Protein AF-A0A844FM01-F1 (afdb_monomer_lite)

pLDDT: mean 77.2, std 14.36, range [28.11, 96.06]

Radius of gyration: 33.09 Å; chains: 1; bounding box: 80×51×93 Å

Foldseek 3Di:
DDPCVLPDAFDPVLLVQLLQLLLQLLLLVLCCQFVVVVPPDPLSNVLSVLSNLLSLLLRLLLCQLSLLVCVVVVHDPVVVLVVSLVSSLVSSVNSNVVSVVVNCVPPVDPRSVVCSVVSSVVSNVSNVVSSVQQPHDDNPCSPPCPSVVSSVVVLVVSLVVLLLLLLVLPVLLVVLLVLLVLLLVQLVLCPLQQQKWFFADPVPQPDPVCLVLVLVLLVVLLVVLWKWAFEFVCLVPVQDPVLQQPFPTEIETAPSLCVSQVHDPVQKDFDDLVNGDPNVSVSLLVPQLLFWPNSGSADPQWTWMWGCAWGFGQYLQRGTDTGGIYTYGYGHRSSNTGDSNRHVVSCRNSSSIITRHNVVSVVSCVVSVVCVVQDDDDGSTDSSSVVSNVSSVSSNVSSVVSVSSSVSSVSSNVSSLLSVLLVVCVVCVVVLVVCVVVPHDLCVSQVQLQPVLPVLLVVLVVQLVVLVVVDDDDPVSSVSSSVSSSSNCVSVSSNSSSVSNVVSSCVVVVNPD

Secondary structure (DSSP, 8-state):
--THHHH--S-HHHHHHHHHHHHHHHHHHHHHHTTTTT-S--HHHHHHHHHHHHHHHHHHHHHHHHHHHHHHTT--HHHHHHHHHHHHHHHHHHHHHHHHHHHHHHH--STTGGGHHHHHHHHHHHHHHHHHHS-PPPTT-SSS-HHHHHHHHHHHHHHHHHHHHHHHHHHHHHHHHHHHHHHHHHHHHGGG-TT-EEE---S----GGGHHHHHHHHHHHHHTT-EEEEEESTTTTT--TTTTTT-S-EEEE-HHHHHHTT--GGGEEE--TTTS-HHHHHHHHHHHHHHBTT--SS-TTEEEEEESS-EEEE-TTS-EEEESSPEEEEES-HHHHB-IIIIIHHHHHHTSEEES-HHHHHHHHHHTTGGGTT-SSS-SEEEHHHHHHHHHHHHHHHHHHHHHHHHHHHHHHHHHHHHHHHHHHHHTHHHHHHHHHTT--HHHHS--TTHHHHHHHHHHHHHHHHHHHT-SS-HHHHHHHHHHHHHHHHHHHHHHHHHHHHHHHHHHTT---

Organism: NCBI:txid420645

Structure (mmCIF, N/CA/C/O backbone):
data_AF-A0A844FM01-F1
#
_entry.id   AF-A0A844FM01-F1
#
loop_
_atom_site.group_PDB
_atom_site.id
_atom_site.type_symbol
_atom_site.label_atom_id
_atom_site.label_alt_id
_atom_site.label_comp_id
_atom_site.label_asym_id
_atom_site.label_entity_id
_atom_site.label_seq_id
_atom_site.pdbx_PDB_ins_code
_atom_site.Cartn_x
_atom_site.Cartn_y
_atom_site.Cartn_z
_atom_site.occupancy
_atom_site.B_iso_or_equiv
_atom_site.auth_seq_id
_atom_site.auth_comp_id
_atom_site.auth_asym_id
_atom_site.auth_atom_id
_atom_site.pdbx_PDB_model_num
ATOM 1 N N . MET A 1 1 ? 25.056 12.579 -49.644 1.00 38.94 1 MET A N 1
ATOM 2 C CA . MET A 1 1 ? 25.383 12.003 -48.317 1.00 38.94 1 MET A CA 1
ATOM 3 C C . MET A 1 1 ? 26.569 12.807 -47.786 1.00 38.94 1 MET A C 1
ATOM 5 O O . MET A 1 1 ? 27.583 12.821 -48.469 1.00 38.94 1 MET A O 1
ATOM 9 N N . ARG A 1 2 ? 26.428 13.609 -46.717 1.00 28.11 2 ARG A N 1
ATOM 10 C CA . ARG A 1 2 ? 27.496 14.544 -46.297 1.00 28.11 2 ARG A CA 1
ATOM 11 C C . ARG A 1 2 ? 28.610 13.778 -45.570 1.00 28.11 2 ARG A C 1
ATOM 13 O O . ARG A 1 2 ? 28.330 13.019 -44.650 1.00 28.11 2 ARG A O 1
ATOM 20 N N . TYR A 1 3 ? 29.860 14.017 -45.967 1.00 29.20 3 TYR A N 1
ATOM 21 C CA . TYR A 1 3 ? 31.090 13.431 -45.402 1.00 29.20 3 TYR A CA 1
ATOM 22 C C . TYR A 1 3 ? 31.208 13.565 -43.865 1.00 29.20 3 TYR A C 1
ATOM 24 O O . TYR A 1 3 ? 31.862 12.747 -43.222 1.00 29.20 3 TYR A O 1
ATOM 32 N N . ALA A 1 4 ? 30.510 14.532 -43.256 1.00 30.56 4 ALA A N 1
ATOM 33 C CA . ALA A 1 4 ? 30.438 14.721 -41.805 1.00 30.56 4 ALA A CA 1
ATOM 34 C C . ALA A 1 4 ? 29.697 13.591 -41.054 1.00 30.56 4 ALA A C 1
ATOM 36 O O . ALA A 1 4 ? 30.026 13.318 -39.902 1.00 30.56 4 ALA A O 1
ATOM 37 N N . ASP A 1 5 ? 28.765 12.873 -41.693 1.00 38.25 5 ASP A N 1
ATOM 38 C CA . ASP A 1 5 ? 28.028 11.764 -41.057 1.00 38.25 5 ASP A CA 1
ATOM 39 C C . ASP A 1 5 ? 28.855 10.466 -40.969 1.00 38.25 5 ASP A C 1
ATOM 41 O O . ASP A 1 5 ? 28.539 9.568 -40.187 1.00 38.25 5 ASP A O 1
ATOM 45 N N . LEU A 1 6 ? 29.938 10.360 -41.748 1.00 35.84 6 LEU A N 1
ATOM 46 C CA . LEU A 1 6 ? 30.883 9.238 -41.682 1.00 35.84 6 LEU A CA 1
ATOM 47 C C . LEU A 1 6 ? 31.861 9.375 -40.502 1.00 35.84 6 LEU A C 1
ATOM 49 O O . LEU A 1 6 ? 32.294 8.361 -39.952 1.00 35.84 6 LEU A O 1
ATOM 53 N N . PHE A 1 7 ? 32.141 10.606 -40.054 1.00 36.06 7 PHE A N 1
ATOM 54 C CA . PHE A 1 7 ? 33.127 10.888 -39.004 1.00 36.06 7 PHE A CA 1
ATOM 55 C C . PHE A 1 7 ? 32.543 11.499 -37.709 1.00 36.06 7 PHE A C 1
ATOM 57 O O . PHE A 1 7 ? 33.112 11.281 -36.643 1.00 36.06 7 PHE A O 1
ATOM 64 N N . GLY A 1 8 ? 31.351 12.105 -37.710 1.00 39.62 8 GLY A N 1
ATOM 65 C CA . GLY A 1 8 ? 30.710 12.699 -36.519 1.00 39.62 8 GLY A CA 1
ATOM 66 C C . GLY A 1 8 ? 30.061 11.690 -35.551 1.00 39.62 8 GLY A C 1
ATOM 67 O O . GLY A 1 8 ? 29.550 10.660 -35.985 1.00 39.62 8 GLY A O 1
ATOM 68 N N . GLY A 1 9 ? 30.149 11.950 -34.236 1.00 54.56 9 GLY A N 1
ATOM 69 C CA . GLY A 1 9 ? 29.812 11.064 -33.096 1.00 54.56 9 GLY A CA 1
ATOM 70 C C . GLY A 1 9 ? 28.351 10.583 -32.945 1.00 54.56 9 GLY A C 1
ATOM 71 O O . GLY A 1 9 ? 27.619 10.474 -33.921 1.00 54.56 9 GLY A O 1
ATOM 72 N N . MET A 1 10 ? 27.933 10.237 -31.711 1.00 62.53 10 MET A N 1
ATOM 73 C CA . MET A 1 10 ? 26.579 9.728 -31.388 1.00 62.53 10 MET A CA 1
ATOM 74 C C . MET A 1 10 ? 25.466 10.481 -32.131 1.00 62.53 10 MET A C 1
ATOM 76 O O . MET A 1 10 ? 25.486 11.713 -32.207 1.00 62.53 10 MET A O 1
ATOM 80 N N . THR A 1 11 ? 24.453 9.745 -32.607 1.00 69.44 11 THR A N 1
ATOM 81 C CA . THR A 1 11 ? 23.268 10.365 -33.217 1.00 69.44 11 THR A CA 1
ATOM 82 C C . THR A 1 11 ? 22.607 11.332 -32.234 1.00 69.44 11 THR A C 1
ATOM 84 O O . THR A 1 11 ? 22.575 11.084 -31.027 1.00 69.44 11 THR A O 1
ATOM 87 N N . MET A 1 12 ? 22.050 12.429 -32.752 1.00 73.25 12 MET A N 1
ATOM 88 C CA . MET A 1 12 ? 21.420 13.481 -31.943 1.00 73.25 12 MET A CA 1
ATOM 89 C C . MET A 1 12 ? 20.306 12.921 -31.033 1.00 73.25 12 MET A C 1
ATOM 91 O O . MET A 1 12 ? 20.201 13.281 -29.867 1.00 73.25 12 MET A O 1
ATOM 95 N N . ARG A 1 13 ? 19.572 11.907 -31.508 1.00 70.69 13 ARG A N 1
ATOM 96 C CA . ARG A 1 13 ? 18.577 11.164 -30.720 1.00 70.69 13 ARG A CA 1
ATOM 97 C C . ARG A 1 13 ? 19.175 10.430 -29.517 1.00 70.69 13 ARG A C 1
ATOM 99 O O . ARG A 1 13 ? 18.587 10.464 -28.442 1.00 70.69 13 ARG A O 1
ATOM 106 N N . ASN A 1 14 ? 20.317 9.762 -29.682 1.00 76.81 14 ASN A N 1
ATOM 107 C CA . ASN A 1 14 ? 20.946 9.035 -28.577 1.00 76.81 14 ASN A CA 1
ATOM 108 C C . ASN A 1 14 ? 21.542 10.004 -27.547 1.00 76.81 14 ASN A C 1
ATOM 110 O O . ASN A 1 14 ? 21.520 9.705 -26.360 1.00 76.81 14 ASN A O 1
ATOM 114 N N . LYS A 1 15 ? 22.025 11.169 -27.997 1.00 82.69 15 LYS A N 1
ATOM 115 C CA . LYS A 1 15 ? 22.496 12.257 -27.127 1.00 82.69 15 LYS A CA 1
ATOM 116 C C . LYS A 1 15 ? 21.367 12.801 -26.248 1.00 82.69 15 LYS A C 1
ATOM 118 O O . LYS A 1 15 ? 21.516 12.837 -25.033 1.00 82.69 15 LYS A O 1
ATOM 123 N N . ILE A 1 16 ? 20.215 13.114 -26.851 1.00 82.62 16 ILE A N 1
ATOM 124 C CA . ILE A 1 16 ? 19.014 13.544 -26.116 1.00 82.62 16 ILE A CA 1
ATOM 125 C C . ILE A 1 16 ? 18.549 12.457 -25.140 1.00 82.62 16 ILE A C 1
ATOM 127 O O . ILE A 1 16 ? 18.261 12.758 -23.990 1.00 82.62 16 ILE A O 1
ATOM 131 N N . SER A 1 17 ? 18.495 11.194 -25.577 1.00 83.06 17 SER A N 1
ATOM 132 C CA . SER A 1 17 ? 18.075 10.077 -24.718 1.00 83.06 17 SER A CA 1
ATOM 133 C C . SER A 1 17 ? 18.981 9.913 -23.497 1.00 83.06 17 SER A C 1
ATOM 135 O O . SER A 1 17 ? 18.481 9.672 -22.402 1.00 83.06 17 SER A O 1
ATOM 137 N N . LEU A 1 18 ? 20.297 10.054 -23.682 1.00 86.44 18 LEU A N 1
ATOM 138 C CA . LEU A 1 18 ? 21.272 9.963 -22.601 1.00 86.44 18 LEU A CA 1
ATOM 139 C C . LEU A 1 18 ? 21.099 11.109 -21.600 1.00 86.44 18 LEU A C 1
ATOM 141 O O . LEU A 1 18 ? 20.932 10.844 -20.410 1.00 86.44 18 LEU A O 1
ATOM 145 N N . ALA A 1 19 ? 21.038 12.350 -22.091 1.00 88.19 19 ALA A N 1
ATOM 146 C CA . ALA A 1 19 ? 20.820 13.531 -21.259 1.00 88.19 19 ALA A CA 1
ATOM 147 C C . ALA A 1 19 ? 19.490 13.461 -20.492 1.00 88.19 19 ALA A C 1
ATOM 149 O O . ALA A 1 19 ? 19.453 13.739 -19.300 1.00 88.19 19 ALA A O 1
ATOM 150 N N . ALA A 1 20 ? 18.408 13.012 -21.136 1.00 86.94 20 ALA A N 1
ATOM 151 C CA . ALA A 1 20 ? 17.111 12.842 -20.484 1.00 86.94 20 ALA A CA 1
ATOM 152 C C . ALA A 1 20 ? 17.143 11.763 -19.387 1.00 86.94 20 ALA A C 1
ATOM 154 O O . ALA A 1 20 ? 16.573 11.955 -18.313 1.00 86.94 20 ALA A O 1
ATOM 155 N N . SER A 1 21 ? 17.827 10.637 -19.622 1.00 88.88 21 SER A N 1
ATOM 156 C CA . SER A 1 21 ? 17.960 9.589 -18.602 1.00 88.88 21 SER A CA 1
ATOM 157 C C . SER A 1 21 ? 18.846 10.000 -17.424 1.00 88.88 21 SER A C 1
ATOM 159 O O . SER A 1 21 ? 18.512 9.666 -16.293 1.00 88.88 21 SER A O 1
ATOM 161 N N . SER A 1 22 ? 19.915 10.764 -17.672 1.00 90.81 22 SER A N 1
ATOM 162 C CA . SER A 1 22 ? 20.769 11.328 -16.618 1.00 90.81 22 SER A CA 1
ATOM 163 C C . SER A 1 22 ? 20.023 12.392 -15.803 1.00 90.81 22 SER A C 1
ATOM 165 O O . SER A 1 22 ? 20.011 12.329 -14.580 1.00 90.81 22 SER A O 1
ATOM 167 N N . LEU A 1 23 ? 19.260 13.278 -16.455 1.00 91.38 23 LEU A N 1
ATOM 168 C CA . LEU A 1 23 ? 18.361 14.218 -15.774 1.00 91.38 23 LEU A CA 1
ATOM 169 C C . LEU A 1 23 ? 17.369 13.499 -14.852 1.00 91.38 23 LEU A C 1
ATOM 171 O O . LEU A 1 23 ? 17.151 13.910 -13.714 1.00 91.38 23 LEU A O 1
ATOM 175 N N . THR A 1 24 ? 16.774 12.411 -15.345 1.00 88.25 24 THR A N 1
ATOM 176 C CA . THR A 1 24 ? 15.811 11.602 -14.585 1.00 88.25 24 THR A CA 1
ATOM 177 C C . THR A 1 24 ? 16.482 10.917 -13.392 1.00 88.25 24 THR A C 1
ATOM 179 O O . THR A 1 24 ? 15.915 10.888 -12.300 1.00 88.25 24 THR A O 1
ATOM 182 N N . LEU A 1 25 ? 17.700 10.397 -13.582 1.00 91.12 25 LEU A N 1
ATOM 183 C CA . LEU A 1 25 ? 18.515 9.826 -12.512 1.00 91.12 25 LEU A CA 1
ATOM 184 C C . LEU A 1 25 ? 18.838 10.877 -11.444 1.00 91.12 25 LEU A C 1
ATOM 186 O O . LEU A 1 25 ? 18.596 10.614 -10.271 1.00 91.12 25 LEU A O 1
ATOM 190 N N . ALA A 1 26 ? 19.300 12.063 -11.842 1.00 88.12 26 ALA A N 1
ATOM 191 C CA . ALA A 1 26 ? 19.636 13.159 -10.938 1.00 88.12 26 ALA A CA 1
ATOM 192 C C . ALA A 1 26 ? 18.442 13.574 -10.064 1.00 88.12 26 ALA A C 1
ATOM 194 O O . ALA A 1 26 ? 18.561 13.613 -8.842 1.00 88.12 26 ALA A O 1
ATOM 195 N N . LEU A 1 27 ? 17.266 13.795 -10.665 1.00 86.19 27 LEU A N 1
ATOM 196 C CA . LEU A 1 27 ? 16.047 14.158 -9.929 1.00 86.19 27 LEU A CA 1
ATOM 197 C C . LEU A 1 27 ? 15.665 13.110 -8.873 1.00 86.19 27 LEU A C 1
ATOM 199 O O . LEU A 1 27 ? 15.368 13.455 -7.730 1.00 86.19 27 LEU A O 1
ATOM 203 N N . ILE A 1 28 ? 15.677 11.828 -9.246 1.00 86.94 28 ILE A N 1
ATOM 204 C CA . ILE A 1 28 ? 15.251 10.736 -8.360 1.00 86.94 28 ILE A CA 1
ATOM 205 C C . ILE A 1 28 ? 16.304 10.453 -7.285 1.00 86.94 28 ILE A C 1
ATOM 207 O O . ILE A 1 28 ? 15.943 10.180 -6.141 1.00 86.94 28 ILE A O 1
ATOM 211 N N . PHE A 1 29 ? 17.591 10.538 -7.624 1.00 87.31 29 PHE A N 1
ATOM 212 C CA . PHE A 1 29 ? 18.702 10.335 -6.695 1.00 87.31 29 PHE A CA 1
ATOM 213 C C . PHE A 1 29 ? 18.713 11.407 -5.601 1.00 87.31 29 PHE A C 1
ATOM 215 O O . PHE A 1 29 ? 18.718 11.072 -4.417 1.00 87.31 29 PHE A O 1
ATOM 222 N N . LEU A 1 30 ? 18.622 12.683 -5.990 1.00 84.12 30 LEU A N 1
ATOM 223 C CA . LEU A 1 30 ? 18.586 13.807 -5.051 1.00 84.12 30 LEU A CA 1
ATOM 224 C C . LEU A 1 30 ? 17.326 13.773 -4.177 1.00 84.12 30 LEU A C 1
ATOM 226 O O . LEU A 1 30 ? 17.413 13.991 -2.971 1.00 84.12 30 LEU A O 1
ATOM 230 N N . TYR A 1 31 ? 16.169 13.410 -4.745 1.00 81.06 31 TYR A N 1
ATOM 231 C CA . TYR A 1 31 ? 14.954 13.228 -3.949 1.00 81.06 31 TYR A CA 1
ATOM 232 C C . TYR A 1 31 ? 15.101 12.096 -2.929 1.00 81.06 31 TYR A C 1
ATOM 234 O O . TYR A 1 31 ? 14.752 12.274 -1.765 1.00 81.06 31 TYR A O 1
ATOM 242 N N . SER A 1 32 ? 15.630 10.943 -3.349 1.00 80.56 32 SER A N 1
ATOM 243 C CA . SER A 1 32 ? 15.758 9.752 -2.497 1.00 80.56 32 SER A CA 1
ATOM 244 C C . SER A 1 32 ? 16.718 9.959 -1.325 1.00 80.56 32 SER A C 1
ATOM 246 O O . SER A 1 32 ? 16.559 9.316 -0.294 1.00 80.56 32 SER A O 1
ATOM 248 N N . LEU A 1 33 ? 17.719 10.833 -1.475 1.00 76.94 33 LEU A N 1
ATOM 249 C CA . LEU A 1 33 ? 18.694 11.130 -0.423 1.00 76.94 33 LEU A CA 1
ATOM 250 C C . LEU A 1 33 ? 18.344 12.360 0.424 1.00 76.94 33 LEU A C 1
ATOM 252 O O . LEU A 1 33 ? 18.840 12.451 1.541 1.00 76.94 33 LEU A O 1
ATOM 256 N N . GLY A 1 34 ? 17.498 13.268 -0.073 1.00 74.00 34 GLY A N 1
ATOM 257 C CA . GLY A 1 34 ? 17.012 14.437 0.668 1.00 74.00 34 GLY A CA 1
ATOM 258 C C . GLY A 1 34 ? 15.586 14.243 1.213 1.00 74.00 34 GLY A C 1
ATOM 259 O O . GLY A 1 34 ? 15.380 13.432 2.117 1.00 74.00 34 GLY A O 1
ATOM 260 N N . PRO A 1 35 ? 14.568 14.939 0.668 1.00 67.00 35 PRO A N 1
ATOM 261 C CA . PRO A 1 35 ? 13.199 14.972 1.214 1.00 67.00 35 PRO A CA 1
ATOM 262 C C . PRO A 1 35 ? 12.470 13.616 1.186 1.00 67.00 35 PRO A C 1
ATOM 264 O O . PRO A 1 35 ? 11.447 13.417 1.847 1.00 67.00 35 PRO A O 1
ATOM 267 N N . GLY A 1 36 ? 12.971 12.671 0.393 1.00 63.38 36 GLY A N 1
ATOM 268 C CA . GLY A 1 36 ? 12.496 11.299 0.293 1.00 63.38 36 GLY A CA 1
ATOM 269 C C . GLY A 1 36 ? 13.299 10.288 1.106 1.00 63.38 36 GLY A C 1
ATOM 270 O O . GLY A 1 36 ? 13.066 9.103 0.911 1.00 63.38 36 GLY A O 1
ATOM 271 N N . HIS A 1 37 ? 14.213 10.696 1.994 1.00 63.16 37 HIS A N 1
ATOM 272 C CA . HIS A 1 37 ? 15.076 9.758 2.731 1.00 63.16 37 HIS A CA 1
ATOM 273 C C . HIS A 1 37 ? 14.292 8.687 3.507 1.00 63.16 37 HIS A C 1
ATOM 275 O O . HIS A 1 37 ? 14.667 7.515 3.524 1.00 63.16 37 HIS A O 1
ATOM 281 N N . ASN A 1 38 ? 13.155 9.086 4.083 1.00 55.50 38 ASN A N 1
ATOM 282 C CA . ASN A 1 38 ? 12.247 8.207 4.823 1.00 55.50 38 ASN A CA 1
ATOM 283 C C . ASN A 1 38 ? 11.211 7.515 3.920 1.00 55.50 38 ASN A C 1
ATOM 285 O O . ASN A 1 38 ? 10.268 6.901 4.420 1.00 55.50 38 ASN A O 1
ATOM 289 N N . ALA A 1 39 ? 11.312 7.658 2.595 1.00 58.53 39 ALA A N 1
ATOM 290 C CA . ALA A 1 39 ? 10.436 6.942 1.684 1.00 58.53 39 ALA A CA 1
ATOM 291 C C . ALA A 1 39 ? 10.725 5.441 1.791 1.00 58.53 39 ALA A C 1
ATOM 293 O O . ALA A 1 39 ? 11.866 4.994 1.676 1.00 58.53 39 ALA A O 1
ATOM 294 N N . VAL A 1 40 ? 9.658 4.674 1.999 1.00 52.97 40 VAL A N 1
ATOM 295 C CA . VAL A 1 40 ? 9.707 3.222 2.203 1.00 52.97 40 VAL A CA 1
ATOM 296 C C . VAL A 1 40 ? 10.214 2.488 0.949 1.00 52.97 40 VAL A C 1
ATOM 298 O O . VAL A 1 40 ? 10.763 1.397 1.063 1.00 52.97 40 VAL A O 1
ATOM 301 N N . ASP A 1 41 ? 10.117 3.105 -0.238 1.00 66.44 41 ASP A N 1
ATOM 302 C CA . ASP A 1 41 ? 10.427 2.467 -1.520 1.00 66.44 41 ASP A CA 1
ATOM 303 C C . ASP A 1 41 ? 11.574 3.147 -2.289 1.00 66.44 41 ASP A C 1
ATOM 305 O O . ASP A 1 41 ? 11.446 4.257 -2.806 1.00 66.44 41 ASP A O 1
ATOM 309 N N . ARG A 1 42 ? 12.701 2.433 -2.435 1.00 76.19 42 ARG A N 1
ATOM 310 C CA . ARG A 1 42 ? 13.862 2.840 -3.262 1.00 76.19 42 ARG A CA 1
ATOM 311 C C . ARG A 1 42 ? 13.804 2.301 -4.697 1.00 76.19 42 ARG A C 1
ATOM 313 O O . ARG A 1 42 ? 14.719 2.518 -5.492 1.00 76.19 42 ARG A O 1
ATOM 320 N N . LEU A 1 43 ? 12.726 1.607 -5.053 1.00 80.38 43 LEU A N 1
ATOM 321 C CA . LEU A 1 43 ? 12.509 1.017 -6.376 1.00 80.38 43 LEU A CA 1
ATOM 322 C C . LEU A 1 43 ? 12.614 2.007 -7.563 1.00 80.38 43 LEU A C 1
ATOM 324 O O . LEU A 1 43 ? 13.217 1.646 -8.581 1.00 80.38 43 LEU A O 1
ATOM 328 N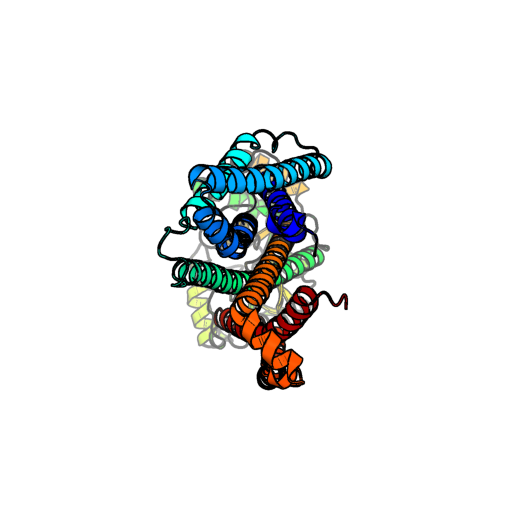 N . PRO A 1 44 ? 12.121 3.258 -7.459 1.00 82.88 44 PRO A N 1
ATOM 329 C CA . PRO A 1 44 ? 12.253 4.257 -8.522 1.00 82.88 44 PRO A CA 1
ATOM 330 C C . PRO A 1 44 ? 13.713 4.591 -8.850 1.00 82.88 44 PRO A C 1
ATOM 332 O O . PRO A 1 44 ? 14.054 4.786 -10.017 1.00 82.88 44 PRO A O 1
ATOM 335 N N . LEU A 1 45 ? 14.584 4.611 -7.834 1.00 85.38 45 LEU A N 1
ATOM 336 C CA . LEU A 1 45 ? 16.018 4.858 -7.991 1.00 85.38 45 LEU A CA 1
ATOM 337 C C . LEU A 1 45 ? 16.697 3.726 -8.767 1.00 85.38 45 LEU A C 1
ATOM 339 O O . LEU A 1 45 ? 17.490 3.964 -9.674 1.00 85.38 45 LEU A O 1
ATOM 343 N N . ILE A 1 46 ? 16.347 2.479 -8.452 1.00 84.81 46 ILE A N 1
ATOM 344 C CA . ILE A 1 46 ? 16.843 1.314 -9.191 1.00 84.81 46 ILE A CA 1
ATOM 345 C C . ILE A 1 46 ? 16.394 1.400 -10.657 1.00 84.81 46 ILE A C 1
ATOM 347 O O . ILE A 1 46 ? 17.188 1.176 -11.569 1.00 84.81 46 ILE A O 1
ATOM 351 N N . CYS A 1 47 ? 15.141 1.784 -10.907 1.00 84.81 47 CYS A N 1
ATOM 352 C CA . CYS A 1 47 ? 14.611 1.900 -12.265 1.00 84.81 47 CYS A CA 1
ATOM 353 C C . CYS A 1 47 ? 15.258 3.038 -13.067 1.00 84.81 47 CYS A C 1
ATOM 355 O O . CYS A 1 47 ? 15.524 2.861 -14.258 1.00 84.81 47 CYS A O 1
ATOM 357 N N . SER A 1 48 ? 15.562 4.178 -12.440 1.00 87.69 48 SER A N 1
ATOM 358 C CA . SER A 1 48 ? 16.270 5.279 -13.103 1.00 87.69 48 SER A CA 1
ATOM 359 C C . SER A 1 48 ? 17.724 4.917 -13.425 1.00 87.69 48 SER A C 1
ATOM 361 O O . SER A 1 48 ? 18.190 5.212 -14.527 1.00 87.69 48 SER A O 1
ATOM 363 N N . LEU A 1 49 ? 18.405 4.171 -12.547 1.00 88.81 49 LEU A N 1
ATOM 364 C CA . LEU A 1 49 ? 19.728 3.593 -12.814 1.00 88.81 49 LEU A CA 1
ATOM 365 C C . LEU A 1 49 ? 19.694 2.605 -13.992 1.00 88.81 49 LEU A C 1
ATOM 367 O O . LEU A 1 49 ? 20.546 2.661 -14.882 1.00 88.81 49 LEU A O 1
ATOM 371 N N . LEU A 1 50 ? 18.693 1.720 -14.054 1.00 85.56 50 LEU A N 1
ATOM 372 C CA . LEU A 1 50 ? 18.513 0.786 -15.175 1.00 85.56 50 LEU A CA 1
ATOM 373 C C . LEU A 1 50 ? 18.220 1.514 -16.499 1.00 85.56 50 LEU A C 1
ATOM 375 O O . LEU A 1 50 ? 18.748 1.144 -17.552 1.00 85.56 50 LEU A O 1
ATOM 379 N N . LEU A 1 51 ? 17.413 2.576 -16.460 1.00 85.88 51 LEU A N 1
ATOM 380 C CA . LEU A 1 51 ? 17.145 3.422 -17.624 1.00 85.88 51 LEU A CA 1
ATOM 381 C C . LEU A 1 51 ? 18.423 4.114 -18.116 1.00 85.88 51 LEU A C 1
ATOM 383 O O . LEU A 1 51 ? 18.734 4.055 -19.307 1.00 85.88 51 LEU A O 1
ATOM 387 N N . TYR A 1 52 ? 19.189 4.714 -17.205 1.00 89.38 52 TYR A N 1
ATOM 388 C CA . TYR A 1 52 ? 20.436 5.405 -17.521 1.00 89.38 52 TYR A CA 1
ATOM 389 C C . TYR A 1 52 ? 21.509 4.456 -18.077 1.00 89.38 52 TYR A C 1
ATOM 391 O O . TYR A 1 52 ? 22.072 4.704 -19.144 1.00 89.38 52 TYR A O 1
ATOM 399 N N . THR A 1 53 ? 21.727 3.305 -17.436 1.00 85.56 53 THR A N 1
ATOM 400 C CA . THR A 1 53 ? 22.652 2.270 -17.940 1.00 85.56 53 THR A CA 1
ATOM 401 C C . THR A 1 53 ? 22.254 1.759 -19.324 1.00 85.56 53 THR A C 1
ATOM 403 O O . THR A 1 53 ? 23.111 1.573 -20.191 1.00 85.56 53 THR A O 1
ATOM 406 N N . THR A 1 54 ? 20.957 1.607 -19.594 1.00 82.31 54 THR A N 1
ATOM 407 C CA . THR A 1 54 ? 20.471 1.246 -20.932 1.00 82.31 54 THR A CA 1
ATOM 408 C C . THR A 1 54 ? 20.787 2.339 -21.955 1.00 82.31 54 THR A C 1
ATOM 410 O O . THR A 1 54 ? 21.271 2.027 -23.047 1.00 82.31 54 THR A O 1
ATOM 413 N N . SER A 1 55 ? 20.592 3.613 -21.603 1.00 85.31 55 SER A N 1
ATOM 414 C CA . SER A 1 55 ? 20.961 4.761 -22.443 1.00 85.31 55 SER A CA 1
ATOM 415 C C . SER A 1 55 ? 22.466 4.879 -22.703 1.00 85.31 55 SER A C 1
ATOM 417 O O . SER A 1 55 ? 22.840 5.385 -23.760 1.00 85.31 55 SER A O 1
ATOM 419 N N . LEU A 1 56 ? 23.326 4.398 -21.796 1.00 85.38 56 LEU A N 1
ATOM 420 C CA . LEU A 1 56 ? 24.782 4.328 -21.992 1.00 85.38 56 LEU A CA 1
ATOM 421 C C . LEU A 1 56 ? 25.186 3.190 -22.941 1.00 85.38 56 LEU A C 1
ATOM 423 O O . LEU A 1 56 ? 25.979 3.384 -23.866 1.00 85.38 56 LEU A O 1
ATOM 427 N N . LEU A 1 57 ? 24.624 1.994 -22.749 1.00 79.75 57 LEU A N 1
ATOM 428 C CA . LEU A 1 57 ? 24.969 0.808 -23.542 1.00 79.75 57 LEU A CA 1
ATOM 429 C C . LEU A 1 57 ? 24.487 0.909 -24.997 1.00 79.75 57 LEU A C 1
ATOM 431 O O . LEU A 1 57 ? 25.152 0.424 -25.917 1.00 79.75 57 LEU A O 1
ATOM 435 N N . LEU A 1 58 ? 23.340 1.550 -25.215 1.00 76.31 58 LEU A N 1
ATOM 436 C CA . LEU A 1 58 ? 22.690 1.698 -26.516 1.00 76.31 58 LEU A CA 1
ATOM 437 C C . LEU A 1 58 ? 23.592 2.329 -27.605 1.00 76.31 58 LEU A C 1
ATOM 439 O O . LEU A 1 58 ? 23.794 1.700 -28.653 1.00 76.31 58 LEU A O 1
ATOM 443 N N . PRO A 1 59 ? 24.154 3.539 -27.418 1.00 75.38 59 PRO A N 1
ATOM 444 C CA . PRO A 1 59 ? 25.045 4.162 -28.390 1.00 75.38 59 PRO A CA 1
ATOM 445 C C . PRO A 1 59 ? 26.358 3.404 -28.580 1.00 75.38 59 PRO A C 1
ATOM 447 O O . PRO A 1 59 ? 26.803 3.298 -29.721 1.00 75.38 59 PRO A O 1
ATOM 450 N N . LEU A 1 60 ? 26.938 2.826 -27.521 1.00 75.88 60 LEU A N 1
ATOM 451 C CA . LEU A 1 60 ? 28.164 2.022 -27.622 1.00 75.88 60 LEU A CA 1
ATOM 452 C C . LEU A 1 60 ? 27.956 0.793 -28.517 1.00 75.88 60 LEU A C 1
ATOM 454 O O . LEU A 1 60 ? 28.793 0.453 -29.352 1.00 75.88 60 LEU A O 1
ATOM 458 N N . GLN A 1 61 ? 26.799 0.140 -28.399 1.00 73.00 61 GLN A N 1
ATOM 459 C CA . GLN A 1 61 ? 26.467 -1.028 -29.211 1.00 73.00 61 GLN A CA 1
ATOM 460 C C . GLN A 1 61 ? 26.182 -0.680 -30.677 1.00 73.00 61 GLN A C 1
ATOM 462 O O . GLN A 1 61 ? 26.647 -1.386 -31.576 1.00 73.00 61 GLN A O 1
ATOM 467 N N . LEU A 1 62 ? 25.448 0.407 -30.937 1.00 69.19 62 LEU A N 1
ATOM 468 C CA . LEU A 1 62 ? 25.184 0.882 -32.301 1.00 69.19 62 LEU A CA 1
ATOM 469 C C . LEU A 1 62 ? 26.455 1.439 -32.972 1.00 69.19 62 LEU A C 1
ATOM 471 O O . LEU A 1 62 ? 26.624 1.304 -34.184 1.00 69.19 62 LEU A O 1
ATOM 475 N N . GLY A 1 63 ? 27.366 2.022 -32.186 1.00 70.25 63 GLY A N 1
ATOM 476 C CA . GLY A 1 63 ? 28.657 2.557 -32.624 1.00 70.25 63 GLY A CA 1
ATOM 477 C C . GLY A 1 63 ? 29.727 1.497 -32.896 1.00 70.25 63 GLY A C 1
ATOM 478 O O . GLY A 1 63 ? 30.666 1.767 -33.637 1.00 70.25 63 GLY A O 1
ATOM 479 N N . TYR A 1 64 ? 29.558 0.260 -32.415 1.00 72.31 64 TYR A N 1
ATOM 480 C CA . TYR A 1 64 ? 30.585 -0.789 -32.485 1.00 72.31 64 TYR A CA 1
ATOM 481 C C . TYR A 1 64 ? 31.152 -1.037 -33.893 1.00 72.31 64 TYR A C 1
ATOM 483 O O . TYR A 1 64 ? 32.352 -1.245 -34.068 1.00 72.31 64 TYR A O 1
ATOM 491 N N . ARG A 1 65 ? 30.301 -1.017 -34.933 1.00 70.06 65 ARG A N 1
ATOM 492 C CA . ARG A 1 65 ? 30.758 -1.188 -36.327 1.00 70.06 65 ARG A CA 1
ATOM 493 C C . ARG A 1 65 ? 31.556 0.023 -36.812 1.00 70.06 65 ARG A C 1
ATOM 495 O O . ARG A 1 65 ? 32.516 -0.163 -37.551 1.00 70.06 65 ARG A O 1
ATOM 502 N N . LYS A 1 66 ? 31.166 1.235 -36.407 1.00 73.56 66 LYS A N 1
ATOM 503 C CA . LYS A 1 66 ? 31.902 2.466 -36.719 1.00 73.56 66 LYS A CA 1
ATOM 504 C C . LYS A 1 66 ? 33.279 2.419 -36.063 1.00 73.56 66 LYS A C 1
ATOM 506 O O . LYS A 1 66 ? 34.272 2.620 -36.747 1.00 73.56 66 LYS A O 1
ATOM 511 N N . ASP A 1 67 ? 33.342 2.047 -34.791 1.00 76.06 67 ASP A N 1
ATOM 512 C CA . ASP A 1 67 ? 34.599 1.929 -34.049 1.00 76.06 67 ASP A CA 1
ATOM 513 C C . ASP A 1 67 ? 35.510 0.845 -34.635 1.00 76.06 67 ASP A C 1
ATOM 515 O O . ASP A 1 67 ? 36.718 1.035 -34.739 1.00 76.06 67 ASP A O 1
ATOM 519 N N . ALA A 1 68 ? 34.939 -0.260 -35.124 1.00 73.06 68 ALA A N 1
ATOM 520 C CA . ALA A 1 68 ? 35.692 -1.272 -35.861 1.00 73.06 68 ALA A CA 1
ATOM 521 C C . ALA A 1 68 ? 36.286 -0.729 -37.176 1.00 73.06 68 ALA A C 1
ATOM 523 O O . ALA A 1 68 ? 37.435 -1.027 -37.486 1.00 73.06 68 ALA A O 1
ATOM 524 N N . ILE A 1 69 ? 35.538 0.085 -37.930 1.00 74.25 69 ILE A N 1
ATOM 525 C CA . ILE A 1 69 ? 36.039 0.736 -39.154 1.00 74.25 69 ILE A CA 1
ATOM 526 C C . ILE A 1 69 ? 37.139 1.750 -38.812 1.00 74.25 69 ILE A C 1
ATOM 528 O O . ILE A 1 69 ? 38.169 1.765 -39.474 1.00 74.25 69 ILE A O 1
ATOM 532 N N . ARG A 1 70 ? 36.964 2.545 -37.748 1.00 77.62 70 ARG A N 1
ATOM 533 C CA . ARG A 1 70 ? 37.977 3.492 -37.249 1.00 77.62 70 ARG A CA 1
ATOM 534 C C . ARG A 1 70 ? 39.279 2.783 -36.866 1.00 77.62 70 ARG A C 1
ATOM 536 O O . ARG A 1 70 ? 40.350 3.240 -37.246 1.00 77.62 70 ARG A O 1
ATOM 543 N N . LEU A 1 71 ? 39.185 1.635 -36.188 1.00 79.12 71 LEU A N 1
ATOM 544 C CA . LEU A 1 71 ? 40.345 0.797 -35.860 1.00 79.12 71 LEU A CA 1
ATOM 545 C C . LEU A 1 71 ? 41.048 0.240 -37.103 1.00 79.12 71 LEU A C 1
ATOM 547 O O . LEU A 1 71 ? 42.274 0.145 -37.111 1.00 79.12 71 LEU A O 1
ATOM 551 N N . LEU A 1 72 ? 40.290 -0.156 -38.131 1.00 76.81 72 LEU A N 1
ATOM 552 C CA . LEU A 1 72 ? 40.852 -0.608 -39.409 1.00 76.81 72 LEU A CA 1
ATOM 553 C C . LEU A 1 72 ? 41.509 0.538 -40.186 1.00 76.81 72 LEU A C 1
ATOM 555 O O . LEU A 1 72 ? 42.508 0.314 -40.855 1.00 76.81 72 LEU A O 1
ATOM 559 N N . ALA A 1 73 ? 40.990 1.758 -40.046 1.00 80.69 73 ALA A N 1
ATOM 560 C CA . ALA A 1 73 ? 41.555 2.976 -40.622 1.00 80.69 73 ALA A CA 1
ATOM 561 C C . ALA A 1 73 ? 42.810 3.490 -39.881 1.00 80.69 73 ALA A C 1
ATOM 563 O O . ALA A 1 73 ? 43.304 4.563 -40.205 1.00 80.69 73 ALA A O 1
ATOM 564 N N . GLY A 1 74 ? 43.321 2.752 -38.887 1.00 80.94 74 GLY A N 1
ATOM 565 C CA . GLY A 1 74 ? 44.563 3.079 -38.177 1.00 80.94 74 GLY A CA 1
ATOM 566 C C . GLY A 1 74 ? 44.396 3.912 -36.903 1.00 80.94 74 GLY A C 1
ATOM 567 O O . GLY A 1 74 ? 45.387 4.160 -36.222 1.00 80.94 74 GLY A O 1
ATOM 568 N N . ILE A 1 75 ? 43.170 4.290 -36.525 1.00 84.75 75 ILE A N 1
ATOM 569 C CA . ILE A 1 75 ? 42.911 5.045 -35.287 1.00 84.75 75 ILE A CA 1
ATOM 570 C C . ILE A 1 75 ? 43.191 4.151 -34.071 1.00 84.75 75 ILE A C 1
ATOM 572 O O . ILE A 1 75 ? 42.812 2.974 -34.040 1.00 84.75 75 ILE A O 1
ATOM 576 N N . SER A 1 76 ? 43.855 4.699 -33.051 1.00 83.81 76 SER A N 1
ATOM 577 C CA . SER A 1 76 ? 44.227 3.938 -31.855 1.00 83.81 76 SER A CA 1
ATOM 578 C C . SER A 1 76 ? 43.009 3.574 -30.988 1.00 83.81 76 SER A C 1
ATOM 580 O O . SER A 1 76 ? 41.985 4.259 -30.966 1.00 83.81 76 SER A O 1
ATOM 582 N N . ARG A 1 77 ? 43.113 2.483 -30.213 1.00 79.50 77 ARG A N 1
ATOM 583 C CA . ARG A 1 77 ? 42.051 2.078 -29.267 1.00 79.50 77 ARG A CA 1
ATOM 584 C C . ARG A 1 77 ? 41.798 3.124 -28.186 1.00 79.50 77 ARG A C 1
ATOM 586 O O . ARG A 1 77 ? 40.650 3.315 -27.801 1.00 79.50 77 ARG A O 1
ATOM 593 N N . LEU A 1 78 ? 42.865 3.754 -27.700 1.00 83.12 78 LEU A N 1
ATOM 594 C CA . LEU A 1 78 ? 42.797 4.762 -26.648 1.00 83.12 78 LEU A CA 1
ATOM 595 C C . LEU A 1 78 ? 42.021 5.991 -27.125 1.00 83.12 78 LEU A C 1
ATOM 597 O O . LEU A 1 78 ? 41.186 6.515 -26.400 1.00 83.12 78 LEU A O 1
ATOM 601 N N . GLU A 1 79 ? 42.247 6.404 -28.368 1.00 84.00 79 GLU A N 1
ATOM 602 C CA . GLU A 1 79 ? 41.572 7.554 -28.962 1.00 84.00 79 GLU A CA 1
ATOM 603 C C . GLU A 1 79 ? 40.074 7.299 -29.163 1.00 84.00 79 GLU A C 1
ATOM 605 O O . GLU A 1 79 ? 39.250 8.123 -28.782 1.00 84.00 79 GLU A O 1
ATOM 610 N N . ILE A 1 80 ? 39.697 6.106 -29.635 1.00 80.75 80 ILE A N 1
ATOM 611 C CA . ILE A 1 80 ? 38.282 5.706 -29.732 1.00 80.75 80 ILE A CA 1
ATOM 612 C C . ILE A 1 80 ? 37.626 5.644 -28.350 1.00 80.75 80 ILE A C 1
ATOM 614 O O . ILE A 1 80 ? 36.483 6.070 -28.186 1.00 80.75 80 ILE A O 1
ATOM 618 N N . TRP A 1 81 ? 38.341 5.125 -27.349 1.00 83.44 81 TRP A N 1
ATOM 619 C CA . TRP A 1 81 ? 37.849 5.082 -25.975 1.00 83.44 81 TRP A CA 1
ATOM 620 C C . TRP A 1 81 ? 37.626 6.490 -25.416 1.00 83.44 81 TRP A C 1
ATOM 622 O O . TRP A 1 81 ? 36.554 6.761 -24.880 1.00 83.44 81 TRP A O 1
ATOM 632 N N . ARG A 1 82 ? 38.591 7.398 -25.608 1.00 84.56 82 ARG A N 1
ATOM 633 C CA . ARG A 1 82 ? 38.513 8.798 -25.170 1.00 84.56 82 ARG A CA 1
ATOM 634 C C . ARG A 1 82 ? 37.348 9.531 -25.829 1.00 84.56 82 ARG A C 1
ATOM 636 O O . ARG A 1 82 ? 36.612 10.227 -25.139 1.00 84.56 82 ARG A O 1
ATOM 643 N N . ASP A 1 83 ? 37.143 9.338 -27.128 1.00 84.25 83 ASP A N 1
ATOM 644 C CA . ASP A 1 83 ? 36.036 9.963 -27.856 1.00 84.25 83 ASP A CA 1
ATOM 645 C C . ASP A 1 83 ? 34.670 9.475 -27.363 1.00 84.25 83 ASP A C 1
ATOM 647 O O . ASP A 1 83 ? 33.746 10.270 -27.170 1.00 84.25 83 ASP A O 1
ATOM 651 N N . ASN A 1 84 ? 34.535 8.164 -27.141 1.00 83.81 84 ASN A N 1
ATOM 652 C CA . ASN A 1 84 ? 33.306 7.579 -26.617 1.00 83.81 84 ASN A CA 1
ATOM 653 C C . ASN A 1 84 ? 33.055 8.034 -25.173 1.00 83.81 84 ASN A C 1
ATOM 655 O O . ASN A 1 84 ? 31.931 8.416 -24.853 1.00 83.81 84 ASN A O 1
ATOM 659 N N . PHE A 1 85 ? 34.090 8.064 -24.330 1.00 87.25 85 PHE A N 1
ATOM 660 C CA . PHE A 1 85 ? 34.004 8.586 -22.967 1.00 87.25 85 PHE A CA 1
ATOM 661 C C . PHE A 1 85 ? 33.568 10.053 -22.958 1.00 87.25 85 PHE A C 1
ATOM 663 O O . PHE A 1 85 ? 32.566 10.377 -22.330 1.00 87.25 85 PHE A O 1
ATOM 670 N N . ALA A 1 86 ? 34.252 10.924 -23.704 1.00 86.62 86 ALA A N 1
ATOM 671 C CA . ALA A 1 86 ? 33.934 12.348 -23.763 1.00 86.62 86 ALA A CA 1
ATOM 672 C C . ALA A 1 86 ? 32.499 12.587 -24.252 1.00 86.62 86 ALA A C 1
ATOM 674 O O . ALA A 1 86 ? 31.773 13.403 -23.688 1.00 86.62 86 ALA A O 1
ATOM 675 N N . CYS A 1 87 ? 32.049 11.834 -25.260 1.00 84.88 87 CYS A N 1
ATOM 676 C CA . CYS A 1 87 ? 30.678 11.939 -25.743 1.00 84.88 87 CYS A CA 1
ATOM 677 C C . CYS A 1 87 ? 29.650 11.488 -24.694 1.00 84.88 87 CYS A C 1
ATOM 679 O O . CYS A 1 87 ? 28.629 12.150 -24.537 1.00 84.88 87 CYS A O 1
ATOM 681 N N . LEU A 1 88 ? 29.876 10.384 -23.981 1.00 88.19 88 LEU A N 1
ATOM 682 C CA . LEU A 1 88 ? 28.942 9.937 -22.943 1.00 88.19 88 LEU A CA 1
ATOM 683 C C . LEU A 1 88 ? 28.937 10.899 -21.749 1.00 88.19 88 LEU A C 1
ATOM 685 O O . LEU A 1 88 ? 27.873 11.291 -21.279 1.00 88.19 88 LEU A O 1
ATOM 689 N N . PHE A 1 89 ? 30.120 11.331 -21.317 1.00 88.94 89 PHE A N 1
ATOM 690 C CA . PHE A 1 89 ? 30.303 12.202 -20.165 1.00 88.94 89 PHE A CA 1
ATOM 691 C C . PHE A 1 89 ? 29.679 13.582 -20.368 1.00 88.94 89 PHE A C 1
ATOM 693 O O . PHE A 1 89 ? 28.910 14.013 -19.521 1.00 88.94 89 PHE A O 1
ATOM 700 N N . VAL A 1 90 ? 29.924 14.255 -21.499 1.00 90.19 90 VAL A N 1
ATOM 701 C CA . VAL A 1 90 ? 29.380 15.607 -21.746 1.00 90.19 90 VAL A CA 1
ATOM 702 C C . VAL A 1 90 ? 27.850 15.611 -21.740 1.00 90.19 90 VAL A C 1
ATOM 704 O O . VAL A 1 90 ? 27.235 16.498 -21.152 1.00 90.19 90 VAL A O 1
ATOM 707 N N . TRP A 1 91 ? 27.221 14.617 -22.373 1.00 89.81 91 TRP A N 1
ATOM 708 C CA . TRP A 1 91 ? 25.759 14.545 -22.439 1.00 89.81 91 TRP A CA 1
ATOM 709 C C . TRP A 1 91 ? 25.127 14.051 -21.134 1.00 89.81 91 TRP A C 1
ATOM 711 O O . TRP A 1 91 ? 24.021 14.484 -20.820 1.00 89.81 91 TRP A O 1
ATOM 721 N N . SER A 1 92 ? 25.822 13.208 -20.362 1.00 90.94 92 SER A N 1
ATOM 722 C CA . SER A 1 92 ? 25.413 12.891 -18.989 1.00 90.94 92 SER A CA 1
ATOM 723 C C . SER A 1 92 ? 25.501 14.125 -18.099 1.00 90.94 92 SER A C 1
ATOM 725 O O . SER A 1 92 ? 24.510 14.528 -17.511 1.00 90.94 92 SER A O 1
ATOM 727 N N . LEU A 1 93 ? 26.646 14.811 -18.087 1.00 89.94 93 LEU A N 1
ATOM 728 C CA . LEU A 1 93 ? 26.862 15.999 -17.267 1.00 89.94 93 LEU A CA 1
ATOM 729 C C . LEU A 1 93 ? 25.820 17.086 -17.560 1.00 89.94 93 LEU A C 1
ATOM 731 O O . LEU A 1 93 ? 25.256 17.660 -16.634 1.00 89.94 93 LEU A O 1
ATOM 735 N N . ALA A 1 94 ? 25.509 17.330 -18.837 1.00 90.12 94 ALA A N 1
ATOM 736 C CA . ALA A 1 94 ? 24.452 18.263 -19.222 1.00 90.12 94 ALA A CA 1
ATOM 737 C C . ALA A 1 94 ? 23.074 17.857 -18.661 1.00 90.12 94 ALA A C 1
ATOM 739 O O . ALA A 1 94 ? 22.331 18.712 -18.182 1.00 90.12 94 ALA A O 1
ATOM 740 N N . GLY A 1 95 ? 22.743 16.561 -18.697 1.00 90.12 95 GLY A N 1
ATOM 741 C CA . GLY A 1 95 ? 21.521 16.014 -18.105 1.00 90.12 95 GLY A CA 1
ATOM 742 C C . GLY A 1 95 ? 21.477 16.182 -16.586 1.00 90.12 95 GLY A C 1
ATOM 743 O O . GLY A 1 95 ? 20.510 16.731 -16.063 1.00 90.12 95 GLY A O 1
ATOM 744 N N . SER A 1 96 ? 22.543 15.783 -15.895 1.00 90.62 96 SER A N 1
ATOM 745 C CA . SER A 1 96 ? 22.691 15.891 -14.440 1.00 90.62 96 SER A CA 1
ATOM 746 C C . SER A 1 96 ? 22.630 17.321 -13.924 1.00 90.62 96 SER A C 1
ATOM 748 O O . SER A 1 96 ? 21.932 17.589 -12.945 1.00 90.62 96 SER A O 1
ATOM 750 N N . LEU A 1 97 ? 23.306 18.263 -14.588 1.00 90.00 97 LEU A N 1
ATOM 751 C CA . LEU A 1 97 ? 23.259 19.680 -14.218 1.00 90.00 97 LEU A CA 1
ATOM 752 C C . LEU A 1 97 ? 21.844 20.244 -14.375 1.00 90.00 97 LEU A C 1
ATOM 754 O O . LEU A 1 97 ? 21.344 20.915 -13.474 1.00 90.00 97 LEU A O 1
ATOM 758 N N . LEU A 1 98 ? 21.168 19.919 -15.482 1.00 90.94 98 LEU A N 1
ATOM 759 C CA . LEU A 1 98 ? 19.788 20.343 -15.708 1.00 90.94 98 LEU A CA 1
ATOM 760 C C . LEU A 1 98 ? 18.822 19.704 -14.694 1.00 90.94 98 LEU A C 1
ATOM 762 O O . LEU A 1 98 ? 17.934 20.383 -14.183 1.00 90.94 98 LEU A O 1
ATOM 766 N N . GLY A 1 99 ? 19.013 18.424 -14.363 1.00 87.81 99 GLY A N 1
ATOM 767 C CA . GLY A 1 99 ? 18.227 17.721 -13.346 1.00 87.81 99 GLY A CA 1
ATOM 768 C C . GLY A 1 99 ? 18.428 18.286 -11.942 1.00 87.81 99 GLY A C 1
ATOM 769 O O . GLY A 1 99 ? 17.459 18.473 -11.214 1.00 87.81 99 GLY A O 1
ATOM 770 N N . THR A 1 100 ? 19.661 18.647 -11.595 1.00 87.69 100 THR A N 1
ATOM 771 C CA . THR A 1 100 ? 19.993 19.319 -10.332 1.00 87.69 100 THR A CA 1
ATOM 772 C C . THR A 1 100 ? 19.333 20.691 -10.241 1.00 87.69 100 THR A C 1
ATOM 774 O O . THR A 1 100 ? 18.732 21.027 -9.222 1.00 87.69 100 THR A O 1
ATOM 777 N N . LEU A 1 101 ? 19.396 21.478 -11.318 1.00 87.94 101 LEU A N 1
ATOM 778 C CA . LEU A 1 101 ? 18.766 22.794 -11.378 1.00 87.94 101 LEU A CA 1
ATOM 779 C C . LEU A 1 101 ? 17.242 22.686 -11.232 1.00 87.94 101 LEU A C 1
ATOM 781 O O . LEU A 1 101 ? 16.641 23.427 -10.459 1.00 87.94 101 LEU A O 1
ATOM 785 N N . LEU A 1 102 ? 16.617 21.720 -11.912 1.00 87.88 102 LEU A N 1
ATOM 786 C CA . LEU A 1 102 ? 15.190 21.432 -11.754 1.00 87.88 102 LEU A CA 1
ATOM 787 C C . LEU A 1 102 ? 14.842 20.977 -10.332 1.00 87.88 102 LEU A C 1
ATOM 789 O O . LEU A 1 102 ? 13.833 21.421 -9.793 1.00 87.88 102 LEU A O 1
ATOM 793 N N . PHE A 1 103 ? 15.670 20.135 -9.709 1.00 85.25 103 PHE A N 1
ATOM 794 C CA . PHE A 1 103 ? 15.475 19.707 -8.323 1.00 85.25 103 PHE A CA 1
ATOM 795 C C . PHE A 1 103 ? 15.469 20.904 -7.365 1.00 85.25 103 PHE A C 1
ATOM 797 O O . PHE A 1 103 ? 14.541 21.054 -6.569 1.00 85.25 103 PHE A O 1
ATOM 804 N N . ALA A 1 104 ? 16.458 21.792 -7.493 1.00 83.88 104 ALA A N 1
ATOM 805 C CA . ALA A 1 104 ? 16.560 22.998 -6.679 1.00 83.88 104 ALA A CA 1
ATOM 806 C C . ALA A 1 104 ? 15.336 23.918 -6.852 1.00 83.88 104 ALA A C 1
ATOM 808 O O . ALA A 1 104 ? 14.815 24.444 -5.868 1.00 83.88 104 ALA A O 1
ATOM 809 N N . LEU A 1 105 ? 14.830 24.066 -8.084 1.00 85.25 105 LEU A N 1
ATOM 810 C CA . LEU A 1 105 ? 13.627 24.856 -8.369 1.00 85.25 105 LEU A CA 1
ATOM 811 C C . LEU A 1 105 ? 12.352 24.247 -7.769 1.00 85.25 105 LEU A C 1
ATOM 813 O O . LEU A 1 105 ? 11.500 24.986 -7.274 1.00 85.25 105 LEU A O 1
ATOM 817 N N . LEU A 1 106 ? 12.211 22.919 -7.829 1.00 83.12 106 LEU A N 1
ATOM 818 C CA . LEU A 1 106 ? 11.004 22.212 -7.394 1.00 83.12 106 LEU A CA 1
ATOM 819 C C . LEU A 1 106 ? 10.906 22.081 -5.873 1.00 83.12 106 LEU A C 1
ATOM 821 O O . LEU A 1 106 ? 9.819 22.251 -5.326 1.00 83.12 106 LEU A O 1
ATOM 825 N N . PHE A 1 107 ? 12.015 21.779 -5.196 1.00 77.81 107 PHE A N 1
ATOM 826 C CA . PHE A 1 107 ? 11.998 21.453 -3.767 1.00 77.81 107 PHE A CA 1
ATOM 827 C C . PHE A 1 107 ? 12.461 22.598 -2.868 1.00 77.81 107 PHE A C 1
ATOM 829 O O . PHE A 1 107 ? 12.171 22.557 -1.680 1.00 77.81 107 PHE A O 1
ATOM 836 N N . ARG A 1 108 ? 13.125 23.634 -3.410 1.00 72.44 108 ARG A N 1
ATOM 837 C CA . ARG A 1 108 ? 13.631 24.805 -2.657 1.00 72.44 108 ARG A CA 1
ATOM 838 C C . ARG A 1 108 ? 14.420 24.450 -1.379 1.00 72.44 108 ARG A C 1
ATOM 840 O O . ARG A 1 108 ? 14.564 25.287 -0.494 1.00 72.44 108 ARG A O 1
ATOM 847 N N . GLU A 1 109 ? 14.951 23.234 -1.290 1.00 63.72 109 GLU A N 1
ATOM 848 C CA . GLU A 1 109 ? 15.716 22.727 -0.151 1.00 63.72 109 GLU A CA 1
ATOM 849 C C . GLU A 1 109 ? 17.196 22.596 -0.519 1.00 63.72 109 GLU A C 1
ATOM 851 O O . GLU A 1 109 ? 17.543 22.089 -1.588 1.00 63.72 109 GLU A O 1
ATOM 856 N N . GLN A 1 110 ? 18.081 23.012 0.392 1.00 60.84 110 GLN A N 1
ATOM 857 C CA . GLN A 1 110 ? 19.533 22.855 0.233 1.00 60.84 110 GLN A CA 1
ATOM 858 C C . GLN A 1 110 ? 20.008 21.416 0.505 1.00 60.84 110 GLN A C 1
ATOM 860 O O . GLN A 1 110 ? 21.016 20.998 -0.057 1.00 60.84 110 GLN A O 1
ATOM 865 N N . ALA A 1 111 ? 19.248 20.631 1.281 1.00 55.72 111 ALA A N 1
ATOM 866 C CA . ALA A 1 111 ? 19.649 19.321 1.813 1.00 55.72 111 ALA A CA 1
ATOM 867 C C . ALA A 1 111 ? 19.961 18.237 0.755 1.00 55.72 111 ALA A C 1
ATOM 869 O O . ALA A 1 111 ? 20.573 17.218 1.066 1.00 55.72 111 ALA A O 1
ATOM 870 N N . GLY A 1 112 ? 19.555 18.427 -0.506 1.00 60.41 112 GLY A N 1
ATOM 871 C CA . GLY A 1 112 ? 19.892 17.507 -1.598 1.00 60.41 112 GLY A CA 1
ATOM 872 C C . GLY A 1 112 ? 21.234 17.801 -2.280 1.00 60.41 112 GLY A C 1
ATOM 873 O O . GLY A 1 112 ? 21.843 16.884 -2.826 1.00 60.41 112 GLY A O 1
ATOM 874 N N . LEU A 1 113 ? 21.708 19.053 -2.257 1.00 67.12 113 LEU A N 1
ATOM 875 C CA . LEU A 1 113 ? 22.857 19.499 -3.060 1.00 67.12 113 LEU A CA 1
ATOM 876 C C . LEU A 1 113 ? 24.196 18.949 -2.551 1.00 67.12 113 LEU A C 1
ATOM 878 O O . LEU A 1 113 ? 25.104 18.729 -3.352 1.00 67.12 113 LEU A O 1
ATOM 882 N N . ASP A 1 114 ? 24.291 18.623 -1.264 1.00 74.56 114 ASP A N 1
ATOM 883 C CA . ASP A 1 114 ? 25.481 17.992 -0.674 1.00 74.56 114 ASP A CA 1
ATOM 884 C C . ASP A 1 114 ? 25.785 16.622 -1.313 1.00 74.56 114 ASP A C 1
ATOM 886 O O . ASP A 1 114 ? 26.933 16.179 -1.376 1.00 74.56 114 ASP A O 1
ATOM 890 N N . ASN A 1 115 ? 24.765 15.976 -1.888 1.00 79.75 115 ASN A N 1
ATOM 891 C CA . ASN A 1 115 ? 24.875 14.691 -2.577 1.00 79.75 115 ASN A CA 1
ATOM 892 C C . ASN A 1 115 ? 25.229 14.814 -4.072 1.00 79.75 115 ASN A C 1
ATOM 894 O O . ASN A 1 115 ? 25.204 13.824 -4.805 1.00 79.75 115 ASN A O 1
ATOM 898 N N . LEU A 1 116 ? 25.587 16.004 -4.563 1.00 81.88 116 LEU A N 1
ATOM 899 C CA . LEU A 1 116 ? 25.991 16.171 -5.962 1.00 81.88 116 LEU A CA 1
ATOM 900 C C . LEU A 1 116 ? 27.285 15.435 -6.297 1.00 81.88 116 LEU A C 1
ATOM 902 O O . LEU A 1 116 ? 27.394 14.821 -7.359 1.00 81.88 116 LEU A O 1
ATOM 906 N N . ALA A 1 117 ? 28.256 15.459 -5.384 1.00 84.94 117 ALA A N 1
ATOM 907 C CA . ALA A 1 117 ? 29.519 14.756 -5.575 1.00 84.94 117 ALA A CA 1
ATOM 908 C C . ALA A 1 117 ? 29.305 13.237 -5.680 1.00 84.94 117 ALA A C 1
ATOM 910 O O . ALA A 1 117 ? 29.912 12.584 -6.531 1.00 84.94 117 ALA A O 1
ATOM 911 N N . SER A 1 118 ? 28.400 12.676 -4.868 1.00 85.44 118 SER A N 1
ATOM 912 C CA . SER A 1 118 ? 28.071 11.250 -4.911 1.00 85.44 118 SER A CA 1
ATOM 913 C C . SER A 1 118 ? 27.302 10.876 -6.182 1.00 85.44 118 SER A C 1
ATOM 915 O O . SER A 1 118 ? 27.639 9.867 -6.800 1.00 85.44 118 SER A O 1
ATOM 917 N N . LEU A 1 119 ? 26.360 11.711 -6.643 1.00 87.56 119 LEU A N 1
ATOM 918 C CA . LEU A 1 119 ? 25.682 11.532 -7.935 1.00 87.56 119 LEU A CA 1
ATOM 919 C C . LEU A 1 119 ? 26.686 11.478 -9.098 1.00 87.56 119 LEU A C 1
ATOM 921 O O . LEU A 1 119 ? 26.672 10.531 -9.885 1.00 87.56 119 LEU A O 1
ATOM 925 N N . LEU A 1 120 ? 27.586 12.463 -9.187 1.00 87.31 120 LEU A N 1
ATOM 926 C CA . LEU A 1 120 ? 28.594 12.533 -10.250 1.00 87.31 120 LEU A CA 1
ATOM 927 C C . LEU A 1 120 ? 29.557 11.340 -10.210 1.00 87.31 120 LEU A C 1
ATOM 929 O O . LEU A 1 120 ? 29.938 10.818 -11.259 1.00 87.31 120 LEU A O 1
ATOM 933 N N . LEU A 1 121 ? 29.918 10.871 -9.013 1.00 88.88 121 LEU A N 1
ATOM 934 C CA . LEU A 1 121 ? 30.760 9.689 -8.838 1.00 88.88 121 LEU A CA 1
ATOM 935 C C . LEU A 1 121 ? 30.052 8.412 -9.312 1.00 88.88 121 LEU A C 1
ATOM 937 O O . LEU A 1 121 ? 30.665 7.597 -10.004 1.00 88.88 121 LEU A O 1
ATOM 941 N N . VAL A 1 122 ? 28.758 8.256 -9.006 1.00 88.06 122 VAL A N 1
ATOM 942 C CA . VAL A 1 122 ? 27.937 7.143 -9.510 1.00 88.06 122 VAL A CA 1
ATOM 943 C C . VAL A 1 122 ? 27.844 7.187 -11.035 1.00 88.06 122 VAL A C 1
ATOM 945 O O . VAL A 1 122 ? 28.058 6.165 -11.688 1.00 88.06 122 VAL A O 1
ATOM 948 N N . GLU A 1 123 ? 27.588 8.353 -11.634 1.00 88.19 123 GLU A N 1
ATOM 949 C CA . GLU A 1 123 ? 27.537 8.480 -13.095 1.00 88.19 123 GLU A CA 1
ATOM 950 C C . GLU A 1 123 ? 28.875 8.145 -13.755 1.00 88.19 123 GLU A C 1
ATOM 952 O O . GLU A 1 123 ? 28.903 7.397 -14.737 1.00 88.19 123 GLU A O 1
ATOM 957 N N . LEU A 1 124 ? 29.985 8.641 -13.200 1.00 89.69 124 LEU A N 1
ATOM 958 C CA . LEU A 1 124 ? 31.329 8.348 -13.690 1.00 89.69 124 LEU A CA 1
ATOM 959 C C . LEU A 1 124 ? 31.625 6.844 -13.623 1.00 89.69 124 LEU A C 1
ATOM 961 O O . LEU A 1 124 ? 32.095 6.261 -14.604 1.00 89.69 124 LEU A O 1
ATOM 965 N N . ALA A 1 125 ? 31.296 6.202 -12.499 1.00 88.50 125 ALA A N 1
ATOM 966 C CA . ALA A 1 125 ? 31.453 4.764 -12.323 1.00 88.50 125 ALA A CA 1
ATOM 967 C C . ALA A 1 125 ? 30.635 3.977 -13.360 1.00 88.50 125 ALA A C 1
ATOM 969 O O . ALA A 1 125 ? 31.161 3.052 -13.983 1.00 88.50 125 ALA A O 1
ATOM 970 N N . LEU A 1 126 ? 29.382 4.370 -13.614 1.00 87.56 126 LEU A N 1
ATOM 971 C CA . LEU A 1 126 ? 28.512 3.717 -14.597 1.00 87.56 126 LEU A CA 1
ATOM 972 C C . LEU A 1 126 ? 28.980 3.916 -16.043 1.00 87.56 126 LEU A C 1
ATOM 974 O O . LEU A 1 126 ? 28.882 2.980 -16.843 1.00 87.56 126 LEU A O 1
ATOM 978 N N . ILE A 1 127 ? 29.515 5.089 -16.394 1.00 87.88 127 ILE A N 1
ATOM 979 C CA . ILE A 1 127 ? 30.110 5.344 -17.716 1.00 87.88 127 ILE A CA 1
ATOM 980 C C . ILE A 1 127 ? 31.332 4.442 -17.915 1.00 87.88 127 ILE A C 1
ATOM 982 O O . ILE A 1 127 ? 31.407 3.716 -18.911 1.00 87.88 127 ILE A O 1
ATOM 986 N N . CYS A 1 128 ? 32.259 4.434 -16.954 1.00 85.69 128 CYS A N 1
ATOM 987 C CA . CYS A 1 128 ? 33.451 3.589 -16.991 1.00 85.69 128 CYS A CA 1
ATOM 988 C C . CYS A 1 128 ? 33.083 2.102 -17.072 1.00 85.69 128 CYS A C 1
ATOM 990 O O . CYS A 1 128 ? 33.609 1.375 -17.918 1.00 85.69 128 CYS A O 1
ATOM 992 N N . PHE A 1 129 ? 32.123 1.658 -16.260 1.00 84.00 129 PHE A N 1
ATOM 993 C CA . PHE A 1 129 ? 31.622 0.287 -16.271 1.00 84.00 129 PHE A CA 1
ATOM 994 C C . PHE A 1 129 ? 30.972 -0.087 -17.612 1.00 84.00 129 PHE A C 1
ATOM 996 O O . PHE A 1 129 ? 31.248 -1.156 -18.157 1.00 84.00 129 PHE A O 1
ATOM 1003 N N . SER A 1 130 ? 30.176 0.806 -18.206 1.00 81.06 130 SER A N 1
ATOM 1004 C CA . SER A 1 130 ? 29.544 0.584 -19.517 1.00 81.06 130 SER A CA 1
ATOM 1005 C C . SER A 1 130 ? 30.574 0.444 -20.643 1.00 81.06 130 SER A C 1
ATOM 1007 O O . SER A 1 130 ? 30.425 -0.411 -21.521 1.00 81.06 130 SER A O 1
ATOM 1009 N N . LEU A 1 131 ? 31.646 1.242 -20.603 1.00 80.50 131 LEU A N 1
ATOM 1010 C CA . LEU A 1 131 ? 32.767 1.149 -21.543 1.00 80.50 131 LEU A CA 1
ATOM 1011 C C . LEU A 1 131 ? 33.573 -0.146 -21.360 1.00 80.50 131 LEU A C 1
ATOM 1013 O O . LEU A 1 131 ? 34.010 -0.734 -22.349 1.00 80.50 131 LEU A O 1
ATOM 1017 N N . LEU A 1 132 ? 33.745 -0.614 -20.120 1.00 77.06 132 LEU A N 1
ATOM 1018 C CA . LEU A 1 132 ? 34.413 -1.885 -19.813 1.00 77.06 132 LEU A CA 1
ATOM 1019 C C . LEU A 1 132 ? 33.596 -3.098 -20.281 1.00 77.06 132 LEU A C 1
ATOM 1021 O O . LEU A 1 132 ? 34.152 -4.023 -20.881 1.00 77.06 132 LEU A O 1
ATOM 1025 N N . LEU A 1 133 ? 32.279 -3.086 -20.046 1.00 69.56 133 LEU A N 1
ATOM 1026 C CA . LEU A 1 133 ? 31.358 -4.135 -20.495 1.00 69.56 133 LEU A CA 1
ATOM 1027 C C . LEU A 1 133 ? 31.372 -4.288 -22.020 1.00 69.56 133 LEU A C 1
ATOM 1029 O O . LEU A 1 133 ? 31.365 -5.400 -22.554 1.00 69.56 133 LEU A O 1
ATOM 1033 N N . MET A 1 134 ? 31.428 -3.167 -22.733 1.00 67.50 134 MET A N 1
ATOM 1034 C CA . MET A 1 134 ? 31.500 -3.120 -24.186 1.00 67.50 134 MET A CA 1
ATOM 1035 C C . MET A 1 134 ? 32.956 -3.243 -24.658 1.00 67.50 134 MET A C 1
ATOM 1037 O O . MET A 1 134 ? 33.533 -2.283 -25.163 1.00 67.50 134 MET A O 1
ATOM 1041 N N . LYS A 1 135 ? 33.560 -4.439 -24.517 1.00 62.66 135 LYS A N 1
ATOM 1042 C CA . LYS A 1 135 ? 34.936 -4.727 -24.984 1.00 62.66 135 LYS A CA 1
ATOM 1043 C C . LYS A 1 135 ? 35.187 -4.123 -26.375 1.00 62.66 135 LYS A C 1
ATOM 1045 O O . LYS A 1 135 ? 34.522 -4.511 -27.339 1.00 62.66 135 LYS A O 1
ATOM 1050 N N . LEU A 1 136 ? 36.178 -3.232 -26.488 1.00 60.59 136 LEU A N 1
ATOM 1051 C CA . LEU A 1 136 ? 36.569 -2.611 -27.761 1.00 60.59 136 LEU A CA 1
ATOM 1052 C C . LEU A 1 136 ? 36.844 -3.675 -28.844 1.00 60.59 136 LEU A C 1
ATOM 1054 O O . LEU A 1 136 ? 37.379 -4.749 -28.529 1.00 60.59 136 LEU A O 1
ATOM 1058 N N . PRO A 1 137 ? 36.525 -3.402 -30.125 1.00 58.06 137 PRO A N 1
ATOM 1059 C CA . PRO A 1 137 ? 36.754 -4.362 -31.196 1.00 58.06 137 PRO A CA 1
ATOM 1060 C C . PRO A 1 137 ? 38.229 -4.788 -31.266 1.00 58.06 137 PRO A C 1
ATOM 1062 O O . PRO A 1 137 ? 39.151 -3.967 -31.237 1.00 58.06 137 PRO A O 1
ATOM 1065 N N . ARG A 1 138 ? 38.487 -6.097 -31.366 1.00 57.84 138 ARG A N 1
ATOM 1066 C CA . ARG A 1 138 ? 39.831 -6.610 -31.685 1.00 57.84 138 ARG A CA 1
ATOM 1067 C C . ARG A 1 138 ? 40.032 -6.553 -33.205 1.00 57.84 138 ARG A C 1
ATOM 1069 O O . ARG A 1 138 ? 39.101 -6.880 -33.937 1.00 57.84 138 ARG A O 1
ATOM 1076 N N . LYS A 1 139 ? 41.244 -6.189 -33.669 1.00 52.53 139 LYS A N 1
ATOM 1077 C CA . LYS A 1 139 ? 41.589 -5.954 -35.095 1.00 52.53 139 LYS A CA 1
ATOM 1078 C C . LYS A 1 139 ? 41.143 -7.094 -36.038 1.00 52.53 139 LYS A C 1
ATOM 1080 O O . LYS A 1 139 ? 40.780 -6.828 -37.172 1.00 52.53 139 LYS A O 1
ATOM 1085 N N . PHE A 1 140 ? 41.069 -8.332 -35.542 1.00 46.22 140 PHE A N 1
ATOM 1086 C CA . PHE A 1 140 ? 40.706 -9.529 -36.317 1.00 46.22 140 PHE A CA 1
ATOM 1087 C C . PHE A 1 140 ? 39.247 -10.013 -36.161 1.00 46.22 140 PHE A C 1
ATOM 1089 O O . PHE A 1 140 ? 38.870 -11.022 -36.747 1.00 46.22 140 PHE A O 1
ATOM 1096 N N . TYR A 1 141 ? 38.400 -9.316 -35.395 1.00 50.03 141 TYR A N 1
ATOM 1097 C CA . TYR A 1 141 ? 37.010 -9.729 -35.116 1.00 50.03 141 TYR A CA 1
ATOM 1098 C C . TYR A 1 141 ? 35.945 -8.881 -35.831 1.00 50.03 141 TYR A C 1
ATOM 1100 O O . TYR A 1 141 ? 34.776 -8.895 -35.455 1.00 50.03 141 TYR A O 1
ATOM 1108 N N . VAL A 1 142 ? 36.312 -8.169 -36.900 1.00 50.00 142 VAL A N 1
ATOM 1109 C CA . VAL A 1 142 ? 35.353 -7.373 -37.693 1.00 50.00 142 VAL A CA 1
ATOM 1110 C C . VAL A 1 142 ? 34.337 -8.270 -38.427 1.00 50.00 142 VAL A C 1
ATOM 1112 O O . VAL A 1 142 ? 33.201 -7.853 -38.659 1.00 50.00 142 VAL A O 1
ATOM 1115 N N . SER A 1 143 ? 34.696 -9.531 -38.707 1.00 45.62 143 SER A N 1
ATOM 1116 C CA . SER A 1 143 ? 33.847 -10.502 -39.417 1.00 45.62 143 SER A CA 1
ATOM 1117 C C . SER A 1 143 ? 32.960 -11.371 -38.513 1.00 45.62 143 SER A C 1
ATOM 1119 O O . SER A 1 143 ? 31.913 -11.843 -38.956 1.00 45.62 143 SER A O 1
ATOM 1121 N N . ARG A 1 144 ? 33.311 -11.575 -37.235 1.00 45.72 144 ARG A N 1
ATOM 1122 C CA . ARG A 1 144 ? 32.581 -12.477 -36.324 1.00 45.72 144 ARG A CA 1
ATOM 1123 C C . ARG A 1 144 ? 31.850 -11.672 -35.259 1.00 45.72 144 ARG A C 1
ATOM 1125 O O . ARG A 1 144 ? 32.470 -11.079 -34.389 1.00 45.72 144 ARG A O 1
ATOM 1132 N N . GLY A 1 145 ? 30.517 -11.669 -35.312 1.00 50.84 145 GLY A N 1
ATOM 1133 C CA . GLY A 1 145 ? 29.617 -10.877 -34.460 1.00 50.84 145 GLY A CA 1
ATOM 1134 C C . GLY A 1 145 ? 29.599 -11.206 -32.954 1.00 50.84 145 GLY A C 1
ATOM 1135 O O . GLY A 1 145 ? 28.518 -11.260 -32.372 1.00 50.84 145 GLY A O 1
ATOM 1136 N N . SER A 1 146 ? 30.751 -11.410 -32.310 1.00 45.91 146 SER A N 1
ATOM 1137 C CA . SER A 1 146 ? 30.897 -11.737 -30.883 1.00 45.91 146 SER A CA 1
ATOM 1138 C C . SER A 1 146 ? 30.495 -10.576 -29.961 1.00 45.91 146 SER A C 1
ATOM 1140 O O . SER A 1 146 ? 29.673 -10.784 -29.070 1.00 45.91 146 SER A O 1
ATOM 1142 N N . GLY A 1 147 ? 30.934 -9.338 -30.232 1.00 49.88 147 GLY A N 1
ATOM 1143 C CA . GLY A 1 147 ? 30.498 -8.138 -29.487 1.00 49.88 147 GLY A CA 1
ATOM 1144 C C . GLY A 1 147 ? 28.989 -7.857 -29.602 1.00 49.88 147 GLY A C 1
ATOM 1145 O O . GLY A 1 147 ? 28.363 -7.327 -28.688 1.00 49.88 147 GLY A O 1
ATOM 1146 N N . LYS A 1 148 ? 28.359 -8.321 -30.690 1.00 58.12 148 LYS A N 1
ATOM 1147 C CA . LYS A 1 148 ? 26.906 -8.230 -30.911 1.00 58.12 148 LYS A CA 1
ATOM 1148 C C . LYS A 1 148 ? 26.109 -9.276 -30.122 1.00 58.12 148 LYS A C 1
ATOM 1150 O O . LYS A 1 148 ? 24.911 -9.085 -29.936 1.00 58.12 148 LYS A O 1
ATOM 1155 N N . LYS A 1 149 ? 26.727 -10.386 -29.691 1.00 61.00 149 LYS A N 1
ATOM 1156 C CA . LYS A 1 149 ? 26.060 -11.413 -28.868 1.00 61.00 149 LYS A CA 1
ATOM 1157 C C . LYS A 1 149 ? 25.947 -10.966 -27.408 1.00 61.00 149 LYS A C 1
ATOM 1159 O O . LYS A 1 149 ? 24.861 -11.067 -26.850 1.00 61.00 149 LYS A O 1
ATOM 1164 N N . GLN A 1 150 ? 27.012 -10.408 -26.827 1.00 61.00 150 GLN A N 1
ATOM 1165 C CA . GLN A 1 150 ? 27.017 -9.942 -25.431 1.00 61.00 150 GLN A CA 1
ATOM 1166 C C . GLN A 1 150 ? 26.030 -8.789 -25.201 1.00 61.00 150 GLN A C 1
ATOM 1168 O O . GLN A 1 150 ? 25.222 -8.852 -24.280 1.00 61.00 150 GLN A O 1
ATOM 1173 N N . GLY A 1 151 ? 26.000 -7.801 -26.103 1.00 63.19 151 GLY A N 1
ATOM 1174 C CA . GLY A 1 151 ? 25.042 -6.696 -26.010 1.00 63.19 151 GLY A CA 1
ATOM 1175 C C . GLY A 1 151 ? 23.576 -7.125 -26.137 1.00 63.19 151 GLY A C 1
ATOM 1176 O O . GLY A 1 151 ? 22.715 -6.607 -25.431 1.00 63.19 151 GLY A O 1
ATOM 1177 N N . LYS A 1 152 ? 23.290 -8.138 -26.970 1.00 65.56 152 LYS A N 1
ATOM 1178 C CA . LYS A 1 152 ? 21.949 -8.738 -27.077 1.00 65.56 152 LYS A CA 1
ATOM 1179 C C . LYS A 1 152 ? 21.523 -9.462 -25.802 1.00 65.56 152 LYS A C 1
ATOM 1181 O O . LYS A 1 152 ? 20.345 -9.404 -25.467 1.00 65.56 152 LYS A O 1
ATOM 1186 N N . ILE A 1 153 ? 22.444 -10.150 -25.124 1.00 67.19 153 ILE A N 1
ATOM 1187 C CA . ILE A 1 153 ? 22.154 -10.836 -23.857 1.00 67.19 153 ILE A CA 1
ATOM 1188 C C . ILE A 1 153 ? 21.873 -9.799 -22.769 1.00 67.19 153 ILE A C 1
ATOM 1190 O O . ILE A 1 153 ? 20.803 -9.848 -22.177 1.00 67.19 153 ILE A O 1
ATOM 1194 N N . ALA A 1 154 ? 22.755 -8.810 -22.589 1.00 66.75 154 ALA A N 1
ATOM 1195 C CA . ALA A 1 154 ? 22.576 -7.749 -21.595 1.00 66.75 154 ALA A CA 1
ATOM 1196 C C . ALA A 1 154 ? 21.240 -7.010 -21.768 1.00 66.75 154 ALA A C 1
ATOM 1198 O O . ALA A 1 154 ? 20.514 -6.787 -20.805 1.00 66.75 154 ALA A O 1
ATOM 1199 N N . LEU A 1 155 ? 20.864 -6.698 -23.011 1.00 69.00 155 LEU A N 1
ATOM 1200 C CA . LEU A 1 155 ? 19.604 -6.018 -23.286 1.00 69.00 155 LEU A CA 1
ATOM 1201 C C . LEU A 1 155 ? 18.371 -6.915 -23.100 1.00 69.00 155 LEU A C 1
ATOM 1203 O O . LEU A 1 155 ? 17.318 -6.425 -22.709 1.00 69.00 155 LEU A O 1
ATOM 1207 N N . ARG A 1 156 ? 18.481 -8.223 -23.368 1.00 69.38 156 ARG A N 1
ATOM 1208 C CA . ARG A 1 156 ? 17.415 -9.185 -23.048 1.00 69.38 156 ARG A CA 1
ATOM 1209 C C . ARG A 1 156 ? 17.251 -9.343 -21.541 1.00 69.38 156 ARG A C 1
ATOM 1211 O O . ARG A 1 156 ? 16.118 -9.374 -21.083 1.00 69.38 156 ARG A O 1
ATOM 1218 N N . CYS A 1 157 ? 18.346 -9.387 -20.785 1.00 68.50 157 CYS A N 1
ATOM 1219 C CA . CYS A 1 157 ? 18.301 -9.370 -19.325 1.00 68.50 157 CYS A CA 1
ATOM 1220 C C . CYS A 1 157 ? 17.599 -8.102 -18.827 1.00 68.50 157 CYS A C 1
ATOM 1222 O O . CYS A 1 157 ? 16.623 -8.217 -18.101 1.00 68.50 157 CYS A O 1
ATOM 1224 N N . LEU A 1 158 ? 17.994 -6.919 -19.315 1.00 73.25 158 LEU A N 1
ATOM 1225 C CA . LEU A 1 158 ? 17.325 -5.649 -18.996 1.00 73.25 158 LEU A CA 1
ATOM 1226 C C . LEU A 1 158 ? 15.833 -5.662 -19.355 1.00 73.25 158 LEU A C 1
ATOM 1228 O O . LEU A 1 158 ? 15.014 -5.194 -18.572 1.00 73.25 158 LEU A O 1
ATOM 1232 N N . GLN A 1 159 ? 15.466 -6.228 -20.509 1.00 73.44 159 GLN A N 1
ATOM 1233 C CA . GLN A 1 159 ? 14.069 -6.374 -20.923 1.00 73.44 159 GLN A CA 1
ATOM 1234 C C . GLN A 1 159 ? 13.274 -7.257 -19.956 1.00 73.44 159 GLN A C 1
ATOM 1236 O O . GLN A 1 159 ? 12.186 -6.876 -19.540 1.00 73.44 159 GLN A O 1
ATOM 1241 N N . VAL A 1 160 ? 13.805 -8.431 -19.606 1.00 71.25 160 VAL A N 1
ATOM 1242 C CA . VAL A 1 160 ? 13.144 -9.378 -18.697 1.00 71.25 160 VAL A CA 1
ATOM 1243 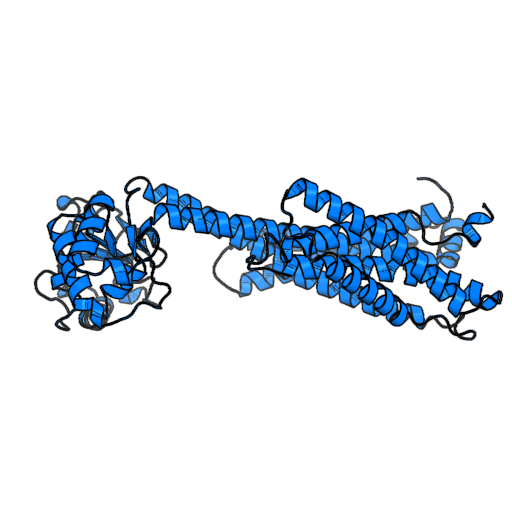C C . VAL A 1 160 ? 13.036 -8.781 -17.297 1.00 71.25 160 VAL A C 1
ATOM 1245 O O . VAL A 1 160 ? 11.952 -8.793 -16.725 1.00 71.25 160 VAL A O 1
ATOM 1248 N N . SER A 1 161 ? 14.109 -8.183 -16.776 1.00 72.25 161 SER A N 1
ATOM 1249 C CA . SER A 1 161 ? 14.097 -7.491 -15.484 1.00 72.25 161 SER A CA 1
ATOM 1250 C C . SER A 1 161 ? 13.073 -6.357 -15.458 1.00 72.25 161 SER A C 1
ATOM 1252 O O . SER A 1 161 ? 12.310 -6.256 -14.505 1.00 72.25 161 SER A O 1
ATOM 1254 N N . ALA A 1 162 ? 12.994 -5.545 -16.517 1.00 74.12 162 ALA A N 1
ATOM 1255 C CA . ALA A 1 162 ? 12.015 -4.467 -16.605 1.00 74.12 162 ALA A CA 1
ATOM 1256 C C . ALA A 1 162 ? 10.570 -4.986 -16.615 1.00 74.12 162 ALA A C 1
ATOM 1258 O O . ALA A 1 162 ? 9.698 -4.378 -16.002 1.00 74.12 162 ALA A O 1
ATOM 1259 N N . LEU A 1 163 ? 10.317 -6.121 -17.276 1.00 69.88 163 LEU A N 1
ATOM 1260 C CA . LEU A 1 163 ? 8.996 -6.748 -17.287 1.00 69.88 163 LEU A CA 1
ATOM 1261 C C . LEU A 1 163 ? 8.615 -7.336 -15.933 1.00 69.88 163 LEU A C 1
ATOM 1263 O O . LEU A 1 163 ? 7.488 -7.133 -15.500 1.00 69.88 163 LEU A O 1
ATOM 1267 N N . LEU A 1 164 ? 9.542 -8.018 -15.259 1.00 69.62 164 LEU A N 1
ATOM 1268 C CA . LEU A 1 164 ? 9.308 -8.563 -13.920 1.00 69.62 164 LEU A CA 1
ATOM 1269 C C . LEU A 1 164 ? 9.037 -7.447 -12.906 1.00 69.62 164 LEU A C 1
ATOM 1271 O O . LEU A 1 164 ? 8.077 -7.529 -12.144 1.00 69.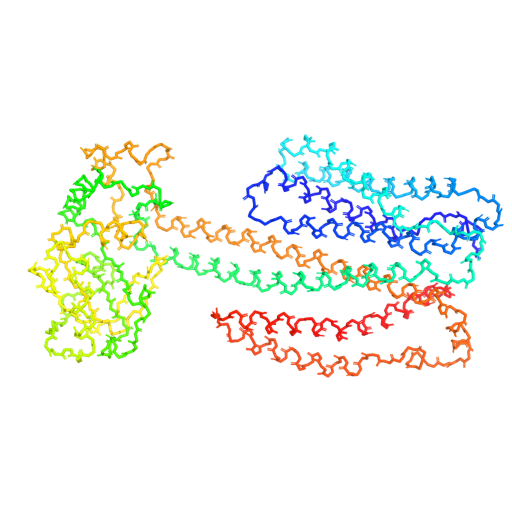62 164 LEU A O 1
ATOM 1275 N N . LEU A 1 165 ? 9.833 -6.375 -12.941 1.00 76.56 165 LEU A N 1
ATOM 1276 C CA . LEU A 1 165 ? 9.638 -5.217 -12.069 1.00 76.56 165 LEU A CA 1
ATOM 1277 C C . LEU A 1 165 ? 8.311 -4.511 -12.342 1.00 76.56 165 LEU A C 1
ATOM 1279 O O . LEU A 1 165 ? 7.650 -4.093 -11.399 1.00 76.56 165 LEU A O 1
ATOM 1283 N N . LEU A 1 166 ? 7.896 -4.406 -13.607 1.00 73.19 166 LEU A N 1
ATOM 1284 C CA . LEU A 1 166 ? 6.643 -3.740 -13.954 1.00 73.19 166 LEU A CA 1
ATOM 1285 C C . LEU A 1 166 ? 5.424 -4.598 -13.592 1.00 73.19 166 LEU A C 1
ATOM 1287 O O . LEU A 1 166 ? 4.409 -4.078 -13.130 1.00 73.19 166 LEU A O 1
ATOM 1291 N N . ALA A 1 167 ? 5.548 -5.918 -13.746 1.00 68.50 167 ALA A N 1
ATOM 1292 C CA . ALA A 1 167 ? 4.560 -6.880 -13.281 1.00 68.50 167 ALA A CA 1
ATOM 1293 C C . ALA A 1 167 ? 4.405 -6.820 -11.749 1.00 68.50 167 ALA A C 1
ATOM 1295 O O . ALA A 1 167 ? 3.292 -6.927 -11.243 1.00 68.50 167 ALA A O 1
ATOM 1296 N N . TRP A 1 168 ? 5.491 -6.586 -11.007 1.00 73.19 168 TRP A N 1
ATOM 1297 C CA . TRP A 1 168 ? 5.435 -6.338 -9.566 1.00 73.19 168 TRP A CA 1
ATOM 1298 C C . TRP A 1 168 ? 4.830 -4.971 -9.225 1.00 73.19 168 TRP A C 1
ATOM 1300 O O . TRP A 1 168 ? 3.998 -4.869 -8.324 1.00 73.19 168 TRP A O 1
ATOM 1310 N N . SER A 1 169 ? 5.226 -3.911 -9.932 1.00 77.81 169 SER A N 1
ATOM 1311 C CA . SER A 1 169 ? 4.903 -2.549 -9.516 1.00 77.81 169 SER A CA 1
ATOM 1312 C C . SER A 1 169 ? 3.451 -2.156 -9.766 1.00 77.81 169 SER A C 1
ATOM 1314 O O . SER A 1 169 ? 2.852 -1.468 -8.942 1.00 77.81 169 SER A O 1
ATOM 1316 N N . LEU A 1 170 ? 2.860 -2.603 -10.874 1.00 73.56 170 LEU A N 1
ATOM 1317 C CA . LEU A 1 170 ? 1.509 -2.192 -11.256 1.00 73.56 170 LEU A CA 1
ATOM 1318 C C . LEU A 1 170 ? 0.423 -2.676 -10.266 1.00 73.56 170 LEU A C 1
ATOM 1320 O O . LEU A 1 170 ? -0.371 -1.842 -9.824 1.00 73.56 170 LEU A O 1
ATOM 1324 N N . PRO A 1 171 ? 0.388 -3.955 -9.839 1.00 74.25 171 PRO A N 1
ATOM 1325 C CA . PRO A 1 171 ? -0.577 -4.410 -8.838 1.00 74.25 171 PRO A CA 1
ATOM 1326 C C . PRO A 1 171 ? -0.367 -3.767 -7.465 1.00 74.25 171 PRO A C 1
ATOM 1328 O O . PRO A 1 171 ? -1.336 -3.464 -6.775 1.00 74.25 171 PRO A O 1
ATOM 1331 N N . GLN A 1 172 ? 0.889 -3.513 -7.084 1.00 76.19 172 GLN A N 1
ATOM 1332 C CA . GLN A 1 172 ? 1.210 -2.821 -5.834 1.00 76.19 172 GLN A CA 1
ATOM 1333 C C . GLN A 1 172 ? 0.657 -1.391 -5.829 1.00 76.19 172 GLN A C 1
ATOM 1335 O O . GLN A 1 172 ? 0.061 -0.966 -4.844 1.00 76.19 172 GLN A O 1
ATOM 1340 N N . ALA A 1 173 ? 0.767 -0.663 -6.947 1.00 80.62 173 ALA A N 1
ATOM 1341 C CA . ALA A 1 173 ? 0.162 0.663 -7.075 1.00 80.62 173 ALA A CA 1
ATOM 1342 C C . ALA A 1 173 ? -1.368 0.611 -6.909 1.00 80.62 173 ALA A C 1
ATOM 1344 O O . ALA A 1 173 ? -1.941 1.439 -6.204 1.00 80.62 173 ALA A O 1
ATOM 1345 N N . ALA A 1 174 ? -2.025 -0.384 -7.513 1.00 76.19 174 ALA A N 1
ATOM 1346 C CA . ALA A 1 174 ? -3.470 -0.569 -7.390 1.00 76.19 174 ALA A CA 1
ATOM 1347 C C . ALA A 1 174 ? -3.898 -0.913 -5.951 1.00 76.19 174 ALA A C 1
ATOM 1349 O O . ALA A 1 174 ? -4.872 -0.348 -5.454 1.00 76.19 174 ALA A O 1
ATOM 1350 N N . LEU A 1 175 ? -3.148 -1.776 -5.258 1.00 78.12 175 LEU A N 1
ATOM 1351 C CA . LEU A 1 175 ? -3.398 -2.112 -3.855 1.00 78.12 175 LEU A CA 1
ATOM 1352 C C . LEU A 1 175 ? -3.231 -0.887 -2.946 1.00 78.12 175 LEU A C 1
ATOM 1354 O O . LEU A 1 175 ? -4.126 -0.583 -2.166 1.00 78.12 175 LEU A O 1
ATOM 1358 N N . LEU A 1 176 ? -2.151 -0.120 -3.114 1.00 81.38 176 LEU A N 1
ATOM 1359 C CA . LEU A 1 176 ? -1.928 1.119 -2.363 1.00 81.38 176 LEU A CA 1
ATOM 1360 C C . LEU A 1 176 ? -3.017 2.169 -2.633 1.00 81.38 176 LEU A C 1
ATOM 1362 O O . LEU A 1 176 ? -3.433 2.872 -1.713 1.00 81.38 176 LEU A O 1
ATOM 1366 N N . ALA A 1 177 ? -3.505 2.273 -3.873 1.00 79.31 177 ALA A N 1
ATOM 1367 C CA . ALA A 1 177 ? -4.626 3.148 -4.211 1.00 79.31 177 ALA A CA 1
ATOM 1368 C C . ALA A 1 177 ? -5.918 2.714 -3.501 1.00 79.31 177 ALA A C 1
ATOM 1370 O O . ALA A 1 177 ? -6.607 3.557 -2.925 1.00 79.31 177 ALA A O 1
ATOM 1371 N N . LYS A 1 178 ? -6.213 1.407 -3.494 1.00 83.25 178 LYS A N 1
ATOM 1372 C CA . LYS A 1 178 ? -7.363 0.835 -2.784 1.00 83.25 178 LYS A CA 1
ATOM 1373 C C . LYS A 1 178 ? -7.276 1.114 -1.284 1.00 83.25 178 LYS A C 1
ATOM 1375 O O . LYS A 1 178 ? -8.194 1.712 -0.733 1.00 83.25 178 LYS A O 1
ATOM 1380 N N . SER A 1 179 ? -6.149 0.791 -0.649 1.00 80.94 179 SER A N 1
ATOM 1381 C CA . SER A 1 179 ? -5.938 1.037 0.782 1.00 80.94 179 SER A CA 1
ATOM 1382 C C . SER A 1 179 ? -5.999 2.526 1.128 1.00 80.94 179 SER A C 1
ATOM 1384 O O . SER A 1 179 ? -6.533 2.899 2.170 1.00 80.94 179 SER A O 1
ATOM 1386 N N . SER A 1 180 ? -5.497 3.407 0.255 1.00 84.88 180 SER A N 1
ATOM 1387 C CA . SER A 1 180 ? -5.637 4.858 0.428 1.00 84.88 180 SER A CA 1
ATOM 1388 C C . SER A 1 180 ? -7.107 5.288 0.429 1.00 84.88 180 SER A C 1
ATOM 1390 O O . SER A 1 180 ? -7.533 6.035 1.311 1.00 84.88 180 SER A O 1
ATOM 1392 N N . TYR A 1 181 ? -7.889 4.774 -0.521 1.00 84.69 181 TYR A N 1
ATOM 1393 C CA . TYR A 1 181 ? -9.315 5.060 -0.640 1.00 84.69 181 TYR A CA 1
ATOM 1394 C C . TYR A 1 181 ? -10.121 4.532 0.555 1.00 84.69 181 TYR A C 1
ATOM 1396 O O . TYR A 1 181 ? -10.905 5.279 1.139 1.00 84.69 181 TYR A O 1
ATOM 1404 N N . GLU A 1 182 ? -9.884 3.286 0.970 1.00 84.38 182 GLU A N 1
ATOM 1405 C CA . GLU A 1 182 ? -10.530 2.662 2.134 1.00 84.38 182 GLU A CA 1
ATOM 1406 C C . GLU A 1 182 ? -10.257 3.459 3.420 1.00 84.38 182 GLU A C 1
ATOM 1408 O O . GLU A 1 182 ? -11.183 3.764 4.171 1.00 84.38 182 GLU A O 1
ATOM 1413 N N . ASN A 1 183 ? -9.013 3.898 3.643 1.00 84.50 183 ASN A N 1
ATOM 1414 C CA . ASN A 1 183 ? -8.668 4.726 4.803 1.00 84.50 183 ASN A CA 1
ATOM 1415 C C . ASN A 1 183 ? -9.291 6.132 4.738 1.00 84.50 183 ASN A C 1
ATOM 1417 O O . ASN A 1 183 ? -9.674 6.685 5.772 1.00 84.50 183 ASN A O 1
ATOM 1421 N N . TYR A 1 184 ? -9.432 6.715 3.543 1.00 86.12 184 TYR A N 1
ATOM 1422 C CA . TYR A 1 184 ? -10.133 7.990 3.376 1.00 86.12 184 TYR A CA 1
ATOM 1423 C C . TYR A 1 184 ? -11.623 7.861 3.711 1.00 86.12 184 TYR A C 1
ATOM 1425 O O . TYR A 1 184 ? -12.147 8.673 4.473 1.00 86.12 184 TYR A O 1
ATOM 1433 N N . GLN A 1 185 ? -12.285 6.811 3.213 1.00 86.00 185 GLN A N 1
ATOM 1434 C CA . GLN A 1 185 ? -13.673 6.511 3.566 1.00 86.00 185 GLN A CA 1
ATOM 1435 C C . GLN A 1 185 ? -13.833 6.226 5.061 1.00 86.00 185 GLN A C 1
ATOM 1437 O O . GLN A 1 185 ? -14.770 6.713 5.687 1.00 86.00 185 GLN A O 1
ATOM 1442 N N . SER A 1 186 ? -12.915 5.465 5.660 1.00 83.69 186 SER A N 1
ATOM 1443 C CA . SER A 1 186 ? -12.931 5.185 7.098 1.00 83.69 186 SER A CA 1
ATOM 1444 C C . SER A 1 186 ? -12.900 6.480 7.912 1.00 83.69 186 SER A C 1
ATOM 1446 O O . SER A 1 186 ? -13.731 6.682 8.795 1.00 83.69 186 SER A O 1
ATOM 1448 N N . LYS A 1 187 ? -12.046 7.440 7.533 1.00 85.38 187 LYS A N 1
ATOM 1449 C CA . LYS A 1 187 ? -12.023 8.780 8.140 1.00 85.38 187 LYS A CA 1
ATOM 1450 C C . LYS A 1 187 ? -13.362 9.523 8.019 1.00 85.38 187 LYS A C 1
ATOM 1452 O O . LYS A 1 187 ? -13.692 10.295 8.916 1.00 85.38 187 LYS A O 1
ATOM 1457 N N . GLU A 1 188 ? -14.139 9.323 6.954 1.00 84.69 188 GLU A N 1
ATOM 1458 C CA . GLU A 1 188 ? -15.493 9.892 6.854 1.00 84.69 188 GLU A CA 1
ATOM 1459 C C . GLU A 1 188 ? -16.478 9.237 7.824 1.00 84.69 188 GLU A C 1
ATOM 1461 O O . GLU A 1 188 ? -17.283 9.938 8.433 1.00 84.69 188 GLU A O 1
ATOM 1466 N N . LYS A 1 189 ? -16.374 7.923 8.049 1.00 84.44 189 LYS A N 1
ATOM 1467 C CA . LYS A 1 189 ? -17.221 7.217 9.026 1.00 84.44 189 LYS A CA 1
ATOM 1468 C C . LYS A 1 189 ? -16.999 7.714 10.461 1.00 84.44 189 LYS A C 1
ATOM 1470 O O . LYS A 1 189 ? -17.932 7.732 11.255 1.00 84.44 189 LYS A O 1
ATOM 1475 N N . TRP A 1 190 ? -15.796 8.197 10.773 1.00 84.12 190 TRP A N 1
ATOM 1476 C CA . TRP A 1 190 ? -15.450 8.788 12.071 1.00 84.12 190 TRP A CA 1
ATOM 1477 C C . TRP A 1 190 ? -15.907 10.251 12.261 1.00 84.12 190 TRP A C 1
ATOM 1479 O O . TRP A 1 190 ? -15.608 10.855 13.292 1.00 84.12 190 TRP A O 1
ATOM 1489 N N . GLN A 1 191 ? -16.651 10.846 11.318 1.00 80.12 191 GLN A N 1
ATOM 1490 C CA . GLN A 1 191 ? -17.154 12.226 11.448 1.00 80.12 191 GLN A CA 1
ATOM 1491 C C . GLN A 1 191 ? -18.097 12.437 12.642 1.00 80.12 191 GLN A C 1
ATOM 1493 O O . GLN A 1 191 ? -18.169 13.550 13.159 1.00 80.12 191 GLN A O 1
ATOM 1498 N N . SER A 1 192 ? -18.798 11.393 13.094 1.00 77.06 192 SER A N 1
ATOM 1499 C CA . SER A 1 192 ? -19.684 11.449 14.267 1.00 77.06 192 SER A CA 1
ATOM 1500 C C . SER A 1 192 ? -18.922 11.567 15.593 1.00 77.06 192 SER A C 1
ATOM 1502 O O . SER A 1 192 ? -19.465 12.079 16.570 1.00 77.06 192 SER A O 1
ATOM 1504 N N . ALA A 1 193 ? -17.656 11.140 15.624 1.00 82.12 193 ALA A N 1
ATOM 1505 C CA . ALA A 1 193 ? -16.788 11.173 16.797 1.00 82.12 193 ALA A CA 1
ATOM 1506 C C . ALA A 1 193 ? -15.393 11.728 16.435 1.00 82.12 193 ALA A C 1
ATOM 1508 O O . ALA A 1 193 ? -14.386 11.027 16.545 1.00 82.12 193 ALA A O 1
ATOM 1509 N N . PRO A 1 194 ? -15.288 13.007 16.023 1.00 77.38 194 PRO A N 1
ATOM 1510 C CA . PRO A 1 194 ? -14.045 13.572 15.491 1.00 77.38 194 PRO A CA 1
ATOM 1511 C C . PRO A 1 194 ? -12.948 13.724 16.554 1.00 77.38 194 PRO A C 1
ATOM 1513 O O . PRO A 1 194 ? -11.774 13.834 16.210 1.00 77.38 194 PRO A O 1
ATOM 1516 N N . ALA A 1 195 ? -13.327 13.732 17.835 1.00 83.69 195 ALA A N 1
ATOM 1517 C CA . ALA A 1 195 ? -12.424 13.802 18.979 1.00 83.69 195 ALA A CA 1
ATOM 1518 C C . ALA A 1 195 ? -12.101 12.420 19.579 1.00 83.69 195 ALA A C 1
ATOM 1520 O O . ALA A 1 195 ? -11.526 12.366 20.668 1.00 83.69 195 ALA A O 1
ATOM 1521 N N . ALA A 1 196 ? -12.461 11.330 18.885 1.00 85.12 196 ALA A N 1
ATOM 1522 C CA . ALA A 1 196 ? -12.135 9.972 19.295 1.00 85.12 196 ALA A CA 1
ATOM 1523 C C . ALA A 1 196 ? -10.623 9.731 19.276 1.00 85.12 196 ALA A C 1
ATOM 1525 O O . ALA A 1 196 ? -9.932 10.023 18.292 1.00 85.12 196 ALA A O 1
ATOM 1526 N N . VAL A 1 197 ? -10.122 9.190 20.379 1.00 85.69 197 VAL A N 1
ATOM 1527 C CA . VAL A 1 197 ? -8.700 9.008 20.633 1.00 85.69 197 VAL A CA 1
ATOM 1528 C C . VAL A 1 197 ? -8.433 7.620 21.202 1.00 85.69 197 VAL A C 1
ATOM 1530 O O . VAL A 1 197 ? -9.098 7.203 22.149 1.00 85.69 197 VAL A O 1
ATOM 1533 N N . SER A 1 198 ? -7.409 6.956 20.673 1.00 83.94 198 SER A N 1
ATOM 1534 C CA . SER A 1 198 ? -6.817 5.737 21.235 1.00 83.94 198 SER A CA 1
ATOM 1535 C C . SER A 1 198 ? -5.364 5.978 21.651 1.00 83.94 198 SER A C 1
ATOM 1537 O O . SER A 1 198 ? -4.787 7.029 21.347 1.00 83.94 198 SER A O 1
ATOM 1539 N N . PHE A 1 199 ? -4.755 5.014 22.340 1.00 79.69 199 PHE A N 1
ATOM 1540 C CA . PHE A 1 199 ? -3.312 5.034 22.567 1.00 79.69 199 PHE A CA 1
ATOM 1541 C C . PHE A 1 199 ? -2.576 4.560 21.306 1.00 79.69 199 PHE A C 1
ATOM 1543 O O . PHE A 1 199 ? -3.019 3.636 20.633 1.00 79.69 199 PHE A O 1
ATOM 1550 N N . ASP A 1 200 ? -1.479 5.232 20.963 1.00 68.31 200 ASP A N 1
ATOM 1551 C CA . ASP A 1 200 ? -0.532 4.824 19.923 1.00 68.31 200 ASP A CA 1
ATOM 1552 C C . ASP A 1 200 ? 0.574 4.016 20.608 1.00 68.31 200 ASP A C 1
ATOM 1554 O O . ASP A 1 200 ? 1.505 4.576 21.205 1.00 68.31 200 ASP A O 1
ATOM 1558 N N . ASP A 1 201 ? 0.438 2.693 20.588 1.00 64.88 201 ASP A N 1
ATOM 1559 C CA . ASP A 1 201 ? 1.492 1.794 21.039 1.00 64.88 201 ASP A CA 1
ATOM 1560 C C . ASP A 1 201 ? 2.078 1.029 19.849 1.00 64.88 201 ASP A C 1
ATOM 1562 O O . ASP A 1 201 ? 1.461 0.126 19.295 1.00 64.88 201 ASP A O 1
ATOM 1566 N N . ASP A 1 202 ? 3.321 1.363 19.490 1.00 54.53 202 ASP A N 1
ATOM 1567 C CA . ASP A 1 202 ? 4.143 0.641 18.507 1.00 54.53 202 ASP A CA 1
ATOM 1568 C C . ASP A 1 202 ? 4.624 -0.737 19.041 1.00 54.53 202 ASP A C 1
ATOM 1570 O O . ASP A 1 202 ? 5.739 -1.175 18.740 1.00 54.53 202 ASP A O 1
ATOM 1574 N N . GLY A 1 203 ? 3.847 -1.393 19.913 1.00 51.47 203 GLY A N 1
ATOM 1575 C CA . GLY A 1 203 ? 4.206 -2.636 20.609 1.00 51.47 203 GLY A CA 1
ATOM 1576 C C . GLY A 1 203 ? 5.403 -2.505 21.560 1.00 51.47 203 GLY A C 1
ATOM 1577 O O . GLY A 1 203 ? 6.054 -3.496 21.890 1.00 51.47 203 GLY A O 1
ATOM 1578 N N . ARG A 1 204 ? 5.752 -1.279 21.970 1.00 49.62 204 ARG A N 1
ATOM 1579 C CA . ARG A 1 204 ? 6.945 -0.961 22.783 1.00 49.62 204 ARG A CA 1
ATOM 1580 C C . ARG A 1 204 ? 6.601 -0.552 24.216 1.00 49.62 204 ARG A C 1
ATOM 1582 O O . ARG A 1 204 ? 7.521 -0.320 25.008 1.00 49.62 204 ARG A O 1
ATOM 1589 N N . LEU A 1 205 ? 5.315 -0.422 24.540 1.00 53.31 205 LEU A N 1
ATOM 1590 C CA . LEU A 1 205 ? 4.831 0.086 25.822 1.00 53.31 205 LEU A CA 1
ATOM 1591 C C . LEU A 1 205 ? 4.153 -0.961 26.704 1.00 53.31 205 LEU A C 1
ATOM 1593 O O . LEU A 1 205 ? 3.686 -0.562 27.770 1.00 53.31 205 LEU A O 1
ATOM 1597 N N . ASP A 1 206 ? 4.176 -2.256 26.352 1.00 64.62 206 ASP A N 1
ATOM 1598 C CA . ASP A 1 206 ? 3.652 -3.298 27.241 1.00 64.62 206 ASP A CA 1
ATOM 1599 C C . ASP A 1 206 ? 4.526 -3.412 28.500 1.00 64.62 206 ASP A C 1
ATOM 1601 O O . ASP A 1 206 ? 5.505 -4.155 28.596 1.00 6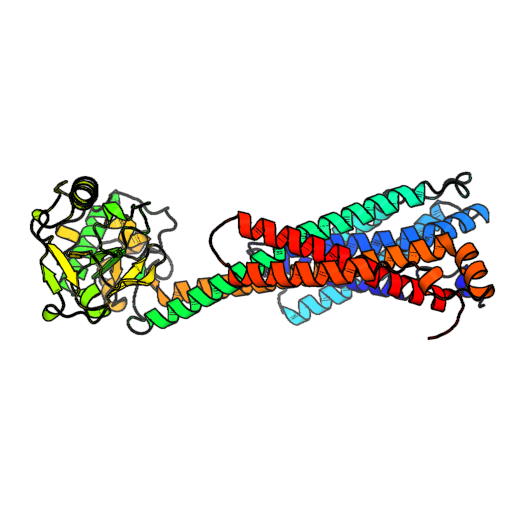4.62 206 ASP A O 1
ATOM 1605 N N . ARG A 1 207 ? 4.203 -2.564 29.468 1.00 69.94 207 ARG A N 1
ATOM 1606 C CA . ARG A 1 207 ? 4.850 -2.461 30.759 1.00 69.94 207 ARG A CA 1
ATOM 1607 C C . ARG A 1 207 ? 3.772 -2.731 31.778 1.00 69.94 207 ARG A C 1
ATOM 1609 O O . ARG A 1 207 ? 3.083 -1.811 32.213 1.00 69.94 207 ARG A O 1
ATOM 1616 N N . GLN A 1 208 ? 3.718 -3.977 32.234 1.00 76.25 208 GLN A N 1
ATOM 1617 C CA . GLN A 1 208 ? 2.827 -4.437 33.305 1.00 76.25 208 GLN A CA 1
ATOM 1618 C C . GLN A 1 208 ? 2.824 -3.512 34.542 1.00 76.25 208 GLN A C 1
ATOM 1620 O O . GLN A 1 208 ? 1.836 -3.436 35.265 1.00 76.25 208 GLN A O 1
ATOM 1625 N N . ALA A 1 209 ? 3.900 -2.747 34.765 1.00 80.62 209 ALA A N 1
ATOM 1626 C CA . ALA A 1 209 ? 3.983 -1.719 35.802 1.00 80.62 209 ALA A CA 1
ATOM 1627 C C . ALA A 1 209 ? 2.924 -0.597 35.688 1.00 80.62 209 ALA A C 1
ATOM 1629 O O . ALA A 1 209 ? 2.559 -0.013 36.708 1.00 80.62 209 ALA A O 1
ATOM 1630 N N . TYR A 1 210 ? 2.431 -0.276 34.486 1.00 82.38 210 TYR A N 1
ATOM 1631 C CA . TYR A 1 210 ? 1.427 0.775 34.270 1.00 82.38 210 TYR A CA 1
ATOM 1632 C C . TYR A 1 210 ? -0.016 0.267 34.290 1.00 82.38 210 TYR A C 1
ATOM 1634 O O . TYR A 1 210 ? -0.927 1.073 34.487 1.00 82.38 210 TYR A O 1
ATOM 1642 N N . TYR A 1 211 ? -0.235 -1.048 34.211 1.00 87.00 211 TYR A N 1
ATOM 1643 C CA . TYR A 1 211 ? -1.569 -1.654 34.183 1.00 87.00 211 TYR A CA 1
ATOM 1644 C C . TYR A 1 211 ? -2.496 -1.199 35.313 1.00 87.00 211 TYR A C 1
ATOM 1646 O O . TYR A 1 211 ? -3.651 -0.887 35.027 1.00 87.00 211 TYR A O 1
ATOM 1654 N N . PRO A 1 212 ? -2.056 -1.080 36.584 1.00 89.38 212 PRO A N 1
ATOM 1655 C CA . PRO A 1 212 ? -2.946 -0.596 37.636 1.00 89.38 212 PRO A CA 1
ATOM 1656 C C . PRO A 1 212 ? -3.416 0.846 37.400 1.00 89.38 212 PRO A C 1
ATOM 1658 O O . PRO A 1 212 ? -4.569 1.178 37.677 1.00 89.38 212 PRO A O 1
ATOM 1661 N N . ALA A 1 213 ? -2.535 1.707 36.881 1.00 88.00 213 ALA A N 1
ATOM 1662 C CA . ALA A 1 213 ? -2.844 3.106 36.600 1.00 88.00 213 ALA A CA 1
ATOM 1663 C C . ALA A 1 213 ? -3.716 3.260 35.345 1.00 88.00 213 ALA A C 1
ATOM 1665 O O . ALA A 1 213 ? -4.626 4.088 35.336 1.00 88.00 213 ALA A O 1
ATOM 1666 N N . GLU A 1 214 ? -3.482 2.445 34.317 1.00 88.25 214 GLU A N 1
ATOM 1667 C CA . GLU A 1 214 ? -4.284 2.397 33.090 1.00 88.25 214 GLU A CA 1
ATOM 1668 C C . GLU A 1 214 ? -5.679 1.825 33.345 1.00 88.25 214 GLU A C 1
ATOM 1670 O O . GLU A 1 214 ? -6.671 2.413 32.925 1.00 88.25 214 GLU A O 1
ATOM 1675 N N . LEU A 1 215 ? -5.787 0.748 34.125 1.00 91.44 215 LEU A N 1
ATOM 1676 C CA . LEU A 1 215 ? -7.075 0.198 34.540 1.00 91.44 215 LEU A CA 1
ATOM 1677 C C . LEU A 1 215 ? -7.873 1.209 35.374 1.00 91.44 215 LEU A C 1
ATOM 1679 O O . LEU A 1 215 ? -9.090 1.319 35.226 1.00 91.44 215 LEU A O 1
ATOM 1683 N N . ALA A 1 216 ? -7.202 1.959 36.255 1.00 91.44 216 ALA A N 1
ATOM 1684 C CA . ALA A 1 216 ? -7.837 3.032 37.015 1.00 91.44 216 ALA A CA 1
ATOM 1685 C C . ALA A 1 216 ? -8.297 4.187 36.110 1.00 91.44 216 ALA A C 1
ATOM 1687 O O . ALA A 1 216 ? -9.377 4.727 36.330 1.00 91.44 216 ALA A O 1
ATOM 1688 N N . LEU A 1 217 ? -7.523 4.528 35.076 1.00 90.50 217 LEU A N 1
ATOM 1689 C CA . LEU A 1 217 ? -7.924 5.505 34.067 1.00 90.50 217 LEU A CA 1
ATOM 1690 C C . LEU A 1 217 ? -9.171 5.038 33.305 1.00 90.50 217 LEU A C 1
ATOM 1692 O O . LEU A 1 217 ? -10.128 5.798 33.211 1.00 90.50 217 LEU A O 1
ATOM 1696 N N . ILE A 1 218 ? -9.198 3.791 32.816 1.00 92.25 218 ILE A N 1
ATOM 1697 C CA . ILE A 1 218 ? -10.377 3.239 32.130 1.00 92.25 218 ILE A CA 1
ATOM 1698 C C . ILE A 1 218 ? -11.605 3.325 33.047 1.00 92.25 218 ILE A C 1
ATOM 1700 O O . ILE A 1 218 ? -12.660 3.766 32.604 1.00 92.25 218 ILE A O 1
ATOM 1704 N N . LYS A 1 219 ? -11.471 2.972 34.334 1.00 93.31 219 LYS A N 1
ATOM 1705 C CA . LYS A 1 219 ? -12.562 3.068 35.323 1.00 93.31 219 LYS A CA 1
ATOM 1706 C C . LYS A 1 219 ? -13.105 4.487 35.476 1.00 93.31 219 LYS A C 1
ATOM 1708 O O . LYS A 1 219 ? -14.323 4.660 35.525 1.00 93.31 219 LYS A O 1
ATOM 1713 N N . ASP A 1 220 ? -12.222 5.480 35.564 1.00 91.69 220 ASP A N 1
ATOM 1714 C CA . ASP A 1 220 ? -12.616 6.888 35.677 1.00 91.69 220 ASP A CA 1
ATOM 1715 C C . ASP A 1 220 ? -13.387 7.335 34.419 1.00 91.69 220 ASP A C 1
ATOM 1717 O O . ASP A 1 220 ? -14.462 7.926 34.515 1.00 91.69 220 ASP A O 1
ATOM 1721 N N . GLU A 1 221 ? -12.874 6.993 33.235 1.00 91.38 221 GLU A N 1
ATOM 1722 C CA . GLU A 1 221 ? -13.456 7.378 31.944 1.00 91.38 221 GLU A CA 1
ATOM 1723 C C . GLU A 1 221 ? -14.752 6.613 31.611 1.00 91.38 221 GLU A C 1
ATOM 1725 O O . GLU A 1 221 ? -15.642 7.158 30.957 1.00 91.38 221 GLU A O 1
ATOM 1730 N N . GLU A 1 222 ? -14.910 5.373 32.087 1.00 92.19 222 GLU A N 1
ATOM 1731 C CA . GLU A 1 222 ? -16.180 4.633 32.062 1.00 92.19 222 GLU A CA 1
ATOM 1732 C C . GLU A 1 222 ? -17.236 5.303 32.951 1.00 92.19 222 GLU A C 1
ATOM 1734 O O . GLU A 1 222 ? -18.404 5.372 32.572 1.00 92.19 222 GLU A O 1
ATOM 1739 N N . GLY A 1 223 ? -16.843 5.815 34.125 1.00 88.94 223 GLY A N 1
ATOM 1740 C CA . GLY A 1 223 ? -17.740 6.554 35.021 1.00 88.94 223 GLY A CA 1
ATOM 1741 C C . GLY A 1 223 ? -18.261 7.863 34.418 1.00 88.94 223 GLY A C 1
ATOM 1742 O O . GLY A 1 223 ? -19.371 8.284 34.729 1.00 88.94 223 GLY A O 1
ATOM 1743 N N . GLU A 1 224 ? -17.482 8.466 33.521 1.00 89.06 224 GLU A N 1
ATOM 1744 C CA . GLU A 1 224 ? -17.778 9.722 32.820 1.00 89.06 224 GLU A CA 1
ATOM 1745 C C . GLU A 1 224 ? -18.410 9.526 31.429 1.00 89.06 224 GLU A C 1
ATOM 1747 O O . GLU A 1 224 ? -18.522 10.489 30.653 1.00 89.06 224 GLU A O 1
ATOM 1752 N N . ASP A 1 225 ? -18.817 8.293 31.099 1.00 90.00 225 ASP A N 1
ATOM 1753 C CA . ASP A 1 225 ? -19.412 7.938 29.808 1.00 90.00 225 ASP A CA 1
ATOM 1754 C C . ASP A 1 225 ? -18.501 8.279 28.606 1.00 90.00 225 ASP A C 1
ATOM 1756 O O . ASP A 1 225 ? -18.972 8.674 27.538 1.00 90.00 225 ASP A O 1
ATOM 1760 N N . ASN A 1 226 ? -17.180 8.168 28.780 1.00 90.94 226 ASN A N 1
ATOM 1761 C CA . ASN A 1 226 ? -16.192 8.544 27.767 1.00 90.94 226 ASN A CA 1
ATOM 1762 C C . ASN A 1 226 ? -15.528 7.350 27.064 1.00 90.94 226 ASN A C 1
ATOM 1764 O O . ASN A 1 226 ? -15.130 7.474 25.905 1.00 90.94 226 ASN A O 1
ATOM 1768 N N . ALA A 1 227 ? -15.404 6.211 27.748 1.00 92.94 227 ALA A N 1
ATOM 1769 C CA . ALA A 1 227 ? -14.797 5.000 27.199 1.00 92.94 227 ALA A CA 1
ATOM 1770 C C . ALA A 1 227 ? -15.772 4.223 26.294 1.00 92.94 227 ALA A C 1
ATOM 1772 O O . ALA A 1 227 ? -16.922 3.974 26.663 1.00 92.94 227 ALA A O 1
ATOM 1773 N N . VAL A 1 228 ? -15.297 3.792 25.127 1.00 93.81 228 VAL A N 1
ATOM 1774 C CA . VAL A 1 228 ? -16.044 3.005 24.138 1.00 93.81 228 VAL A CA 1
ATOM 1775 C C . VAL A 1 228 ? -15.305 1.716 23.859 1.00 93.81 228 VAL A C 1
ATOM 1777 O O . VAL A 1 228 ? -14.158 1.766 23.429 1.00 93.81 228 VAL A O 1
ATOM 1780 N N . LEU A 1 229 ? -15.985 0.585 24.029 1.00 95.19 229 LEU A N 1
ATOM 1781 C CA . LEU A 1 229 ? -15.493 -0.722 23.609 1.00 95.19 229 LEU A CA 1
ATOM 1782 C C . LEU A 1 229 ? -16.294 -1.185 22.394 1.00 95.19 229 LEU A C 1
ATOM 1784 O O . LEU A 1 229 ? -17.500 -1.374 22.512 1.00 95.19 229 LEU A O 1
ATOM 1788 N N . SER A 1 230 ? -15.636 -1.363 21.252 1.00 93.81 230 SER A N 1
ATOM 1789 C CA . SER A 1 230 ? -16.215 -1.959 20.046 1.00 93.81 230 SER A CA 1
ATOM 1790 C C . SER A 1 230 ? -15.153 -2.814 19.367 1.00 93.81 230 SER A C 1
ATOM 1792 O O . SER A 1 230 ? -14.156 -2.288 18.872 1.00 93.81 230 SER A O 1
ATOM 1794 N N . LEU A 1 231 ? -15.340 -4.132 19.380 1.00 93.06 231 LEU A N 1
ATOM 1795 C CA . LEU A 1 231 ? -14.403 -5.085 18.787 1.00 93.06 231 LEU A CA 1
ATOM 1796 C C . LEU A 1 231 ? -15.155 -6.267 18.186 1.00 93.06 231 LEU A C 1
ATOM 1798 O O . LEU A 1 231 ? -15.798 -7.018 18.917 1.00 93.06 231 LEU A O 1
ATOM 1802 N N . ILE A 1 232 ? -15.030 -6.449 16.876 1.00 92.62 232 ILE A N 1
ATOM 1803 C CA . ILE A 1 232 ? -15.394 -7.685 16.181 1.00 92.62 232 ILE A CA 1
ATOM 1804 C C . ILE A 1 232 ? -14.307 -8.718 16.489 1.00 92.62 232 ILE A C 1
ATOM 1806 O O . ILE A 1 232 ? -13.140 -8.531 16.150 1.00 92.62 232 ILE A O 1
ATOM 1810 N N . MET A 1 233 ? -14.678 -9.779 17.200 1.00 87.19 233 MET A N 1
ATOM 1811 C CA . MET A 1 233 ? -13.738 -10.786 17.697 1.00 87.19 233 MET A CA 1
ATOM 1812 C C . MET A 1 233 ? -13.358 -11.800 16.619 1.00 87.19 233 MET A C 1
ATOM 1814 O O . MET A 1 233 ? -12.228 -12.276 16.582 1.00 87.19 233 MET A O 1
ATOM 1818 N N . ASP A 1 234 ? -14.309 -12.157 15.766 1.00 81.75 234 ASP A N 1
ATOM 1819 C CA . ASP A 1 234 ? -14.152 -13.190 14.745 1.00 81.75 234 ASP A CA 1
ATOM 1820 C C . ASP A 1 234 ? -13.248 -12.772 13.581 1.00 81.75 234 ASP A C 1
ATOM 1822 O O . ASP A 1 234 ? -12.800 -13.636 12.846 1.00 81.75 234 ASP A O 1
ATOM 1826 N N . ASP A 1 235 ? -12.891 -11.494 13.448 1.00 70.62 235 ASP A N 1
ATOM 1827 C CA . ASP A 1 235 ? -11.833 -11.085 12.513 1.00 70.62 235 ASP A CA 1
ATOM 1828 C C . ASP A 1 235 ? -10.432 -11.457 13.039 1.00 70.62 235 ASP A C 1
ATOM 1830 O O . ASP A 1 235 ? -9.517 -11.725 12.262 1.00 70.62 235 ASP A O 1
ATOM 1834 N N . GLN A 1 236 ? -10.258 -11.500 14.366 1.00 67.75 236 GLN A N 1
ATOM 1835 C CA . GLN A 1 236 ? -8.979 -11.824 15.019 1.00 67.75 236 GLN A CA 1
ATOM 1836 C C . GLN A 1 236 ? -8.739 -13.330 15.138 1.00 67.75 236 GLN A C 1
ATOM 1838 O O . GLN A 1 236 ? -7.613 -13.797 15.322 1.00 67.75 236 GLN A O 1
ATOM 1843 N N . MET A 1 237 ? -9.814 -14.109 15.081 1.00 72.25 237 MET A N 1
ATOM 1844 C CA . MET A 1 237 ? -9.794 -15.553 15.235 1.00 72.25 237 MET A CA 1
ATOM 1845 C C . MET A 1 237 ? -10.219 -16.170 13.909 1.00 72.25 237 MET A C 1
ATOM 1847 O O . MET A 1 237 ? -11.142 -15.689 13.283 1.00 72.25 237 MET A O 1
ATOM 1851 N N . GLN A 1 238 ? -9.588 -17.251 13.450 1.00 74.88 238 GLN A N 1
ATOM 1852 C CA . GLN A 1 238 ? -10.081 -17.982 12.270 1.00 74.88 238 GLN A CA 1
ATOM 1853 C C . GLN A 1 238 ? -11.361 -18.761 12.629 1.00 74.88 238 GLN A C 1
ATOM 1855 O O . GLN A 1 238 ? -11.369 -19.992 12.636 1.00 74.88 238 GLN A O 1
ATOM 1860 N N . THR A 1 239 ? -12.418 -18.041 13.007 1.00 83.12 239 THR A N 1
ATOM 1861 C CA . THR A 1 239 ? -13.670 -18.580 13.523 1.00 83.12 239 THR A CA 1
ATOM 1862 C C . THR A 1 239 ? -14.461 -19.189 12.379 1.00 83.12 239 THR A C 1
ATOM 1864 O O . THR A 1 239 ? -14.738 -18.559 11.360 1.00 83.12 239 THR A O 1
ATOM 1867 N N . SER A 1 240 ? -14.828 -20.454 12.540 1.00 87.19 240 SER A N 1
ATOM 1868 C CA . SER A 1 240 ? -15.627 -21.151 11.538 1.00 87.19 240 SER A CA 1
ATOM 1869 C C . SER A 1 240 ? -17.096 -20.692 11.566 1.00 87.19 240 SER A C 1
ATOM 1871 O O . SER A 1 240 ? -17.608 -20.317 12.622 1.00 87.19 240 SER A O 1
ATOM 1873 N N . PRO A 1 241 ? -17.844 -20.814 10.451 1.00 88.44 241 PRO A N 1
ATOM 1874 C CA . PRO A 1 241 ? -19.278 -20.506 10.432 1.00 88.44 241 PRO A CA 1
ATOM 1875 C C . PRO A 1 241 ? -20.100 -21.291 11.468 1.00 88.44 241 PRO A C 1
ATOM 1877 O O . PRO A 1 241 ? -21.117 -20.807 11.956 1.00 88.44 241 PRO A O 1
ATOM 1880 N N . ALA A 1 242 ? -19.654 -22.500 11.828 1.00 89.25 242 ALA A N 1
ATOM 1881 C CA . ALA A 1 242 ? -20.281 -23.302 12.876 1.00 89.25 242 ALA A CA 1
ATOM 1882 C C . ALA A 1 242 ? -20.058 -22.701 14.277 1.00 89.25 242 ALA A C 1
ATOM 1884 O O . ALA A 1 242 ? -20.982 -22.676 15.091 1.00 89.25 242 ALA A O 1
ATOM 1885 N N . GLU A 1 243 ? -18.860 -22.171 14.548 1.00 90.81 243 GLU A N 1
ATOM 1886 C CA . GLU A 1 243 ? -18.536 -21.473 15.802 1.00 90.81 243 GLU A CA 1
ATOM 1887 C C . GLU A 1 243 ? -19.272 -20.129 15.932 1.00 90.81 243 GLU A C 1
ATOM 1889 O O . GLU A 1 243 ? -19.560 -19.704 17.049 1.00 90.81 243 GLU A O 1
ATOM 1894 N N . LEU A 1 244 ? -19.651 -19.496 14.816 1.00 90.62 244 LEU A N 1
ATOM 1895 C CA . LEU A 1 244 ? -20.520 -18.314 14.817 1.00 90.62 244 LEU A CA 1
ATOM 1896 C C . LEU A 1 244 ? -21.988 -18.638 15.137 1.00 90.62 244 LEU A C 1
ATOM 1898 O O . LEU A 1 244 ? -22.748 -17.738 15.468 1.00 90.62 244 LEU A O 1
ATOM 1902 N N . GLY A 1 245 ? -22.415 -19.902 15.056 1.00 87.38 245 GLY A N 1
ATOM 1903 C CA . GLY A 1 245 ? -23.740 -20.326 15.525 1.00 87.38 245 GLY A CA 1
ATOM 1904 C C . GLY A 1 245 ? -24.936 -19.696 14.800 1.00 87.38 245 GLY A C 1
ATOM 1905 O O . GLY A 1 245 ? -26.012 -19.621 15.383 1.00 87.38 245 GLY A O 1
ATOM 1906 N N . GLY A 1 246 ? -24.761 -19.252 13.551 1.00 88.81 246 GLY A N 1
ATOM 1907 C CA . GLY A 1 246 ? -25.805 -18.587 12.756 1.00 88.81 246 GLY A CA 1
ATOM 1908 C C . GLY A 1 246 ? -25.801 -17.057 12.840 1.00 88.81 246 GLY A C 1
ATOM 1909 O O . GLY A 1 246 ? -26.528 -16.414 12.081 1.00 88.81 246 GLY A O 1
ATOM 1910 N N . TYR A 1 247 ? -24.961 -16.476 13.698 1.00 92.81 247 TYR A N 1
ATOM 1911 C CA . TYR A 1 247 ? -24.670 -15.044 13.704 1.00 92.81 247 TYR A CA 1
ATOM 1912 C C . TYR A 1 247 ? -23.636 -14.704 12.629 1.00 92.81 247 TYR A C 1
ATOM 1914 O O . TYR A 1 247 ? -22.874 -15.567 12.194 1.00 92.81 247 TYR A O 1
ATOM 1922 N N . ASP A 1 248 ? -23.616 -13.452 12.175 1.00 91.12 248 ASP A N 1
ATOM 1923 C CA . ASP A 1 248 ? -22.618 -13.018 11.194 1.00 91.12 248 ASP A CA 1
ATOM 1924 C C . ASP A 1 248 ? -21.290 -12.610 11.832 1.00 91.12 248 ASP A C 1
ATOM 1926 O O . ASP A 1 248 ? -20.248 -12.885 11.251 1.00 91.12 248 ASP A O 1
ATOM 1930 N N . HIS A 1 249 ? -21.336 -12.012 13.024 1.00 93.69 249 HIS A N 1
ATOM 1931 C CA . HIS A 1 249 ? -20.171 -11.575 13.791 1.00 93.69 249 HIS A CA 1
ATOM 1932 C C . HIS A 1 249 ? -20.403 -11.726 15.298 1.00 93.69 249 HIS A C 1
ATOM 1934 O O . HIS A 1 249 ? -21.541 -11.637 15.774 1.00 93.69 249 HIS A O 1
ATOM 1940 N N . ILE A 1 250 ? -19.318 -11.880 16.062 1.00 93.81 250 ILE A N 1
ATOM 1941 C CA . ILE A 1 250 ? -19.342 -11.825 17.530 1.00 93.81 250 ILE A CA 1
ATOM 1942 C C . ILE A 1 250 ? -18.620 -10.555 17.976 1.00 93.81 250 ILE A C 1
ATOM 1944 O O . ILE A 1 250 ? -17.432 -10.381 17.714 1.00 93.81 250 ILE A O 1
ATOM 1948 N N . VAL A 1 251 ? -19.328 -9.662 18.669 1.00 94.94 251 VAL A N 1
ATOM 1949 C CA . VAL A 1 251 ? -18.846 -8.300 18.931 1.00 94.94 251 VAL A CA 1
ATOM 1950 C C . VAL A 1 251 ? -18.834 -7.983 20.424 1.00 94.94 251 VAL A C 1
ATOM 1952 O O . VAL A 1 251 ? -19.863 -8.067 21.093 1.00 94.94 251 VAL A O 1
ATOM 1955 N N . PHE A 1 252 ? -17.691 -7.548 20.950 1.00 95.00 252 PHE A N 1
ATOM 1956 C CA . PHE A 1 252 ? -17.598 -6.960 22.286 1.00 95.00 252 PHE A CA 1
ATOM 1957 C C . PHE A 1 252 ? -18.060 -5.508 22.259 1.00 95.00 252 PHE A C 1
ATOM 1959 O O . PHE A 1 252 ? -17.523 -4.702 21.496 1.00 95.00 252 PHE A O 1
ATOM 1966 N N . VAL A 1 253 ? -19.036 -5.169 23.104 1.00 95.88 253 VAL A N 1
ATOM 1967 C CA . VAL A 1 253 ? -19.636 -3.829 23.131 1.00 95.88 253 VAL A CA 1
ATOM 1968 C C . VAL A 1 253 ? -19.927 -3.328 24.543 1.00 95.88 253 VAL A C 1
ATOM 1970 O O . VAL A 1 253 ? -20.209 -4.101 25.463 1.00 95.88 253 VAL A O 1
ATOM 1973 N N . ASN A 1 254 ? -19.911 -2.006 24.707 1.00 95.25 254 ASN A N 1
ATOM 1974 C CA . ASN A 1 254 ? -20.449 -1.320 25.882 1.00 95.25 254 ASN A CA 1
ATOM 1975 C C . ASN A 1 254 ? -21.572 -0.332 25.509 1.00 95.25 254 ASN A C 1
ATOM 1977 O O . ASN A 1 254 ? -21.886 -0.134 24.335 1.00 95.25 254 ASN A O 1
ATOM 1981 N N . ASP A 1 255 ? -22.164 0.317 26.517 1.00 92.88 255 ASP A N 1
ATOM 1982 C CA . ASP A 1 255 ? -23.258 1.285 26.336 1.00 92.88 255 ASP A CA 1
ATOM 1983 C C . ASP A 1 255 ? -22.911 2.398 25.334 1.00 92.88 255 ASP A C 1
ATOM 1985 O O . ASP A 1 255 ? -23.738 2.790 24.510 1.00 92.88 255 ASP A O 1
ATOM 1989 N N . GLN A 1 256 ? -21.684 2.920 25.390 1.00 92.06 256 GLN A N 1
ATOM 1990 C CA . GLN A 1 256 ? -21.264 4.015 24.515 1.00 92.06 256 GLN A CA 1
ATOM 1991 C C . GLN A 1 256 ? -21.071 3.558 23.065 1.00 92.06 256 GLN A C 1
ATOM 1993 O O . GLN A 1 256 ? -21.405 4.308 22.149 1.00 92.06 256 GLN A O 1
ATOM 1998 N N . ALA A 1 257 ? -20.623 2.321 22.834 1.00 92.50 257 ALA A N 1
ATOM 1999 C CA . ALA A 1 257 ? -20.551 1.752 21.490 1.00 92.50 257 ALA A CA 1
ATOM 2000 C C . ALA A 1 257 ? -21.940 1.583 20.864 1.00 92.50 257 ALA A C 1
ATOM 2002 O O . ALA A 1 257 ? -22.142 1.956 19.710 1.00 92.50 257 ALA A O 1
ATOM 2003 N N . LEU A 1 258 ? -22.918 1.102 21.638 1.00 92.31 258 LEU A N 1
ATOM 2004 C CA . LEU A 1 258 ? -24.306 0.977 21.182 1.00 92.31 258 LEU A CA 1
ATOM 2005 C C . LEU A 1 258 ? -24.917 2.344 20.841 1.00 92.31 258 LEU A C 1
ATOM 2007 O O . LEU A 1 258 ? -25.549 2.492 19.793 1.00 92.31 258 LEU A O 1
ATOM 2011 N N . LYS A 1 259 ? -24.656 3.369 21.667 1.00 90.69 259 LYS A N 1
ATOM 2012 C CA . LYS A 1 259 ? -25.066 4.758 21.392 1.00 90.69 259 LYS A CA 1
ATOM 2013 C C . LYS A 1 259 ? -24.432 5.305 20.113 1.00 90.69 259 LYS A C 1
ATOM 2015 O O . LYS A 1 259 ? -25.142 5.893 19.302 1.00 90.69 259 LYS A O 1
ATOM 2020 N N . LEU A 1 260 ? -23.128 5.097 19.909 1.00 87.38 260 LEU A N 1
ATOM 2021 C CA . LEU A 1 260 ? -22.432 5.510 18.684 1.00 87.38 260 LEU A CA 1
ATOM 2022 C C . LEU A 1 260 ? -22.976 4.804 17.438 1.00 87.38 260 LEU A C 1
ATOM 2024 O O . LEU A 1 260 ? -23.054 5.417 16.375 1.00 87.38 260 LEU A O 1
ATOM 2028 N N . ALA A 1 261 ? -23.382 3.542 17.573 1.00 86.50 261 ALA A N 1
ATOM 2029 C CA . ALA A 1 261 ? -24.004 2.776 16.501 1.00 86.50 261 ALA A CA 1
ATOM 2030 C C . ALA A 1 261 ? -25.502 3.091 16.299 1.00 86.50 261 ALA A C 1
ATOM 2032 O O . ALA A 1 261 ? -26.110 2.572 15.364 1.00 86.50 261 ALA A O 1
ATOM 2033 N N . GLY A 1 262 ? -26.107 3.929 17.151 1.00 86.12 262 GLY A N 1
ATOM 2034 C CA . GLY A 1 262 ? -27.521 4.304 17.066 1.00 86.12 262 GLY A CA 1
ATOM 2035 C C . GLY A 1 262 ? -28.496 3.179 17.437 1.00 86.12 262 GLY A C 1
ATOM 2036 O O . GLY A 1 262 ? -29.647 3.202 16.997 1.00 86.12 262 GLY A O 1
ATOM 2037 N N . VAL A 1 263 ? -28.050 2.194 18.223 1.00 88.75 263 VAL A N 1
ATOM 2038 C CA . VAL A 1 263 ? -28.861 1.058 18.687 1.00 88.75 263 VAL A CA 1
ATOM 2039 C C . VAL A 1 263 ? -29.377 1.340 20.095 1.00 88.75 263 VAL A C 1
ATOM 2041 O O . VAL A 1 263 ? -28.610 1.642 21.010 1.00 88.75 263 VAL A O 1
ATOM 2044 N N . SER A 1 264 ? -30.696 1.258 20.269 1.00 88.25 264 SER A N 1
ATOM 2045 C CA . SER A 1 264 ? -31.355 1.465 21.560 1.00 88.25 264 SER A CA 1
ATOM 2046 C C . SER A 1 264 ? -31.576 0.137 22.287 1.00 88.25 264 SER A C 1
ATOM 2048 O O . SER A 1 264 ? -31.586 -0.920 21.663 1.00 88.25 264 SER A O 1
ATOM 2050 N N . GLN A 1 265 ? -31.826 0.166 23.600 1.00 84.81 265 GLN A N 1
ATOM 2051 C CA . GLN A 1 265 ? -32.127 -1.063 24.352 1.00 84.81 265 GLN A CA 1
ATOM 2052 C C . GLN A 1 265 ? -33.372 -1.809 23.845 1.00 84.81 265 GLN A C 1
ATOM 2054 O O . GLN A 1 265 ? -33.459 -3.015 24.018 1.00 84.81 265 GLN A O 1
ATOM 2059 N N . GLN A 1 266 ? -34.313 -1.122 23.192 1.00 86.94 266 GLN A N 1
ATOM 2060 C CA . GLN A 1 266 ? -35.515 -1.743 22.618 1.00 86.94 266 GLN A CA 1
ATOM 2061 C C . GLN A 1 266 ? -35.209 -2.589 21.374 1.00 86.94 266 GLN A C 1
ATOM 2063 O O . GLN A 1 266 ? -36.006 -3.438 20.984 1.00 86.94 266 GLN A O 1
ATOM 2068 N N . ASP A 1 267 ? -34.064 -2.331 20.740 1.00 89.38 267 ASP A N 1
ATOM 2069 C CA . ASP A 1 267 ? -33.594 -3.058 19.564 1.00 89.38 267 ASP A CA 1
ATOM 2070 C C . ASP A 1 267 ? -32.794 -4.319 19.949 1.00 89.38 267 ASP A C 1
ATOM 2072 O O . ASP A 1 267 ? -32.385 -5.066 19.057 1.00 89.38 267 ASP A O 1
ATOM 2076 N N . LEU A 1 268 ? -32.557 -4.539 21.249 1.00 93.38 268 LEU A N 1
ATOM 2077 C CA . LEU A 1 268 ? -31.736 -5.621 21.784 1.00 93.38 268 LEU A CA 1
ATOM 2078 C C . LEU A 1 268 ? -32.597 -6.714 22.416 1.00 93.38 268 LEU A C 1
ATOM 2080 O O . LEU A 1 268 ? -33.554 -6.439 23.137 1.00 93.38 268 LEU A O 1
ATOM 2084 N N . GLU A 1 269 ? -32.206 -7.960 22.183 1.00 94.44 269 GLU A N 1
ATOM 2085 C CA . GLU A 1 269 ? -32.788 -9.144 22.811 1.00 94.44 269 GLU A CA 1
ATOM 2086 C C . GLU A 1 269 ? -31.709 -9.889 23.588 1.00 94.44 269 GLU A C 1
ATOM 2088 O O . GLU A 1 269 ? -30.595 -10.051 23.093 1.00 94.44 269 GLU A O 1
ATOM 2093 N N . GLU A 1 270 ? -32.020 -10.342 24.801 1.00 93.75 270 GLU A N 1
ATOM 2094 C CA . GLU A 1 270 ? -31.094 -11.158 25.588 1.00 93.75 270 GLU A CA 1
ATOM 2095 C C . GLU A 1 270 ? -31.104 -12.605 25.089 1.00 93.75 270 GLU A C 1
ATOM 2097 O O . GLU A 1 270 ? -32.157 -13.177 24.815 1.00 93.75 270 GLU A O 1
ATOM 2102 N N . VAL A 1 271 ? -29.913 -13.187 24.959 1.00 93.94 271 VAL A N 1
ATOM 2103 C CA . VAL A 1 271 ? -29.698 -14.552 24.477 1.00 93.94 271 VAL A CA 1
ATOM 2104 C C . VAL A 1 271 ? -29.072 -15.353 25.606 1.00 93.94 271 VAL A C 1
ATOM 2106 O O . VAL A 1 271 ? -28.010 -14.991 26.116 1.00 93.94 271 VAL A O 1
ATOM 2109 N N . ALA A 1 272 ? -29.685 -16.464 26.011 1.00 92.25 272 ALA A N 1
ATOM 2110 C CA . ALA A 1 272 ? -29.046 -17.324 26.994 1.00 92.25 272 ALA A CA 1
ATOM 2111 C C . ALA A 1 272 ? -27.944 -18.162 26.331 1.00 92.25 272 ALA A C 1
ATOM 2113 O O . ALA A 1 272 ? -28.085 -18.667 25.219 1.00 92.25 272 ALA A O 1
ATOM 2114 N N . LEU A 1 273 ? -26.848 -18.405 27.056 1.00 90.12 273 LEU A N 1
ATOM 2115 C CA . LEU A 1 273 ? -25.763 -19.281 26.590 1.00 90.12 273 LEU A CA 1
ATOM 2116 C C . LEU A 1 273 ? -26.266 -20.705 26.255 1.00 90.12 273 LEU A C 1
ATOM 2118 O O . LEU A 1 273 ? -25.661 -21.419 25.456 1.00 90.12 273 LEU A O 1
ATOM 2122 N N . THR A 1 274 ? -27.361 -21.145 26.881 1.00 90.75 274 THR A N 1
ATOM 2123 C CA . THR A 1 274 ? -28.023 -22.433 26.619 1.00 90.75 274 THR A CA 1
ATOM 2124 C C . THR A 1 274 ? -28.702 -22.501 25.258 1.00 90.75 274 THR A C 1
ATOM 2126 O O . THR A 1 274 ? -28.803 -23.596 24.705 1.00 90.75 274 THR A O 1
ATOM 2129 N N . ASP A 1 275 ? -29.094 -21.355 24.712 1.00 92.38 275 ASP A N 1
ATOM 2130 C CA . ASP A 1 275 ? -29.901 -21.261 23.494 1.00 92.38 275 ASP A CA 1
ATOM 2131 C C . ASP A 1 275 ? -29.019 -21.242 22.237 1.00 92.38 275 ASP A C 1
ATOM 2133 O O . ASP A 1 275 ? -29.490 -21.474 21.127 1.00 92.38 275 ASP A O 1
ATOM 2137 N N . LEU A 1 276 ? -27.712 -21.027 22.418 1.00 93.31 276 LEU A N 1
ATOM 2138 C CA . LEU A 1 276 ? -26.715 -21.107 21.357 1.00 93.31 276 LEU A CA 1
ATOM 2139 C C . LEU A 1 276 ? -26.466 -22.552 20.901 1.00 93.31 276 LEU A C 1
ATOM 2141 O O . LEU A 1 276 ? -26.570 -23.509 21.683 1.00 93.31 276 LEU A O 1
ATOM 2145 N N . SER A 1 277 ? -26.031 -22.695 19.644 1.00 94.31 277 SER A N 1
ATOM 2146 C CA . SER A 1 277 ? -25.557 -23.971 19.099 1.00 94.31 277 SER A CA 1
ATOM 2147 C C . SER A 1 277 ? -24.433 -24.563 19.958 1.00 94.31 277 SER A C 1
ATOM 2149 O O . SER A 1 277 ? -23.714 -23.851 20.669 1.00 94.31 277 SER A O 1
ATOM 2151 N N . ALA A 1 278 ? -24.272 -25.888 19.918 1.00 93.50 278 ALA A N 1
ATOM 2152 C CA . ALA A 1 278 ? -23.270 -26.568 20.733 1.00 93.50 278 ALA A CA 1
ATOM 2153 C C . ALA A 1 278 ? -21.850 -26.070 20.421 1.00 93.50 278 ALA A C 1
ATOM 2155 O O . ALA A 1 278 ? -21.067 -25.832 21.341 1.00 93.50 278 ALA A O 1
ATOM 2156 N N . GLU A 1 279 ? -21.551 -25.854 19.144 1.00 93.56 279 GLU A N 1
ATOM 2157 C CA . GLU A 1 279 ? -20.278 -25.365 18.631 1.00 93.56 279 GLU A CA 1
ATOM 2158 C C . GLU A 1 279 ? -20.001 -23.935 19.103 1.00 93.56 279 GLU A C 1
ATOM 2160 O O . GLU A 1 279 ? -18.956 -23.690 19.707 1.00 93.56 279 GLU A O 1
ATOM 2165 N N . CYS A 1 280 ? -20.955 -23.015 18.924 1.00 92.88 280 CYS A N 1
ATOM 2166 C CA . CYS A 1 280 ? -20.815 -21.621 19.353 1.00 92.88 280 CYS A CA 1
ATOM 2167 C C . CYS A 1 280 ? -20.661 -21.509 20.874 1.00 92.88 280 CYS A C 1
ATOM 2169 O O . CYS A 1 280 ? -19.756 -20.848 21.386 1.00 92.88 280 CYS A O 1
ATOM 2171 N N . ARG A 1 281 ? -21.475 -22.251 21.630 1.00 94.69 281 ARG A N 1
ATOM 2172 C CA . ARG A 1 281 ? -21.361 -22.321 23.090 1.00 94.69 281 ARG A CA 1
ATOM 2173 C C . ARG A 1 281 ? -20.001 -22.857 23.539 1.00 94.69 281 ARG A C 1
ATOM 2175 O O . ARG A 1 281 ? -19.435 -22.336 24.500 1.00 94.69 281 ARG A O 1
ATOM 2182 N N . ASN A 1 282 ? -19.479 -23.898 22.891 1.00 93.81 282 ASN A N 1
ATOM 2183 C CA . ASN A 1 282 ? -18.168 -24.461 23.221 1.00 93.81 282 ASN A CA 1
ATOM 2184 C C . ASN A 1 282 ? -17.034 -23.490 22.877 1.00 93.81 282 ASN A C 1
ATOM 2186 O O . ASN A 1 282 ? -16.092 -23.350 23.658 1.00 93.81 282 ASN A O 1
ATOM 2190 N N . PHE A 1 283 ? -17.154 -22.779 21.757 1.00 92.50 283 PHE A N 1
ATOM 2191 C CA . PHE A 1 283 ? -16.242 -21.710 21.370 1.00 92.50 283 PHE A CA 1
ATOM 2192 C C . PHE A 1 283 ? -16.206 -20.591 22.423 1.00 92.50 283 PHE A C 1
ATOM 2194 O O . PHE A 1 283 ? -15.142 -20.296 22.970 1.00 92.50 283 PHE A O 1
ATOM 2201 N N . LEU A 1 284 ? -17.362 -20.050 22.819 1.00 93.00 284 LEU A N 1
ATOM 2202 C CA . LEU A 1 284 ? -17.443 -19.011 23.853 1.00 93.00 284 LEU A CA 1
ATOM 2203 C C . LEU A 1 284 ? -16.938 -19.496 25.220 1.00 93.00 284 LEU A C 1
ATOM 2205 O O . LEU A 1 284 ? -16.237 -18.763 25.917 1.00 93.00 284 LEU A O 1
ATOM 2209 N N . ARG A 1 285 ? -17.220 -20.752 25.595 1.00 94.25 285 ARG A N 1
ATOM 2210 C CA . ARG A 1 285 ? -16.679 -21.376 26.819 1.00 94.25 285 ARG A CA 1
ATOM 2211 C C . ARG A 1 285 ? -15.160 -21.464 26.830 1.00 94.25 285 ARG A C 1
ATOM 2213 O O . ARG A 1 285 ? -14.581 -21.424 27.910 1.00 94.25 285 ARG A O 1
ATOM 2220 N N . ARG A 1 286 ? -14.529 -21.571 25.661 1.00 91.38 286 ARG A N 1
ATOM 2221 C CA . ARG A 1 286 ? -13.072 -21.591 25.513 1.00 91.38 286 ARG A CA 1
ATOM 2222 C C . ARG A 1 286 ? -12.476 -20.184 25.562 1.00 91.38 286 ARG A C 1
ATOM 2224 O O . ARG A 1 286 ? -11.460 -19.999 26.219 1.00 91.38 286 ARG A O 1
ATOM 2231 N N . ILE A 1 287 ? -13.099 -19.216 24.889 1.00 90.31 287 ILE A N 1
ATOM 2232 C CA . ILE A 1 287 ? -12.516 -17.883 24.678 1.00 90.31 287 ILE A CA 1
ATOM 2233 C C . ILE A 1 287 ? -12.831 -16.896 25.810 1.00 90.31 287 ILE A C 1
ATOM 2235 O O . ILE A 1 287 ? -11.926 -16.224 26.296 1.00 90.31 287 ILE A O 1
ATOM 2239 N N . LEU A 1 288 ? -14.075 -16.822 26.295 1.00 92.75 288 LEU A N 1
ATOM 2240 C CA . LEU A 1 288 ? -14.464 -15.819 27.302 1.00 92.75 288 LEU A CA 1
ATOM 2241 C C . LEU A 1 288 ? -13.659 -15.904 28.616 1.00 92.75 288 LEU A C 1
ATOM 2243 O O .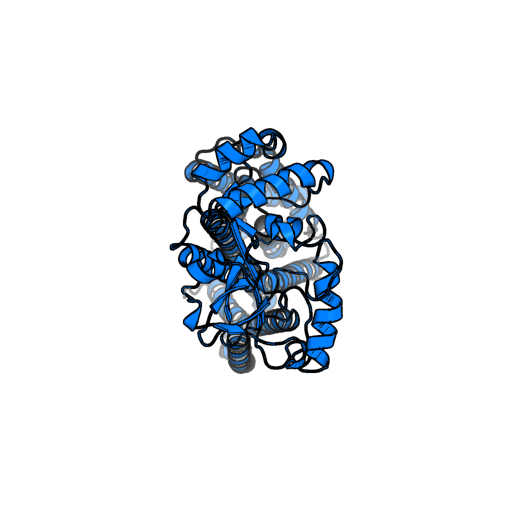 LEU A 1 288 ? -13.284 -14.857 29.148 1.00 92.75 288 LEU A O 1
ATOM 2247 N N . PRO A 1 289 ? -13.315 -17.097 29.146 1.00 94.06 289 PRO A N 1
ATOM 2248 C CA . PRO A 1 289 ? -12.437 -17.189 30.309 1.00 94.06 289 PRO A CA 1
ATOM 2249 C C . PRO A 1 289 ? -11.034 -16.616 30.088 1.00 94.06 289 PRO A C 1
ATOM 2251 O O . PRO A 1 289 ? -10.420 -16.175 31.050 1.00 94.06 289 PRO A O 1
ATOM 2254 N N . LEU A 1 290 ? -10.515 -16.616 28.859 1.00 91.25 290 LEU A N 1
ATOM 2255 C CA . LEU A 1 290 ? -9.187 -16.064 28.570 1.00 91.25 290 LEU A CA 1
ATOM 2256 C C . LEU A 1 290 ? -9.195 -14.534 28.613 1.00 91.25 290 LEU A C 1
ATOM 2258 O O . LEU A 1 290 ? -8.210 -13.930 29.002 1.00 91.25 290 LEU A O 1
ATOM 2262 N N . ASN A 1 291 ? -10.334 -13.918 28.295 1.00 91.12 291 ASN A N 1
ATOM 2263 C CA . ASN A 1 291 ? -10.460 -12.464 28.241 1.00 91.12 291 ASN A CA 1
ATOM 2264 C C . ASN A 1 291 ? -10.871 -11.850 29.594 1.00 91.12 291 ASN A C 1
ATOM 2266 O O . ASN A 1 291 ? -10.824 -10.632 29.764 1.00 91.12 291 ASN A O 1
ATOM 2270 N N . THR A 1 292 ? -11.339 -12.657 30.555 1.00 93.06 292 THR A N 1
ATOM 2271 C CA . THR A 1 292 ? -11.934 -12.175 31.815 1.00 93.06 292 THR A CA 1
ATOM 2272 C C . THR A 1 292 ? -10.987 -12.294 33.003 1.00 93.06 292 THR A C 1
ATOM 2274 O O . THR A 1 292 ? -10.369 -13.333 33.228 1.00 93.06 292 THR A O 1
ATOM 2277 N N . ALA A 1 293 ? -10.968 -11.274 33.867 1.00 90.25 293 ALA A N 1
ATOM 2278 C CA . ALA A 1 293 ? -10.055 -11.209 35.014 1.00 90.25 293 ALA A CA 1
ATOM 2279 C C . ALA A 1 293 ? -10.227 -12.377 36.009 1.00 90.25 293 ALA A C 1
ATOM 2281 O O . ALA A 1 293 ? -9.291 -12.778 36.696 1.00 90.25 293 ALA A O 1
ATOM 2282 N N . LYS A 1 294 ? -11.440 -12.940 36.108 1.00 90.94 294 LYS A N 1
ATOM 2283 C CA . LYS A 1 294 ? -11.756 -14.082 36.991 1.00 90.94 294 LYS A CA 1
ATOM 2284 C C . LYS A 1 294 ? -11.747 -15.434 36.277 1.00 90.94 294 LYS A C 1
ATOM 2286 O O . LYS A 1 294 ? -12.109 -16.431 36.899 1.00 90.94 294 LYS A O 1
ATOM 2291 N N . ARG A 1 295 ? -11.392 -15.471 34.989 1.00 90.06 295 ARG A N 1
ATOM 2292 C CA . ARG A 1 295 ? -11.436 -16.662 34.129 1.00 90.06 295 ARG A CA 1
ATOM 2293 C C . ARG A 1 295 ? -12.781 -17.388 34.144 1.00 90.06 295 ARG A C 1
ATOM 2295 O O . ARG A 1 295 ? -12.856 -18.611 34.227 1.00 90.06 295 ARG A O 1
ATOM 2302 N N . GLN A 1 296 ? -13.861 -16.616 34.084 1.00 89.06 296 GLN A N 1
ATOM 2303 C CA . GLN A 1 296 ? -15.231 -17.124 34.072 1.00 89.06 296 GLN A CA 1
ATOM 2304 C C . GLN A 1 296 ? -15.806 -16.989 32.664 1.00 89.06 296 GLN A C 1
ATOM 2306 O O . GLN A 1 296 ? -15.557 -15.999 31.989 1.00 89.06 296 GLN A O 1
ATOM 2311 N N . THR A 1 297 ? -16.612 -17.955 32.220 1.00 86.69 297 THR A N 1
ATOM 2312 C CA . THR A 1 297 ? -17.262 -17.855 30.903 1.00 86.69 297 THR A CA 1
ATOM 2313 C C . THR A 1 297 ? -18.303 -16.738 30.864 1.00 86.69 297 THR A C 1
ATOM 2315 O O . THR A 1 297 ? -18.384 -16.030 29.876 1.00 86.69 297 THR A O 1
ATOM 2318 N N . MET A 1 298 ? -19.088 -16.577 31.932 1.00 89.81 298 MET A N 1
ATOM 2319 C CA . MET A 1 298 ? -20.116 -15.536 32.051 1.00 89.81 298 MET A CA 1
ATOM 2320 C C . MET A 1 298 ? -20.045 -14.896 33.446 1.00 89.81 298 MET A C 1
ATOM 2322 O O . MET A 1 298 ? -20.790 -15.286 34.348 1.00 89.81 298 MET A O 1
ATOM 2326 N N . PRO A 1 299 ? -19.095 -13.975 33.681 1.00 90.00 299 PRO A N 1
ATOM 2327 C CA . PRO A 1 299 ? -18.999 -13.245 34.941 1.00 90.00 299 PRO A CA 1
ATOM 2328 C C . PRO A 1 299 ? -20.187 -12.292 35.145 1.00 90.00 299 PRO A C 1
ATOM 2330 O O . PRO A 1 299 ? -20.827 -11.837 34.197 1.00 90.00 299 PRO A O 1
ATOM 2333 N N . LYS A 1 300 ? -20.456 -11.927 36.406 1.00 88.56 300 LYS A N 1
ATOM 2334 C CA . LYS A 1 300 ? -21.489 -10.930 36.740 1.00 88.56 300 LYS A CA 1
ATOM 2335 C C . LYS A 1 300 ? -21.206 -9.602 36.023 1.00 88.56 300 LYS A C 1
ATOM 2337 O O . LYS A 1 300 ? -20.121 -9.048 36.185 1.00 88.56 300 LYS A O 1
ATOM 2342 N N . GLY A 1 301 ? -22.197 -9.082 35.296 1.00 86.75 301 GLY A N 1
ATOM 2343 C CA . GLY A 1 301 ? -22.098 -7.833 34.526 1.00 86.75 301 GLY A CA 1
ATOM 2344 C C . GLY A 1 301 ? -21.760 -8.011 33.040 1.00 86.75 301 GLY A C 1
ATOM 2345 O O . GLY A 1 301 ? -21.693 -7.009 32.327 1.00 86.75 301 GLY A O 1
ATOM 2346 N N . MET A 1 302 ? -21.569 -9.253 32.581 1.00 94.12 302 MET A N 1
ATOM 2347 C CA . MET A 1 302 ? -21.517 -9.630 31.167 1.00 94.12 302 MET A CA 1
ATOM 2348 C C . MET A 1 302 ? -22.848 -10.259 30.749 1.00 94.12 302 MET A C 1
ATOM 2350 O O . MET A 1 302 ? -23.354 -11.141 31.442 1.00 94.12 302 MET A O 1
ATOM 2354 N N . HIS A 1 303 ? -23.385 -9.828 29.610 1.00 94.94 303 HIS A N 1
ATOM 2355 C CA . HIS A 1 303 ? -24.614 -10.359 29.020 1.00 94.94 303 HIS A CA 1
ATOM 2356 C C . HIS A 1 303 ? -24.389 -10.687 27.547 1.00 94.94 303 HIS A C 1
ATOM 2358 O O . HIS A 1 303 ? -23.598 -10.028 26.873 1.00 94.94 303 HIS A O 1
ATOM 2364 N N . LEU A 1 304 ? -25.101 -11.694 27.053 1.00 95.75 304 LEU A N 1
ATOM 2365 C CA . LEU A 1 304 ? -25.152 -12.005 25.632 1.00 95.75 304 LEU A CA 1
ATOM 2366 C C . LEU A 1 304 ? -26.439 -11.415 25.073 1.00 95.75 304 LEU A C 1
ATOM 2368 O O . LEU A 1 304 ? -27.524 -11.728 25.555 1.00 95.75 304 LEU A O 1
ATOM 2372 N N . LEU A 1 305 ? -26.310 -10.539 24.086 1.00 95.62 305 LEU A N 1
ATOM 2373 C CA . LEU A 1 305 ? -27.439 -9.888 23.436 1.00 95.62 305 LEU A CA 1
ATOM 2374 C C . LEU A 1 305 ? -27.371 -10.136 21.931 1.00 95.62 305 LEU A C 1
ATOM 2376 O O . LEU A 1 305 ? -26.300 -10.360 21.378 1.00 95.62 305 LEU A O 1
ATOM 2380 N N . THR A 1 306 ? -28.492 -10.026 21.239 1.00 94.69 306 THR A N 1
ATOM 2381 C CA . THR A 1 306 ? -28.519 -9.866 19.785 1.00 94.69 306 THR A CA 1
ATOM 2382 C C . THR A 1 306 ? -29.269 -8.592 19.424 1.00 94.69 306 THR A C 1
ATOM 2384 O O . THR A 1 306 ? -30.076 -8.087 20.205 1.00 94.69 306 THR A O 1
ATOM 2387 N N . SER A 1 307 ? -28.963 -8.032 18.257 1.00 91.50 307 SER A N 1
ATOM 2388 C CA . SER A 1 307 ? -29.584 -6.803 17.769 1.00 91.50 307 SER A CA 1
ATOM 2389 C C . SER A 1 307 ? -30.526 -7.108 16.612 1.00 91.50 307 SER A C 1
ATOM 2391 O O . SER A 1 307 ? -30.138 -7.738 15.628 1.00 91.50 307 SER A O 1
ATOM 2393 N N . ARG A 1 308 ? -31.754 -6.585 16.691 1.00 87.12 308 ARG A N 1
ATOM 2394 C CA . ARG A 1 308 ? -32.729 -6.609 15.586 1.00 87.12 308 ARG A CA 1
ATOM 2395 C C . ARG A 1 308 ? -32.350 -5.649 14.457 1.00 87.12 308 ARG A C 1
ATOM 2397 O O . ARG A 1 308 ? -32.791 -5.811 13.320 1.00 87.12 308 ARG A O 1
ATOM 2404 N N . LYS A 1 309 ? -31.552 -4.623 14.767 1.00 88.50 309 LYS A N 1
ATOM 2405 C CA . LYS A 1 309 ? -31.007 -3.673 13.792 1.00 88.50 309 LYS A CA 1
ATOM 2406 C C . LYS A 1 309 ? -29.587 -4.048 13.400 1.00 88.50 309 LYS A C 1
ATOM 2408 O O . LYS A 1 309 ? -28.838 -4.630 14.182 1.00 88.50 309 LYS A O 1
ATOM 2413 N N . LYS A 1 310 ? -29.196 -3.609 12.204 1.00 88.50 310 LYS A N 1
ATOM 2414 C CA . LYS A 1 310 ? -27.797 -3.661 11.779 1.00 88.50 310 LYS A CA 1
ATOM 2415 C C . LYS A 1 310 ? -26.959 -2.765 12.697 1.00 88.50 310 LYS A C 1
ATOM 2417 O O . LYS A 1 310 ? -27.350 -1.630 12.958 1.00 88.50 310 LYS A O 1
ATOM 2422 N N . LEU A 1 311 ? -25.819 -3.272 13.143 1.00 90.38 311 LEU A N 1
ATOM 2423 C CA . LEU A 1 311 ? -24.870 -2.601 14.022 1.00 90.38 311 LEU A CA 1
ATOM 2424 C C . LEU A 1 311 ? -23.597 -2.273 13.237 1.00 90.38 311 LEU A C 1
ATOM 2426 O O . LEU A 1 311 ? -23.059 -3.133 12.548 1.00 90.38 311 LEU A O 1
ATOM 2430 N N . ALA A 1 312 ? -23.092 -1.048 13.355 1.00 88.56 312 ALA A N 1
ATOM 2431 C CA . ALA A 1 312 ? -21.744 -0.725 12.899 1.00 88.56 312 ALA A CA 1
ATOM 2432 C C . ALA A 1 312 ? -20.750 -0.974 14.045 1.00 88.56 312 ALA A C 1
ATOM 2434 O O . ALA A 1 312 ? -20.823 -0.303 15.074 1.00 88.56 312 ALA A O 1
ATOM 2435 N N . ALA A 1 313 ? -19.831 -1.921 13.865 1.00 90.00 313 ALA A N 1
ATOM 2436 C CA . ALA A 1 313 ? -18.805 -2.277 14.843 1.00 90.00 313 ALA A CA 1
ATOM 2437 C C . ALA A 1 313 ? -17.402 -2.161 14.238 1.00 90.00 313 ALA A C 1
ATOM 2439 O O . ALA A 1 313 ? -17.255 -2.113 13.016 1.00 90.00 313 ALA A O 1
ATOM 2440 N N . LEU A 1 314 ? -16.380 -2.063 15.088 1.00 89.38 314 LEU A N 1
ATOM 2441 C CA . LEU A 1 314 ? -14.995 -1.923 14.641 1.00 89.38 314 LEU A CA 1
ATOM 2442 C C . LEU A 1 314 ? -14.317 -3.283 14.530 1.00 89.38 314 LEU A C 1
ATOM 2444 O O . LEU A 1 314 ? -14.327 -4.061 15.485 1.00 89.38 314 LEU A O 1
ATOM 2448 N N . ASN A 1 315 ? -13.680 -3.526 13.392 1.00 86.75 315 ASN A N 1
ATOM 2449 C CA . ASN A 1 315 ? -12.725 -4.616 13.243 1.00 86.75 315 ASN A CA 1
ATOM 2450 C C . ASN A 1 315 ? -11.377 -4.276 13.917 1.00 86.75 315 ASN A C 1
ATOM 2452 O O . ASN A 1 315 ? -11.199 -3.188 14.472 1.00 86.75 315 ASN A O 1
ATOM 2456 N N . GLU A 1 316 ? -10.408 -5.188 13.837 1.00 78.06 316 GLU A N 1
ATOM 2457 C CA . GLU A 1 316 ? -9.042 -4.984 14.353 1.00 78.06 316 GLU A CA 1
ATOM 2458 C C . GLU A 1 316 ? -8.345 -3.756 13.755 1.00 78.06 316 GLU A C 1
ATOM 2460 O O . GLU A 1 316 ? -7.561 -3.079 14.417 1.00 78.06 316 GLU A O 1
ATOM 2465 N N . THR A 1 317 ? -8.636 -3.432 12.495 1.00 76.19 317 THR A N 1
ATOM 2466 C CA . THR A 1 317 ? -8.008 -2.295 11.825 1.00 76.19 317 THR A CA 1
ATOM 2467 C C . THR A 1 317 ? -8.675 -0.966 12.166 1.00 76.19 317 THR A C 1
ATOM 2469 O O . THR A 1 317 ? -8.283 0.039 11.580 1.00 76.19 317 THR A O 1
ATOM 2472 N N . GLN A 1 318 ? -9.629 -0.900 13.108 1.00 78.50 318 GLN A N 1
ATOM 2473 C CA . GLN A 1 318 ? -10.416 0.299 13.458 1.00 78.50 318 GLN A CA 1
ATOM 2474 C C . GLN A 1 318 ? -11.323 0.805 12.320 1.00 78.50 318 GLN A C 1
ATOM 2476 O O . GLN A 1 318 ? -11.633 2.000 12.226 1.00 78.50 318 GLN A O 1
ATOM 2481 N N . ASP A 1 319 ? -11.727 -0.085 11.418 1.00 82.25 319 ASP A N 1
ATOM 2482 C CA . ASP A 1 319 ? -12.674 0.204 10.353 1.00 82.25 319 ASP A CA 1
ATOM 2483 C C . ASP A 1 319 ? -14.072 -0.276 10.736 1.00 82.25 319 ASP A C 1
ATOM 2485 O O . ASP A 1 319 ? -14.272 -1.375 11.249 1.00 82.25 319 ASP A O 1
ATOM 2489 N N . PHE A 1 320 ? -15.066 0.572 10.471 1.00 84.25 320 PHE A N 1
ATOM 2490 C CA . PHE A 1 320 ? -16.456 0.209 10.705 1.00 84.25 320 PHE A CA 1
ATOM 2491 C C . PHE A 1 320 ? -16.935 -0.806 9.672 1.00 84.25 320 PHE A C 1
ATOM 2493 O O . PHE A 1 320 ? -17.029 -0.492 8.472 1.00 84.25 320 PHE A O 1
ATOM 2500 N N . GLN A 1 321 ? -17.334 -1.963 10.178 1.00 87.50 321 GLN A N 1
ATOM 2501 C CA . GLN A 1 321 ? -18.007 -3.030 9.465 1.00 87.50 321 GLN A CA 1
ATOM 2502 C C . GLN A 1 321 ? -19.461 -3.118 9.925 1.00 87.50 321 GLN A C 1
ATOM 2504 O O . GLN A 1 321 ? -19.795 -2.877 11.085 1.00 87.50 321 GLN A O 1
ATOM 2509 N N . LEU A 1 322 ? -20.352 -3.386 8.973 1.00 88.50 322 LEU A N 1
ATOM 2510 C CA . LEU A 1 322 ? -21.785 -3.448 9.224 1.00 88.50 322 LEU A CA 1
ATOM 2511 C C . LEU A 1 322 ? -22.190 -4.891 9.528 1.00 88.50 322 LEU A C 1
ATOM 2513 O O . LEU A 1 322 ? -22.341 -5.691 8.605 1.00 88.50 322 LEU A O 1
ATOM 2517 N N . CYS A 1 323 ? -22.431 -5.188 10.798 1.00 90.56 323 CYS A N 1
ATOM 2518 C CA . CYS A 1 323 ? -22.973 -6.457 11.262 1.00 90.56 323 CYS A CA 1
ATOM 2519 C C . CYS A 1 323 ? -24.501 -6.424 11.135 1.00 90.56 323 CYS A C 1
ATOM 2521 O O . CYS A 1 323 ? -25.175 -5.559 11.693 1.00 90.56 323 CYS A O 1
ATOM 2523 N N . ARG A 1 324 ? -25.074 -7.334 10.356 1.00 90.06 324 ARG A N 1
ATOM 2524 C CA . ARG A 1 324 ? -26.515 -7.444 10.107 1.00 90.06 324 ARG A CA 1
ATOM 2525 C C . ARG A 1 324 ? -27.234 -8.226 11.198 1.00 90.06 324 ARG A C 1
ATOM 2527 O O . ARG A 1 324 ? -28.357 -7.849 11.520 1.00 90.06 324 ARG A O 1
ATOM 2534 N N . HIS A 1 325 ? -26.613 -9.278 11.724 1.00 92.31 325 HIS A N 1
ATOM 2535 C CA . HIS A 1 325 ? -27.165 -10.121 12.781 1.00 92.31 325 HIS A CA 1
ATOM 2536 C C . HIS A 1 325 ? -26.076 -10.571 13.774 1.00 92.31 325 HIS A C 1
ATOM 2538 O O . HIS A 1 325 ? -25.719 -11.752 13.809 1.00 92.31 325 HIS A O 1
ATOM 2544 N N . PRO A 1 326 ? -25.521 -9.630 14.564 1.00 94.69 326 PRO A N 1
ATOM 2545 C CA . PRO A 1 326 ? -24.417 -9.936 15.461 1.00 94.69 326 PRO A CA 1
ATOM 2546 C C . PRO A 1 326 ? -24.879 -10.597 16.763 1.00 94.69 326 PRO A C 1
ATOM 2548 O O . PRO A 1 326 ? -25.957 -10.293 17.292 1.00 94.69 326 PRO A O 1
ATOM 2551 N N . LEU A 1 327 ? -23.993 -11.414 17.332 1.00 95.62 327 LEU A N 1
ATOM 2552 C CA . LEU A 1 327 ? -24.014 -11.776 18.745 1.00 95.62 327 LEU A CA 1
ATOM 2553 C C . LEU A 1 327 ? -23.143 -10.785 19.521 1.00 95.62 327 LEU A C 1
ATOM 2555 O O . LEU A 1 327 ? -21.952 -10.634 19.260 1.00 95.62 327 LEU A O 1
ATOM 2559 N N . LEU A 1 328 ? -23.736 -10.098 20.484 1.00 96.06 328 LEU A N 1
ATOM 2560 C CA . LEU A 1 328 ? -23.096 -9.055 21.271 1.00 96.06 328 LEU A CA 1
ATOM 2561 C C . LEU A 1 328 ? -22.700 -9.598 22.637 1.00 96.06 328 LEU A C 1
ATOM 2563 O O . LEU A 1 328 ? -23.550 -10.036 23.411 1.00 96.06 328 LEU A O 1
ATOM 2567 N N . ILE A 1 329 ? -21.417 -9.499 22.963 1.00 95.81 329 ILE A N 1
ATOM 2568 C CA . ILE A 1 329 ? -20.915 -9.688 24.320 1.00 95.81 329 ILE A CA 1
ATOM 2569 C C . ILE A 1 329 ? -20.931 -8.311 24.978 1.00 95.81 329 ILE A C 1
ATOM 2571 O O . ILE A 1 329 ? -20.002 -7.509 24.846 1.00 95.81 329 ILE A O 1
ATOM 2575 N N . TYR A 1 330 ? -22.048 -8.015 25.633 1.00 95.88 330 TYR A N 1
ATOM 2576 C CA . TYR A 1 330 ? -22.314 -6.721 26.233 1.00 95.88 330 TYR A CA 1
ATOM 2577 C C . TYR A 1 330 ? -21.782 -6.655 27.664 1.00 95.88 330 TYR A C 1
ATOM 2579 O O . TYR A 1 330 ? -22.094 -7.489 28.517 1.00 95.88 330 TYR A O 1
ATOM 2587 N N . THR A 1 331 ? -21.020 -5.601 27.945 1.00 94.88 331 THR A N 1
ATOM 2588 C CA . THR A 1 331 ? -20.564 -5.261 29.296 1.00 94.88 331 THR A CA 1
ATOM 2589 C C . THR A 1 331 ? -20.704 -3.770 29.534 1.00 94.88 331 THR A C 1
ATOM 2591 O O . THR A 1 331 ? -20.138 -2.963 28.797 1.00 94.88 331 THR A O 1
ATOM 2594 N N . LYS A 1 332 ? -21.389 -3.390 30.614 1.00 91.56 332 LYS A N 1
ATOM 2595 C CA . LYS A 1 332 ? -21.537 -1.975 30.978 1.00 91.56 332 LYS A CA 1
ATOM 2596 C C . LYS A 1 332 ? -20.207 -1.325 31.375 1.00 91.56 332 LYS A C 1
ATOM 2598 O O . LYS A 1 332 ? -19.934 -0.193 30.996 1.00 91.56 332 LYS A O 1
ATOM 2603 N N . ARG A 1 333 ? -19.393 -2.045 32.154 1.00 92.69 333 ARG A N 1
ATOM 2604 C CA . ARG A 1 333 ? -18.086 -1.593 32.661 1.00 92.69 333 ARG A CA 1
ATOM 2605 C C . ARG A 1 333 ? -16.999 -2.623 32.342 1.00 92.69 333 ARG A C 1
ATOM 2607 O O . ARG A 1 333 ? -16.730 -3.484 33.187 1.00 92.69 333 ARG A O 1
ATOM 2614 N N . PRO A 1 334 ? -16.418 -2.577 31.130 1.00 93.44 334 PRO A N 1
ATOM 2615 C CA . PRO A 1 334 ? -15.328 -3.458 30.709 1.00 93.44 334 PRO A CA 1
ATOM 2616 C C . PRO A 1 334 ? -14.225 -3.646 31.762 1.00 93.44 334 PRO A C 1
ATOM 2618 O O . PRO A 1 334 ? -13.824 -4.777 32.033 1.00 93.44 334 PRO A O 1
ATOM 2621 N N . SER A 1 335 ? -13.812 -2.571 32.437 1.00 93.81 335 SER A N 1
ATOM 2622 C CA . SER A 1 335 ? -12.752 -2.560 33.459 1.00 93.81 335 SER A CA 1
ATOM 2623 C C . SER A 1 335 ? -13.006 -3.412 34.715 1.00 93.81 335 SER A C 1
ATOM 2625 O O . SER A 1 335 ? -12.106 -3.599 35.540 1.00 93.81 335 SER A O 1
ATOM 2627 N N . GLN A 1 336 ? -14.243 -3.872 34.925 1.00 93.50 336 GLN A N 1
ATOM 2628 C CA . GLN A 1 336 ? -14.626 -4.718 36.062 1.00 93.50 336 GLN A CA 1
ATOM 2629 C C . GLN A 1 336 ? -14.698 -6.203 35.694 1.00 93.50 336 GLN A C 1
ATOM 2631 O O . GLN A 1 336 ? -14.733 -7.054 36.585 1.00 93.50 336 GLN A O 1
ATOM 2636 N N . VAL A 1 337 ? -14.756 -6.499 34.397 1.00 93.88 337 VAL A N 1
ATOM 2637 C CA . VAL A 1 337 ? -15.048 -7.825 33.854 1.00 93.88 337 VAL A CA 1
ATOM 2638 C C . VAL A 1 337 ? -13.821 -8.413 33.164 1.00 93.88 337 VAL A C 1
ATOM 2640 O O . VAL A 1 337 ? -13.462 -9.566 33.424 1.00 93.88 337 VAL A O 1
ATOM 2643 N N . TYR A 1 338 ? -13.177 -7.625 32.307 1.00 94.94 338 TYR A N 1
ATOM 2644 C CA . TYR A 1 338 ? -12.064 -8.075 31.484 1.00 94.94 338 TYR A CA 1
ATOM 2645 C C . TYR A 1 338 ? -10.720 -7.930 32.183 1.00 94.94 338 TYR A C 1
ATOM 2647 O O . TYR A 1 338 ? -10.540 -7.084 33.062 1.00 94.94 338 TYR A O 1
ATOM 2655 N N . ASP A 1 339 ? -9.788 -8.791 31.789 1.00 93.38 339 ASP A N 1
ATOM 2656 C CA . ASP A 1 339 ? -8.410 -8.718 32.245 1.00 93.38 339 ASP A CA 1
ATOM 2657 C C . ASP A 1 339 ? -7.663 -7.557 31.570 1.00 93.38 339 ASP A C 1
ATOM 2659 O O . ASP A 1 339 ? -7.921 -7.214 30.411 1.00 93.38 339 ASP A O 1
ATOM 2663 N N . MET A 1 340 ? -6.743 -6.932 32.309 1.00 90.69 340 MET A N 1
ATOM 2664 C CA . MET A 1 340 ? -5.968 -5.812 31.781 1.00 90.69 340 MET A CA 1
ATOM 2665 C C . MET A 1 340 ? -4.951 -6.267 30.729 1.00 90.69 340 MET A C 1
ATOM 2667 O O . MET A 1 340 ? -4.842 -5.617 29.696 1.00 90.69 340 MET A O 1
ATOM 2671 N N . HIS A 1 341 ? -4.239 -7.367 30.980 1.00 89.38 341 HIS A N 1
ATOM 2672 C CA . HIS A 1 341 ? -3.209 -7.901 30.092 1.00 89.38 341 HIS A CA 1
ATOM 2673 C C . HIS A 1 341 ? -3.829 -8.582 28.874 1.00 89.38 341 HIS A C 1
ATOM 2675 O O . HIS A 1 341 ? -3.502 -8.242 27.741 1.00 89.38 341 HIS A O 1
ATOM 2681 N N . ASP A 1 342 ? -4.754 -9.512 29.119 1.00 87.94 342 ASP A N 1
ATOM 2682 C CA . ASP A 1 342 ? -5.228 -10.430 28.082 1.00 87.94 342 ASP A CA 1
ATOM 2683 C C . ASP A 1 342 ? -6.280 -9.790 27.153 1.00 87.94 342 ASP A C 1
ATOM 2685 O O . ASP A 1 342 ? -6.529 -10.302 26.063 1.00 87.94 342 ASP A O 1
ATOM 2689 N N . PHE A 1 343 ? -6.902 -8.665 27.545 1.00 91.00 343 PHE A N 1
ATOM 2690 C CA . PHE A 1 343 ? -7.980 -8.047 26.759 1.00 91.00 343 PHE A CA 1
ATOM 2691 C C . PHE A 1 343 ? -7.939 -6.515 26.685 1.00 91.00 343 PHE A C 1
ATOM 2693 O O . PHE A 1 343 ? -7.904 -5.957 25.586 1.00 91.00 343 PHE A O 1
ATOM 2700 N N . LEU A 1 344 ? -7.960 -5.801 27.819 1.00 91.88 344 LEU A N 1
ATOM 2701 C CA . LEU A 1 344 ? -8.136 -4.339 27.801 1.00 91.88 344 LEU A CA 1
ATOM 2702 C C . LEU A 1 344 ? -6.937 -3.611 27.189 1.00 91.88 344 LEU A C 1
ATOM 2704 O O . LEU A 1 344 ? -7.139 -2.663 26.434 1.00 91.88 344 LEU A O 1
ATOM 2708 N N . TYR A 1 345 ? -5.708 -4.042 27.483 1.00 87.62 345 TYR A N 1
ATOM 2709 C CA . TYR A 1 345 ? -4.503 -3.454 26.903 1.00 87.62 345 TYR A CA 1
ATOM 2710 C C . TYR A 1 345 ? -4.427 -3.671 25.381 1.00 87.62 345 TYR A C 1
ATOM 2712 O O . TYR A 1 345 ? -4.315 -2.672 24.662 1.00 87.62 345 TYR A O 1
ATOM 2720 N N . PRO A 1 346 ? -4.579 -4.905 24.847 1.00 87.06 346 PRO A N 1
ATOM 2721 C CA . PRO A 1 346 ? -4.700 -5.118 23.407 1.00 87.06 346 PRO A CA 1
ATOM 2722 C C . PRO A 1 346 ? -5.793 -4.260 22.766 1.00 87.06 346 PRO A C 1
ATOM 2724 O O . PRO A 1 346 ? -5.538 -3.616 21.750 1.00 87.06 346 PRO A O 1
ATOM 2727 N N . ALA A 1 347 ? -6.982 -4.173 23.375 1.00 89.00 347 ALA A N 1
ATOM 2728 C CA . ALA A 1 347 ? -8.079 -3.353 22.860 1.00 89.00 347 ALA A CA 1
ATOM 2729 C C . ALA A 1 347 ? -7.747 -1.848 22.863 1.00 89.00 347 ALA A C 1
ATOM 2731 O O . ALA A 1 347 ? -8.093 -1.137 21.922 1.00 89.00 347 ALA A O 1
ATOM 2732 N N . LEU A 1 348 ? -7.057 -1.347 23.892 1.00 86.81 348 LEU A N 1
ATOM 2733 C CA . LEU A 1 348 ? -6.591 0.043 23.964 1.00 86.81 348 LEU A CA 1
ATOM 2734 C C . LEU A 1 348 ? -5.551 0.368 22.888 1.00 86.81 348 LEU A C 1
ATOM 2736 O O . LEU A 1 348 ? -5.621 1.428 22.265 1.00 86.81 348 LEU A O 1
ATOM 2740 N N . SER A 1 349 ? -4.595 -0.542 22.691 1.00 80.25 349 SER A N 1
ATOM 2741 C CA . SER A 1 349 ? -3.493 -0.413 21.732 1.00 80.25 349 SER A CA 1
ATOM 2742 C C . SER A 1 349 ? -3.992 -0.470 20.285 1.00 80.25 349 SER A C 1
ATOM 2744 O O . SER A 1 349 ? -3.654 0.375 19.457 1.00 80.25 349 SER A O 1
ATOM 2746 N N . THR A 1 350 ? -4.903 -1.402 20.000 1.00 80.25 350 THR A N 1
ATOM 2747 C CA . THR A 1 350 ? -5.575 -1.524 18.696 1.00 80.25 350 THR A CA 1
ATOM 2748 C C . THR A 1 350 ? -6.649 -0.464 18.475 1.00 80.25 350 THR A C 1
ATOM 2750 O O . THR A 1 350 ? -7.144 -0.329 17.365 1.00 80.25 350 THR A O 1
ATOM 2753 N N . GLY A 1 351 ? -6.994 0.346 19.484 1.00 84.44 351 GLY A N 1
ATOM 2754 C CA . GLY A 1 351 ? -8.015 1.400 19.423 1.00 84.44 351 GLY A CA 1
ATOM 2755 C C . GLY A 1 351 ? -9.456 0.904 19.292 1.00 84.44 351 GLY A C 1
ATOM 2756 O O . GLY A 1 351 ? -10.344 1.679 18.938 1.00 84.44 351 GLY A O 1
ATOM 2757 N N . ASN A 1 352 ? -9.696 -0.362 19.620 1.00 89.75 352 ASN A N 1
ATOM 2758 C CA . ASN A 1 352 ? -11.021 -0.941 19.811 1.00 89.75 352 ASN A CA 1
ATOM 2759 C C . ASN A 1 352 ? -11.607 -0.622 21.202 1.00 89.75 352 ASN A C 1
ATOM 2761 O O . ASN A 1 352 ? -12.825 -0.667 21.388 1.00 89.75 352 ASN A O 1
ATOM 2765 N N . LEU A 1 353 ? -10.755 -0.233 22.158 1.00 92.12 353 LEU A N 1
ATOM 2766 C CA . LEU A 1 353 ? -11.106 0.540 23.348 1.00 92.12 353 LEU A CA 1
ATOM 2767 C C . LEU A 1 353 ? -10.567 1.966 23.171 1.00 92.12 353 LEU A C 1
ATOM 2769 O O . LEU A 1 353 ? -9.358 2.182 23.130 1.00 92.12 353 LEU A O 1
ATOM 2773 N N . PHE A 1 354 ? -11.457 2.946 23.042 1.00 91.31 354 PHE A N 1
ATOM 2774 C CA . PHE A 1 354 ? -11.083 4.335 22.762 1.00 91.31 354 PHE A CA 1
ATOM 2775 C C . PHE A 1 354 ? -11.945 5.332 23.540 1.00 91.31 354 PHE A C 1
ATOM 2777 O O . PHE A 1 354 ? -12.948 4.972 24.155 1.00 91.31 354 PHE A O 1
ATOM 2784 N N . PHE A 1 355 ? -11.552 6.605 23.516 1.00 91.44 355 PHE A N 1
ATOM 2785 C CA . PHE A 1 355 ? -12.192 7.673 24.282 1.00 91.44 355 PHE A CA 1
ATOM 2786 C C . PHE A 1 355 ? -12.741 8.756 23.354 1.00 91.44 355 PHE A C 1
ATOM 2788 O O . PHE A 1 355 ? -12.008 9.266 22.511 1.00 91.44 355 PHE A O 1
ATOM 2795 N N . ILE A 1 356 ? -14.010 9.147 23.504 1.00 89.31 356 ILE A N 1
ATOM 2796 C CA . ILE A 1 356 ? -14.676 10.091 22.576 1.00 89.31 356 ILE A CA 1
ATOM 2797 C C . ILE A 1 356 ? -14.324 11.564 22.881 1.00 89.31 356 ILE A C 1
ATOM 2799 O O . ILE A 1 356 ? -14.392 12.426 22.006 1.00 89.31 356 ILE A O 1
ATOM 2803 N N . ARG A 1 357 ? -13.963 11.883 24.129 1.00 86.25 357 ARG A N 1
ATOM 2804 C CA . ARG A 1 357 ? -13.724 13.244 24.640 1.00 86.25 357 ARG A CA 1
ATOM 2805 C C . ARG A 1 357 ? -12.266 13.421 25.056 1.00 86.25 357 ARG A C 1
ATOM 2807 O O . ARG A 1 357 ? -11.925 13.378 26.240 1.00 86.25 357 ARG A O 1
ATOM 2814 N N . SER A 1 358 ? -11.408 13.696 24.079 1.00 80.88 358 SER A N 1
ATOM 2815 C CA . SER A 1 358 ? -9.968 13.919 24.288 1.00 80.88 358 SER A CA 1
ATOM 2816 C C . SER A 1 358 ? -9.635 15.018 25.313 1.00 80.88 358 SER A C 1
ATOM 2818 O O . SER A 1 358 ? -8.698 14.875 26.098 1.00 80.88 358 SER A O 1
ATOM 2820 N N . ALA A 1 359 ? -10.432 16.092 25.372 1.00 80.19 359 ALA A N 1
ATOM 2821 C CA . ALA A 1 359 ? -10.218 17.209 26.297 1.00 80.19 359 ALA A CA 1
ATOM 2822 C C . ALA A 1 359 ? -10.328 16.809 27.782 1.00 80.19 359 ALA A C 1
ATOM 2824 O O . ALA A 1 359 ? -9.638 17.387 28.622 1.00 80.19 359 ALA A O 1
ATOM 2825 N N . LYS A 1 360 ? -11.164 15.812 28.111 1.00 81.06 360 LYS A N 1
ATOM 2826 C CA . LYS A 1 360 ? -11.309 15.285 29.480 1.00 81.06 360 LYS A CA 1
ATOM 2827 C C . LYS A 1 360 ? -10.204 14.284 29.843 1.00 81.06 360 LYS A C 1
ATOM 2829 O O . LYS A 1 360 ? -9.743 14.279 30.984 1.00 81.06 360 LYS A O 1
ATOM 2834 N N . LEU A 1 361 ? -9.729 13.524 28.855 1.00 83.44 361 LEU A N 1
ATOM 2835 C CA . LEU A 1 361 ? -8.729 12.468 29.028 1.00 83.44 361 LEU A CA 1
ATOM 2836 C C . LEU A 1 361 ? -7.346 13.012 29.429 1.00 83.44 361 LEU A C 1
ATOM 2838 O O . LEU A 1 361 ? -6.652 12.427 30.260 1.00 83.44 361 LEU A O 1
ATOM 2842 N N . ILE A 1 362 ? -6.934 14.162 28.880 1.00 80.00 362 ILE A N 1
ATOM 2843 C CA . ILE A 1 362 ? -5.603 14.746 29.139 1.00 80.00 362 ILE A CA 1
ATOM 2844 C C . ILE A 1 362 ? -5.385 15.067 30.636 1.00 80.00 362 ILE A C 1
ATOM 2846 O O . ILE A 1 362 ? -4.366 14.651 31.200 1.00 80.00 362 ILE A O 1
ATOM 2850 N N . PRO A 1 363 ? -6.301 15.773 31.331 1.00 83.19 363 PRO A N 1
ATOM 2851 C CA . PRO A 1 363 ? -6.219 15.944 32.780 1.00 83.19 363 PRO A CA 1
ATOM 2852 C C . PRO A 1 363 ? -6.223 14.632 33.575 1.00 83.19 363 PRO A C 1
ATOM 2854 O O . PRO A 1 363 ? -5.572 14.566 34.619 1.00 83.19 363 PRO A O 1
ATOM 2857 N N . ALA A 1 364 ? -6.953 13.606 33.125 1.00 84.38 364 ALA A N 1
ATOM 2858 C CA . ALA A 1 364 ? -7.017 12.310 33.802 1.00 84.38 364 ALA A CA 1
ATOM 2859 C C . ALA A 1 364 ? -5.676 11.557 33.709 1.00 84.38 364 ALA A C 1
ATOM 2861 O O . ALA A 1 364 ? -5.141 11.111 34.726 1.00 84.38 364 ALA A O 1
ATOM 2862 N N . LEU A 1 365 ? -5.045 11.552 32.530 1.00 84.31 365 LEU A N 1
ATOM 2863 C CA . LEU A 1 365 ? -3.700 11.001 32.316 1.00 84.31 365 LEU A CA 1
ATOM 2864 C C . LEU A 1 365 ? -2.638 11.666 33.200 1.00 84.31 365 LEU A C 1
ATOM 2866 O O . LEU A 1 365 ? -1.771 10.989 33.758 1.00 84.31 365 LEU A O 1
ATOM 2870 N N . LYS A 1 366 ? -2.705 12.997 33.353 1.00 83.25 366 LYS A N 1
ATOM 2871 C CA . LYS A 1 366 ? -1.804 13.746 34.245 1.00 83.25 366 LYS A CA 1
ATOM 2872 C C . LYS A 1 366 ? -2.004 13.351 35.707 1.00 83.25 366 LYS A C 1
ATOM 2874 O O . LYS A 1 366 ? -1.021 13.081 36.391 1.00 83.25 366 LYS A O 1
ATOM 2879 N N . ARG A 1 367 ? -3.258 13.269 36.168 1.00 85.69 367 ARG A N 1
ATOM 2880 C CA . ARG A 1 367 ? -3.602 12.860 37.543 1.00 85.69 367 ARG A CA 1
ATOM 2881 C C . ARG A 1 367 ? -3.108 11.453 37.882 1.00 85.69 367 ARG A C 1
ATOM 2883 O O . ARG A 1 367 ? -2.693 11.216 39.009 1.00 85.69 367 ARG A O 1
ATOM 2890 N N . ARG A 1 368 ? -3.110 10.539 36.909 1.00 85.06 368 ARG A N 1
ATOM 2891 C CA . ARG A 1 368 ? -2.665 9.145 37.075 1.00 85.06 368 ARG A CA 1
ATOM 2892 C C . ARG A 1 368 ? -1.157 8.937 36.867 1.00 85.06 368 ARG A C 1
ATOM 2894 O O . ARG A 1 368 ? -0.696 7.804 36.894 1.00 85.06 368 ARG A O 1
ATOM 2901 N N . GLY A 1 369 ? -0.378 10.002 36.645 1.00 81.44 369 GLY A N 1
ATOM 2902 C CA . GLY A 1 369 ? 1.074 9.908 36.439 1.00 81.44 369 GLY A CA 1
ATOM 2903 C C . GLY A 1 369 ? 1.494 9.281 35.101 1.00 81.44 369 GLY A C 1
ATOM 2904 O O . GLY A 1 369 ? 2.686 9.121 34.845 1.00 81.44 369 GLY A O 1
ATOM 2905 N N . LEU A 1 370 ? 0.538 8.986 34.216 1.00 79.38 370 LEU A N 1
ATOM 2906 C CA . LEU A 1 370 ? 0.775 8.364 32.910 1.00 79.38 370 LEU A CA 1
ATOM 2907 C C . LEU A 1 370 ? 1.321 9.36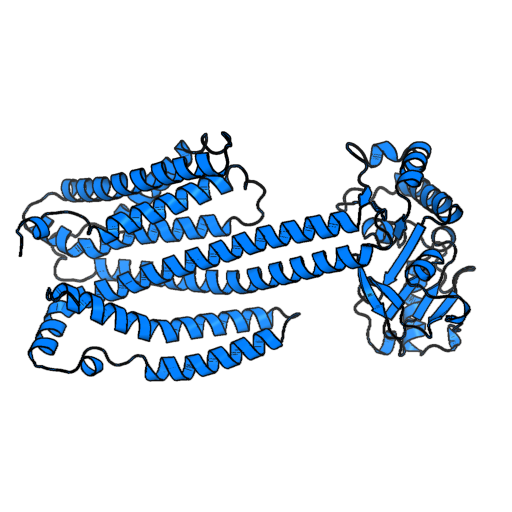2 31.879 1.00 79.38 370 LEU A C 1
ATOM 2909 O O . LEU A 1 370 ? 1.928 8.972 30.888 1.00 79.38 370 LEU A O 1
ATOM 2913 N N . ALA A 1 371 ? 1.197 10.666 32.136 1.00 74.12 371 ALA A N 1
ATOM 2914 C CA . ALA A 1 371 ? 1.651 11.710 31.219 1.00 74.12 371 ALA A CA 1
ATOM 2915 C C . ALA A 1 371 ? 3.128 11.584 30.792 1.00 74.12 371 ALA A C 1
ATOM 2917 O O . ALA A 1 371 ? 3.445 11.962 29.674 1.00 74.12 371 ALA A O 1
ATOM 2918 N N . LYS A 1 372 ? 4.025 11.055 31.641 1.00 69.38 372 LYS A N 1
ATOM 2919 C CA . LYS A 1 372 ? 5.445 10.847 31.287 1.00 69.38 372 LYS A CA 1
ATOM 2920 C C . LYS A 1 372 ? 5.688 9.579 30.465 1.00 69.38 372 LYS A C 1
ATOM 2922 O O . LYS A 1 372 ? 6.573 9.588 29.621 1.00 69.38 372 LYS A O 1
ATOM 2927 N N . ALA A 1 373 ? 4.922 8.511 30.704 1.00 67.19 373 ALA A N 1
ATOM 2928 C CA . ALA A 1 373 ? 5.028 7.262 29.941 1.00 67.19 373 ALA A CA 1
ATOM 2929 C C . ALA A 1 373 ? 4.617 7.460 28.471 1.00 67.19 373 ALA A C 1
ATOM 2931 O O . ALA A 1 373 ? 5.134 6.793 27.580 1.00 67.19 373 ALA A O 1
ATOM 2932 N N . TYR A 1 374 ? 3.749 8.443 28.230 1.00 67.38 374 TYR A N 1
ATOM 2933 C CA . TYR A 1 374 ? 3.176 8.760 26.928 1.00 67.38 374 TYR A CA 1
ATOM 2934 C C . TYR A 1 374 ? 3.671 10.111 26.329 1.00 67.38 374 TYR A C 1
ATOM 2936 O O . TYR A 1 374 ? 2.933 10.724 25.555 1.00 67.38 374 TYR A O 1
ATOM 2944 N N . SER A 1 375 ? 4.888 10.602 26.656 1.00 52.94 375 SER A N 1
ATOM 2945 C CA . SER A 1 375 ? 5.422 11.944 26.263 1.00 52.94 375 SER A CA 1
ATOM 2946 C C . SER A 1 375 ? 6.932 11.961 25.909 1.00 52.94 375 SER A C 1
ATOM 2948 O O . SER A 1 375 ? 7.629 11.064 26.399 1.00 52.94 375 SER A O 1
ATOM 2950 N N . PRO A 1 376 ? 7.473 12.949 25.126 1.00 51.28 376 PRO A N 1
ATOM 2951 C CA . PRO A 1 376 ? 6.861 14.181 24.542 1.00 51.28 376 PRO A CA 1
ATOM 2952 C C . PRO A 1 376 ? 6.828 14.184 22.990 1.00 51.28 376 PRO A C 1
ATOM 2954 O O . PRO A 1 376 ? 7.622 13.482 22.381 1.00 51.28 376 PRO A O 1
ATOM 2957 N N . GLU A 1 377 ? 6.002 14.893 22.209 1.00 47.94 377 GLU A N 1
ATOM 2958 C CA . GLU A 1 377 ? 4.957 15.931 22.306 1.00 47.94 377 GLU A CA 1
ATOM 2959 C C . GLU A 1 377 ? 4.030 15.754 21.070 1.00 47.94 377 GLU A C 1
ATOM 2961 O O . GLU A 1 377 ? 4.538 15.378 20.009 1.00 47.94 377 GLU A O 1
ATOM 2966 N N . PRO A 1 378 ? 2.734 16.124 21.119 1.00 48.47 378 PRO A N 1
ATOM 2967 C CA . PRO A 1 378 ? 1.833 16.037 22.262 1.00 48.47 378 PRO A CA 1
ATOM 2968 C C . PRO A 1 378 ? 1.451 14.560 22.472 1.00 48.47 378 PRO A C 1
ATOM 2970 O O . PRO A 1 378 ? 1.691 13.747 21.591 1.00 48.47 378 PRO A O 1
ATOM 2973 N N . PHE A 1 379 ? 0.931 14.212 23.654 1.00 53.34 379 PHE A N 1
ATOM 2974 C CA . PHE A 1 379 ? 0.481 12.874 24.085 1.00 53.34 379 PHE A CA 1
ATOM 2975 C C . PHE A 1 379 ? 0.280 11.882 22.929 1.00 53.34 379 PHE A C 1
ATOM 2977 O O . PHE A 1 379 ? -0.480 12.209 22.021 1.00 53.34 379 PHE A O 1
ATOM 2984 N N . ARG A 1 380 ? 0.867 10.672 22.994 1.00 61.22 380 ARG A N 1
ATOM 2985 C CA . ARG A 1 380 ? 0.653 9.538 22.048 1.00 61.22 380 ARG A CA 1
ATOM 2986 C C . ARG A 1 380 ? -0.808 9.040 21.967 1.00 61.22 380 ARG A C 1
ATOM 2988 O O . ARG A 1 380 ? -1.099 7.879 21.735 1.00 61.22 380 ARG A O 1
ATOM 2995 N N . LEU A 1 381 ? -1.742 9.921 22.252 1.00 68.00 381 LEU A N 1
ATOM 2996 C CA . LEU A 1 381 ? -3.131 9.909 21.900 1.00 68.00 381 LEU A CA 1
ATOM 2997 C C . LEU A 1 381 ? -3.255 10.135 20.398 1.00 68.00 381 LEU A C 1
ATOM 2999 O O . LEU A 1 381 ? -3.071 11.240 19.885 1.00 68.00 381 LEU A O 1
ATOM 3003 N N . LYS A 1 382 ? -3.596 9.069 19.691 1.00 73.62 382 LYS A N 1
ATOM 3004 C CA . LYS A 1 382 ? -3.838 9.120 18.263 1.00 73.62 382 LYS A CA 1
ATOM 3005 C C . LYS A 1 382 ? -5.296 9.477 18.031 1.00 73.62 382 LYS A C 1
ATOM 3007 O O . LYS A 1 382 ? -6.187 8.712 18.393 1.00 73.62 382 LYS A O 1
ATOM 3012 N N . LEU A 1 383 ? -5.562 10.627 17.406 1.00 82.38 383 LEU A N 1
ATOM 3013 C CA . LEU A 1 383 ? -6.898 10.874 16.865 1.00 82.38 383 LEU A CA 1
ATOM 3014 C C . LEU A 1 383 ? -7.153 9.853 15.758 1.00 82.38 383 LEU A C 1
ATOM 3016 O O . LEU A 1 383 ? -6.482 9.892 14.724 1.00 82.38 383 LEU A O 1
ATOM 3020 N N . ILE A 1 384 ? -8.130 8.969 15.952 1.00 82.56 384 ILE A N 1
ATOM 3021 C CA . ILE A 1 384 ? -8.381 7.838 15.045 1.00 82.56 384 ILE A CA 1
ATOM 3022 C C . ILE A 1 384 ? -8.661 8.349 13.622 1.00 82.56 384 ILE A C 1
ATOM 3024 O O . ILE A 1 384 ? -8.036 7.917 12.652 1.00 82.56 384 ILE A O 1
ATOM 3028 N N . ALA A 1 385 ? -9.499 9.381 13.491 1.00 82.06 385 ALA A N 1
ATOM 3029 C CA . ALA A 1 385 ? -9.796 10.002 12.201 1.00 82.06 385 ALA A CA 1
ATOM 3030 C C . ALA A 1 385 ? -8.551 10.613 11.520 1.00 82.06 385 ALA A C 1
ATOM 3032 O O . ALA A 1 385 ? -8.385 10.511 10.301 1.00 82.06 385 ALA A O 1
ATOM 3033 N N . GLN A 1 386 ? -7.655 11.247 12.286 1.00 84.06 386 GLN A N 1
ATOM 3034 C CA . GLN A 1 386 ? -6.431 11.843 11.736 1.00 84.06 386 GLN A CA 1
ATOM 3035 C C . GLN A 1 386 ? -5.386 10.783 11.381 1.00 84.06 386 GLN A C 1
ATOM 3037 O O . GLN A 1 386 ? -4.709 10.932 10.367 1.00 84.06 386 GLN A O 1
ATOM 3042 N N . SER A 1 387 ? -5.302 9.699 12.156 1.00 83.81 387 SER A N 1
ATOM 3043 C CA . SER A 1 387 ? -4.496 8.516 11.842 1.00 83.81 387 SER A CA 1
ATOM 3044 C C . SER A 1 387 ? -4.865 7.945 10.482 1.00 83.81 387 SER A C 1
ATOM 3046 O O . SER A 1 387 ? -4.010 7.836 9.604 1.00 83.81 387 SER A O 1
ATOM 3048 N N . LYS A 1 388 ? -6.158 7.677 10.270 1.00 84.44 388 LYS A N 1
ATOM 3049 C CA . LYS A 1 388 ? -6.685 7.159 9.004 1.00 84.44 388 LYS A CA 1
ATOM 3050 C C . LYS A 1 388 ? -6.382 8.098 7.839 1.00 84.44 388 LYS A C 1
ATOM 3052 O O . LYS A 1 388 ? -5.934 7.651 6.787 1.00 84.44 388 LYS A O 1
ATOM 3057 N N . LEU A 1 389 ? -6.512 9.412 8.035 1.00 86.38 389 LEU A N 1
ATOM 3058 C CA . LEU A 1 389 ? -6.111 10.395 7.024 1.00 86.38 389 LEU A CA 1
ATOM 3059 C C . LEU A 1 389 ? -4.596 10.391 6.755 1.00 86.38 389 LEU A C 1
ATOM 3061 O O . LEU A 1 389 ? -4.178 10.530 5.604 1.00 86.38 389 LEU A O 1
ATOM 3065 N N . GLY A 1 390 ? -3.777 10.263 7.799 1.00 85.12 390 GLY A N 1
ATOM 3066 C CA . GLY A 1 390 ? -2.323 10.160 7.698 1.00 85.12 390 GLY A CA 1
ATOM 3067 C C . GLY A 1 390 ? -1.904 8.939 6.884 1.00 85.12 390 GLY A C 1
ATOM 3068 O O . GLY A 1 390 ? -1.150 9.080 5.920 1.00 85.12 390 GLY A O 1
ATOM 3069 N N . LEU A 1 391 ? -2.476 7.773 7.197 1.00 83.88 391 LEU A N 1
ATOM 3070 C CA . LEU A 1 391 ? -2.286 6.530 6.448 1.00 83.88 391 LEU A CA 1
ATOM 3071 C C . LEU A 1 391 ? -2.769 6.665 5.001 1.00 83.88 391 LEU A C 1
ATOM 3073 O O . LEU A 1 391 ? -2.031 6.326 4.079 1.00 83.88 391 LEU A O 1
ATOM 3077 N N . ALA A 1 392 ? -3.950 7.248 4.769 1.00 86.06 392 ALA A N 1
ATOM 3078 C CA . ALA A 1 392 ? -4.471 7.473 3.422 1.00 86.06 392 ALA A CA 1
ATOM 3079 C C . ALA A 1 392 ? -3.510 8.313 2.565 1.00 86.06 392 ALA A C 1
ATOM 3081 O O . ALA A 1 392 ? -3.217 7.950 1.423 1.00 86.06 392 ALA A O 1
ATOM 3082 N N . LYS A 1 393 ? -2.974 9.409 3.121 1.00 86.25 393 LYS A N 1
ATOM 3083 C CA . LYS A 1 393 ? -1.983 10.264 2.448 1.00 86.25 393 LYS A CA 1
ATOM 3084 C C . LYS A 1 393 ? -0.658 9.538 2.213 1.00 86.25 393 LYS A C 1
ATOM 3086 O O . LYS A 1 393 ? -0.062 9.705 1.149 1.00 86.25 393 LYS A O 1
ATOM 3091 N N . LEU A 1 394 ? -0.203 8.735 3.173 1.00 85.31 394 LEU A N 1
ATOM 3092 C CA . LEU A 1 394 ? 1.020 7.939 3.054 1.00 85.31 394 LEU A CA 1
ATOM 3093 C C . LEU A 1 394 ? 0.900 6.897 1.931 1.00 85.31 394 LEU A C 1
ATOM 3095 O O . LEU A 1 394 ? 1.786 6.808 1.076 1.00 85.31 394 LEU A O 1
ATOM 3099 N N . TYR A 1 395 ? -0.211 6.158 1.887 1.00 83.25 395 TYR A N 1
ATOM 3100 C CA . TYR A 1 395 ? -0.491 5.194 0.824 1.00 83.25 395 TYR A CA 1
ATOM 3101 C C . TYR A 1 395 ? -0.653 5.873 -0.533 1.00 83.25 395 TYR A C 1
ATOM 3103 O O . TYR A 1 395 ? -0.116 5.375 -1.518 1.00 83.25 395 TYR A O 1
ATOM 3111 N N . LEU A 1 396 ? -1.287 7.050 -0.593 1.00 84.25 396 LEU A N 1
ATOM 3112 C CA . LEU A 1 396 ? -1.377 7.829 -1.829 1.00 84.25 396 LEU A CA 1
ATOM 3113 C C . LEU A 1 396 ? 0.009 8.253 -2.329 1.00 84.25 396 LEU A C 1
ATOM 3115 O O . LEU A 1 396 ? 0.324 8.066 -3.503 1.00 84.25 396 LEU A O 1
ATOM 3119 N N . LYS A 1 397 ? 0.862 8.785 -1.443 1.00 84.69 397 LYS A N 1
ATOM 3120 C CA . LYS A 1 397 ? 2.244 9.154 -1.785 1.00 84.69 397 LYS A CA 1
ATOM 3121 C C . LYS A 1 397 ? 3.012 7.941 -2.318 1.00 84.69 397 LYS A C 1
ATOM 3123 O O . LYS A 1 397 ? 3.687 8.051 -3.337 1.00 84.69 397 LYS A O 1
ATOM 3128 N N . SER A 1 398 ? 2.871 6.788 -1.667 1.00 81.81 398 SER A N 1
ATOM 3129 C CA . SER A 1 398 ? 3.520 5.534 -2.076 1.00 81.81 398 SER A CA 1
ATOM 3130 C C . SER A 1 398 ? 2.979 5.013 -3.415 1.00 81.81 398 SER A C 1
ATOM 3132 O O . SER A 1 398 ? 3.749 4.591 -4.274 1.00 81.81 398 SER A O 1
ATOM 3134 N N . CYS A 1 399 ? 1.671 5.133 -3.653 1.00 82.81 399 CYS A N 1
ATOM 3135 C CA . CYS A 1 399 ? 1.037 4.810 -4.931 1.00 82.81 399 CYS A CA 1
ATOM 3136 C C . CYS A 1 399 ? 1.597 5.671 -6.072 1.00 82.81 399 CYS A C 1
ATOM 3138 O O . CYS A 1 399 ? 1.997 5.137 -7.106 1.00 82.81 399 CYS A O 1
ATOM 3140 N N . LEU A 1 400 ? 1.706 6.990 -5.875 1.00 83.69 400 LEU A N 1
ATOM 3141 C CA . LEU A 1 400 ? 2.290 7.899 -6.869 1.00 83.69 400 LEU A CA 1
ATOM 3142 C C . LEU A 1 400 ? 3.741 7.528 -7.201 1.00 83.69 400 LEU A C 1
ATOM 3144 O O . LEU A 1 400 ? 4.126 7.532 -8.371 1.00 83.69 400 LEU A O 1
ATOM 3148 N N . TRP A 1 401 ? 4.526 7.147 -6.191 1.00 82.19 401 TRP A N 1
ATOM 3149 C CA . TRP A 1 401 ? 5.884 6.637 -6.386 1.00 82.19 401 TRP A CA 1
ATOM 3150 C C . TRP A 1 401 ? 5.917 5.357 -7.217 1.00 82.19 401 TRP A C 1
ATOM 3152 O O . TRP A 1 401 ? 6.748 5.222 -8.116 1.00 82.19 401 TRP A O 1
ATOM 3162 N N . GLN A 1 402 ? 4.973 4.451 -6.987 1.00 81.19 402 GLN A N 1
ATOM 3163 C CA . GLN A 1 402 ? 4.899 3.207 -7.737 1.00 81.19 402 GLN A CA 1
ATOM 3164 C C . GLN A 1 402 ? 4.401 3.399 -9.176 1.00 81.19 402 GLN A C 1
ATOM 3166 O O . GLN A 1 402 ? 4.873 2.730 -10.101 1.00 81.19 402 GLN A O 1
ATOM 3171 N N . LEU A 1 403 ? 3.512 4.366 -9.407 1.00 80.62 403 LEU A N 1
ATOM 3172 C CA . LEU A 1 403 ? 3.123 4.787 -10.753 1.00 80.62 403 LEU A CA 1
ATOM 3173 C C . LEU A 1 403 ? 4.303 5.413 -11.505 1.00 80.62 403 LEU A C 1
ATOM 3175 O O . LEU A 1 403 ? 4.514 5.088 -12.675 1.00 80.62 403 LEU A O 1
ATOM 3179 N N . LEU A 1 404 ? 5.117 6.240 -10.840 1.00 84.44 404 LEU A N 1
ATOM 3180 C CA . LEU A 1 404 ? 6.350 6.772 -11.426 1.00 84.44 404 LEU A CA 1
ATOM 3181 C C . LEU A 1 404 ? 7.302 5.638 -11.837 1.00 84.44 404 LEU A C 1
ATOM 3183 O O . LEU A 1 404 ? 7.807 5.646 -12.960 1.00 84.44 404 LEU A O 1
ATOM 3187 N N . THR A 1 405 ? 7.485 4.624 -10.984 1.00 81.31 405 THR A N 1
ATOM 3188 C CA . THR A 1 405 ? 8.248 3.408 -11.315 1.00 81.31 405 THR A CA 1
ATOM 3189 C C . THR A 1 405 ? 7.720 2.737 -12.586 1.00 81.31 405 THR A C 1
ATOM 3191 O O . THR A 1 405 ? 8.500 2.426 -13.489 1.00 81.31 405 THR A O 1
ATOM 3194 N N . CYS A 1 406 ? 6.397 2.578 -12.713 1.00 78.19 406 CYS A N 1
ATOM 3195 C CA . CYS A 1 406 ? 5.781 2.009 -13.914 1.00 78.19 406 CYS A CA 1
ATOM 3196 C C . CYS A 1 406 ? 6.112 2.833 -15.170 1.00 78.19 406 CYS A C 1
ATOM 3198 O O . CYS A 1 406 ? 6.487 2.268 -16.198 1.00 78.19 406 CYS A O 1
ATOM 3200 N N . VAL A 1 407 ? 6.028 4.166 -15.092 1.00 81.25 407 VAL A N 1
ATOM 3201 C CA . VAL A 1 407 ? 6.365 5.063 -16.211 1.00 81.25 407 VAL A CA 1
ATOM 3202 C C . VAL A 1 407 ? 7.832 4.907 -16.627 1.00 81.25 407 VAL A C 1
ATOM 3204 O O . VAL A 1 407 ? 8.118 4.762 -17.818 1.00 81.25 407 VAL A O 1
ATOM 3207 N N . LEU A 1 408 ? 8.764 4.872 -15.671 1.00 81.06 408 LEU A N 1
ATOM 3208 C CA . LEU A 1 408 ? 10.196 4.687 -15.945 1.00 81.06 408 LEU A CA 1
ATOM 3209 C C . LEU A 1 408 ? 10.484 3.341 -16.617 1.00 81.06 408 LEU A C 1
ATOM 3211 O O . LEU A 1 408 ? 11.243 3.273 -17.587 1.00 81.06 408 LEU A O 1
ATOM 3215 N N . LEU A 1 409 ? 9.841 2.275 -16.145 1.00 77.62 409 LEU A N 1
ATOM 3216 C CA . LEU A 1 409 ? 9.966 0.938 -16.717 1.00 77.62 409 LEU A CA 1
ATOM 3217 C C . LEU A 1 409 ? 9.379 0.861 -18.136 1.00 77.62 409 LEU A C 1
ATOM 3219 O O . LEU A 1 409 ? 9.981 0.242 -19.015 1.00 77.62 409 LEU A O 1
ATOM 3223 N N . LEU A 1 410 ? 8.269 1.551 -18.419 1.00 77.69 410 LEU A N 1
ATOM 3224 C CA . LEU A 1 410 ? 7.742 1.675 -19.784 1.00 77.69 410 LEU A CA 1
ATOM 3225 C C . LEU A 1 410 ? 8.717 2.421 -20.708 1.00 77.69 410 LEU A C 1
ATOM 3227 O O . LEU A 1 410 ? 8.961 1.972 -21.832 1.00 77.69 410 LEU A O 1
ATOM 3231 N N . LEU A 1 411 ? 9.323 3.519 -20.243 1.00 78.19 411 LEU A N 1
ATOM 3232 C CA . LEU A 1 411 ? 10.349 4.252 -20.997 1.00 78.19 411 LEU A CA 1
ATOM 3233 C C . LEU A 1 411 ? 11.584 3.383 -21.277 1.00 78.19 411 LEU A C 1
ATOM 3235 O O . LEU A 1 411 ? 12.124 3.410 -22.391 1.00 78.19 411 LEU A O 1
ATOM 3239 N N . LEU A 1 412 ? 11.990 2.558 -20.310 1.00 79.62 412 LEU A N 1
ATOM 3240 C CA . LEU A 1 412 ? 13.064 1.578 -20.461 1.00 79.62 412 LEU A CA 1
ATOM 3241 C C . LEU A 1 412 ? 12.714 0.545 -21.542 1.00 79.62 412 LEU A C 1
ATOM 3243 O O . LEU A 1 412 ? 13.494 0.329 -22.471 1.00 79.62 412 LEU A O 1
ATOM 3247 N N . LEU A 1 413 ? 11.512 -0.030 -21.494 1.00 74.50 413 LEU A N 1
ATOM 3248 C CA . LEU A 1 413 ? 11.033 -1.003 -22.480 1.00 74.50 413 LEU A CA 1
ATOM 3249 C C . LEU A 1 413 ? 10.943 -0.409 -23.894 1.00 74.50 413 LEU A C 1
ATOM 3251 O O . LEU A 1 413 ? 11.329 -1.062 -24.867 1.00 74.50 413 LEU A O 1
ATOM 3255 N N . VAL A 1 414 ? 10.499 0.844 -24.032 1.00 74.38 414 VAL A N 1
ATOM 3256 C CA . VAL A 1 414 ? 10.498 1.565 -25.317 1.00 74.38 414 VAL A CA 1
ATOM 3257 C C . VAL A 1 414 ? 11.924 1.781 -25.830 1.00 74.38 414 VAL A C 1
ATOM 3259 O O . VAL A 1 414 ? 12.180 1.637 -27.031 1.00 74.38 414 VAL A O 1
ATOM 3262 N N . SER A 1 415 ? 12.866 2.098 -24.943 1.00 73.06 415 SER A N 1
ATOM 3263 C CA . SER A 1 415 ? 14.283 2.285 -25.280 1.00 73.06 415 SER A CA 1
ATOM 3264 C C . SER A 1 415 ? 14.921 0.984 -25.772 1.00 73.06 415 SER A C 1
ATOM 3266 O O . SER A 1 415 ? 15.546 0.962 -26.837 1.00 73.06 415 SER A O 1
ATOM 3268 N N . VAL A 1 416 ? 14.657 -0.127 -25.079 1.00 72.25 416 VAL A N 1
ATOM 3269 C CA . VAL A 1 416 ? 15.059 -1.481 -25.488 1.00 72.25 416 VAL A CA 1
ATOM 3270 C C . VAL A 1 416 ? 14.443 -1.871 -26.835 1.00 72.25 416 VAL A C 1
ATOM 3272 O O . VAL A 1 416 ? 15.134 -2.395 -27.709 1.00 72.25 416 VAL A O 1
ATOM 3275 N N . LEU A 1 417 ? 13.162 -1.584 -27.064 1.00 70.94 417 LEU A N 1
ATOM 3276 C CA . LEU A 1 417 ? 12.496 -1.908 -28.327 1.00 70.94 417 LEU A CA 1
ATOM 3277 C C . LEU A 1 417 ? 13.089 -1.113 -29.498 1.00 70.94 417 LEU A C 1
ATOM 3279 O O . LEU A 1 417 ? 13.392 -1.668 -30.560 1.00 70.94 417 LEU A O 1
ATOM 3283 N N . ASN A 1 418 ? 13.305 0.190 -29.296 1.00 70.31 418 ASN A N 1
ATOM 3284 C CA . ASN A 1 418 ? 13.949 1.064 -30.275 1.00 70.31 418 ASN A CA 1
ATOM 3285 C C . ASN A 1 418 ? 15.351 0.563 -30.638 1.00 70.31 418 ASN A C 1
ATOM 3287 O O . ASN A 1 418 ? 15.729 0.593 -31.815 1.00 70.31 418 ASN A O 1
ATOM 3291 N N . TYR A 1 419 ? 16.101 0.073 -29.650 1.00 70.25 419 TYR A N 1
ATOM 3292 C CA . TYR A 1 419 ? 17.375 -0.579 -29.895 1.00 70.25 419 TYR A CA 1
ATOM 3293 C C . TYR A 1 419 ? 17.224 -1.797 -30.795 1.00 70.25 419 TYR A C 1
ATOM 3295 O O . TYR A 1 419 ? 17.897 -1.885 -31.819 1.00 70.25 419 TYR A O 1
ATOM 3303 N N . GLN A 1 420 ? 16.370 -2.750 -30.409 1.00 68.88 420 GLN A N 1
ATOM 3304 C CA . GLN A 1 420 ? 16.284 -4.039 -31.089 1.00 68.88 420 GLN A CA 1
ATOM 3305 C C . GLN A 1 420 ? 15.884 -3.855 -32.553 1.00 68.88 420 GLN A C 1
ATOM 3307 O O . GLN A 1 420 ? 16.467 -4.494 -33.432 1.00 68.88 420 GLN A O 1
ATOM 3312 N N . ALA A 1 421 ? 14.976 -2.912 -32.820 1.00 67.06 421 ALA A N 1
ATOM 3313 C CA . ALA A 1 421 ? 14.626 -2.501 -34.172 1.00 67.06 421 ALA A CA 1
ATOM 3314 C C . ALA A 1 421 ? 15.839 -1.926 -34.926 1.00 67.06 421 ALA A C 1
ATOM 3316 O O . ALA A 1 421 ? 16.178 -2.396 -36.013 1.00 67.06 421 ALA A O 1
ATOM 3317 N N . SER A 1 422 ? 16.537 -0.951 -34.340 1.00 66.44 422 SER A N 1
ATOM 3318 C CA . SER A 1 422 ? 17.687 -0.293 -34.978 1.00 66.44 422 SER A CA 1
ATOM 3319 C C . SER A 1 422 ? 18.829 -1.277 -35.261 1.00 66.44 422 SER A C 1
ATOM 3321 O O . SER A 1 422 ? 19.371 -1.319 -36.366 1.00 66.44 422 SER A O 1
ATOM 3323 N N . ALA A 1 423 ? 19.159 -2.126 -34.287 1.00 65.50 423 ALA A N 1
ATOM 3324 C CA . ALA A 1 423 ? 20.207 -3.130 -34.393 1.00 65.50 423 ALA A CA 1
ATOM 3325 C C . ALA A 1 423 ? 19.880 -4.178 -35.465 1.00 65.50 423 ALA A C 1
ATOM 3327 O O . ALA A 1 423 ? 20.735 -4.516 -36.285 1.00 65.50 423 ALA A O 1
ATOM 3328 N N . TRP A 1 424 ? 18.644 -4.682 -35.508 1.00 68.88 424 TRP A N 1
ATOM 3329 C CA . TRP A 1 424 ? 18.235 -5.639 -36.537 1.00 68.88 424 TRP A CA 1
ATOM 3330 C C . TRP A 1 424 ? 18.232 -5.015 -37.934 1.00 68.88 424 TRP A C 1
ATOM 3332 O O . TRP A 1 424 ? 18.712 -5.647 -38.878 1.00 68.88 424 TRP A O 1
ATOM 3342 N N . ALA A 1 425 ? 17.755 -3.773 -38.068 1.00 65.44 425 ALA A N 1
ATOM 3343 C CA . ALA A 1 425 ? 17.721 -3.062 -39.342 1.00 65.44 425 ALA A CA 1
ATOM 3344 C C . ALA A 1 425 ? 19.137 -2.841 -39.899 1.00 65.44 425 ALA A C 1
ATOM 3346 O O . ALA A 1 425 ? 19.388 -3.093 -41.077 1.00 65.44 425 ALA A O 1
ATOM 3347 N N . GLN A 1 426 ? 20.093 -2.464 -39.045 1.00 63.88 426 GLN A N 1
ATOM 3348 C CA . GLN A 1 426 ? 21.494 -2.318 -39.441 1.00 63.88 426 GLN A CA 1
ATOM 3349 C C . GLN A 1 426 ? 22.157 -3.651 -39.816 1.00 63.88 426 GLN A C 1
ATOM 3351 O O . GLN A 1 426 ? 22.968 -3.691 -40.744 1.00 63.88 426 GLN A O 1
ATOM 3356 N N . LEU A 1 427 ? 21.827 -4.743 -39.116 1.00 64.81 427 LEU A N 1
ATOM 3357 C CA . LEU A 1 427 ? 22.368 -6.074 -39.413 1.00 64.81 427 LEU A CA 1
ATOM 3358 C C . LEU A 1 427 ? 21.868 -6.621 -40.746 1.00 64.81 427 LEU A C 1
ATOM 3360 O O . LEU A 1 427 ? 22.640 -7.225 -41.484 1.00 64.81 427 LEU A O 1
ATOM 3364 N N . ASN A 1 428 ? 20.599 -6.380 -41.060 1.00 66.12 428 ASN A N 1
ATOM 3365 C CA . ASN A 1 428 ? 19.955 -6.896 -42.261 1.00 66.12 428 ASN A CA 1
ATOM 3366 C C . ASN A 1 428 ? 19.897 -5.865 -43.392 1.00 66.12 428 ASN A C 1
ATOM 3368 O O . ASN A 1 428 ? 19.168 -6.073 -44.355 1.00 66.12 428 ASN A O 1
ATOM 3372 N N . ARG A 1 429 ? 20.658 -4.764 -43.311 1.00 68.25 429 ARG A N 1
ATOM 3373 C CA . ARG A 1 429 ? 20.565 -3.639 -44.256 1.00 68.25 429 ARG A CA 1
ATOM 3374 C C . ARG A 1 429 ? 20.675 -4.073 -45.720 1.00 68.25 429 ARG A C 1
ATOM 3376 O O . ARG A 1 429 ? 19.849 -3.655 -46.519 1.00 68.25 429 ARG A O 1
ATOM 3383 N N . ALA A 1 430 ? 21.652 -4.919 -46.057 1.00 68.06 430 ALA A N 1
ATOM 3384 C CA . ALA A 1 430 ? 21.857 -5.400 -47.427 1.00 68.06 430 ALA A CA 1
ATOM 3385 C C . ALA A 1 430 ? 20.680 -6.259 -47.920 1.00 68.06 430 ALA A C 1
ATOM 3387 O O . ALA A 1 430 ? 20.147 -6.021 -48.999 1.00 68.06 430 ALA A O 1
ATOM 3388 N N . LYS A 1 431 ? 20.218 -7.197 -47.083 1.00 71.19 431 LYS A N 1
ATOM 3389 C CA . LYS A 1 431 ? 19.061 -8.056 -47.371 1.00 71.19 431 LYS A CA 1
ATOM 3390 C C . LYS A 1 431 ? 17.775 -7.242 -47.532 1.00 71.19 431 LYS A C 1
ATOM 3392 O O . LYS A 1 431 ? 17.019 -7.460 -48.469 1.00 71.19 431 LYS A O 1
ATOM 3397 N N . LEU A 1 432 ? 17.532 -6.297 -46.627 1.00 70.94 432 LEU A N 1
ATOM 3398 C CA . LEU A 1 432 ? 16.354 -5.435 -46.658 1.00 70.94 432 LEU A CA 1
ATOM 3399 C C . LEU A 1 432 ? 16.364 -4.507 -47.873 1.00 70.94 432 LEU A C 1
ATOM 3401 O O . LEU A 1 432 ? 15.321 -4.311 -48.482 1.00 70.94 432 LEU A O 1
ATOM 3405 N N . PHE A 1 433 ? 17.528 -3.957 -48.232 1.00 74.00 433 PHE A N 1
ATOM 3406 C CA . PHE A 1 433 ? 17.676 -3.138 -49.430 1.00 74.00 433 PHE A CA 1
ATOM 3407 C C . PHE A 1 433 ? 17.357 -3.954 -50.686 1.00 74.00 433 PHE A C 1
ATOM 3409 O O . PHE A 1 433 ? 16.512 -3.524 -51.459 1.00 74.00 433 PHE A O 1
ATOM 3416 N N . ALA A 1 434 ? 17.916 -5.163 -50.820 1.00 78.81 434 ALA A N 1
ATOM 3417 C CA . ALA A 1 434 ? 17.650 -6.057 -51.948 1.00 78.81 434 ALA A CA 1
ATOM 3418 C C . ALA A 1 434 ? 16.174 -6.491 -52.052 1.00 78.81 434 ALA A C 1
ATOM 3420 O O . ALA A 1 434 ? 15.604 -6.498 -53.140 1.00 78.81 434 ALA A O 1
ATOM 3421 N N . LEU A 1 435 ? 15.529 -6.824 -50.927 1.00 78.44 435 LEU A N 1
ATOM 3422 C CA . LEU A 1 435 ? 14.101 -7.180 -50.886 1.00 78.44 435 LEU A CA 1
ATOM 3423 C C . LEU A 1 435 ? 13.188 -5.985 -51.194 1.00 78.44 435 LEU A C 1
ATOM 3425 O O . LEU A 1 435 ? 12.132 -6.139 -51.801 1.00 78.44 435 LEU A O 1
ATOM 3429 N N . PHE A 1 436 ? 13.586 -4.786 -50.774 1.00 74.69 436 PHE A N 1
ATOM 3430 C CA . PHE A 1 436 ? 12.837 -3.567 -51.050 1.00 74.69 436 PHE A CA 1
ATOM 3431 C C . PHE A 1 436 ? 12.955 -3.141 -52.517 1.00 74.69 436 PHE A C 1
ATOM 3433 O O . PHE A 1 436 ? 11.947 -2.793 -53.126 1.00 74.69 436 PHE A O 1
ATOM 3440 N N . THR A 1 437 ? 14.156 -3.193 -53.102 1.00 79.94 437 THR A N 1
ATOM 3441 C CA . THR A 1 437 ? 14.373 -2.852 -54.518 1.00 79.94 437 THR A CA 1
ATOM 3442 C C . THR A 1 437 ? 13.735 -3.861 -55.468 1.00 79.94 437 THR A C 1
ATOM 3444 O O . THR A 1 437 ? 13.344 -3.484 -56.564 1.00 79.94 437 THR A O 1
ATOM 3447 N N . SER A 1 438 ? 13.556 -5.114 -55.040 1.00 82.94 438 SER A N 1
ATOM 3448 C CA . SER A 1 438 ? 12.829 -6.147 -55.797 1.00 82.94 438 SER A CA 1
ATOM 3449 C C . SER A 1 438 ? 11.299 -6.063 -55.672 1.00 82.94 438 SER A C 1
ATOM 3451 O O . SER A 1 438 ? 10.594 -6.929 -56.178 1.00 82.94 438 SER A O 1
ATOM 3453 N N . GLY A 1 439 ? 10.757 -5.024 -55.025 1.00 78.56 439 GLY A N 1
ATOM 3454 C CA . GLY A 1 439 ? 9.316 -4.750 -55.017 1.00 78.56 439 GLY A CA 1
ATOM 3455 C C . GLY A 1 439 ? 8.492 -5.596 -54.040 1.00 78.56 439 GLY A C 1
ATOM 3456 O O . GLY A 1 439 ? 7.259 -5.529 -54.063 1.00 78.56 439 GLY A O 1
ATOM 3457 N N . TYR A 1 440 ? 9.125 -6.362 -53.142 1.00 79.75 440 TYR A N 1
ATOM 3458 C CA . TYR A 1 440 ? 8.386 -7.138 -52.146 1.00 79.75 440 TYR A CA 1
ATOM 3459 C C . TYR A 1 440 ? 7.596 -6.231 -51.197 1.00 79.75 440 TYR A C 1
ATOM 3461 O O . TYR A 1 440 ? 8.083 -5.228 -50.664 1.00 79.75 440 TYR A O 1
ATOM 3469 N N . LYS A 1 441 ? 6.346 -6.619 -50.924 1.00 75.44 441 LYS A N 1
ATOM 3470 C CA . LYS A 1 441 ? 5.481 -5.902 -49.982 1.00 75.44 441 LYS A CA 1
ATOM 3471 C C . LYS A 1 441 ? 6.024 -6.029 -48.555 1.00 75.44 441 LYS A C 1
ATOM 3473 O O . LYS A 1 441 ? 6.491 -7.082 -48.130 1.00 75.44 441 LYS A O 1
ATOM 3478 N N . TRP A 1 442 ? 5.848 -4.975 -47.758 1.00 66.75 442 TRP A N 1
ATOM 3479 C CA . TRP A 1 442 ? 6.301 -4.903 -46.361 1.00 66.75 442 TRP A CA 1
ATOM 3480 C C . TRP A 1 442 ? 5.858 -6.064 -45.463 1.00 66.75 442 TRP A C 1
ATOM 3482 O O . TRP A 1 442 ? 6.595 -6.426 -44.553 1.00 66.75 442 TRP A O 1
ATOM 3492 N N . ARG A 1 443 ? 4.683 -6.650 -45.724 1.00 63.59 443 ARG A N 1
ATOM 3493 C CA . ARG A 1 443 ? 4.158 -7.814 -44.986 1.00 63.59 443 ARG A CA 1
ATOM 3494 C C . ARG A 1 443 ? 4.972 -9.098 -45.217 1.00 63.59 443 ARG A C 1
ATOM 3496 O O . ARG A 1 443 ? 4.892 -10.004 -44.403 1.00 63.59 443 ARG A O 1
ATOM 3503 N N . ILE A 1 444 ? 5.735 -9.162 -46.308 1.00 65.88 444 ILE A N 1
ATOM 3504 C CA . ILE A 1 444 ? 6.611 -10.286 -46.670 1.00 65.88 444 ILE A CA 1
ATOM 3505 C C . ILE A 1 444 ? 8.027 -10.041 -46.122 1.00 65.88 444 ILE A C 1
ATOM 3507 O O . ILE A 1 444 ? 8.670 -10.952 -45.614 1.00 65.88 444 ILE A O 1
ATOM 3511 N N . ILE A 1 445 ? 8.492 -8.786 -46.165 1.00 65.19 445 ILE A N 1
ATOM 3512 C CA . ILE A 1 445 ? 9.810 -8.371 -45.649 1.00 65.19 445 ILE A CA 1
ATOM 3513 C C . ILE A 1 445 ? 9.869 -8.448 -44.113 1.00 65.19 445 ILE A C 1
ATOM 3515 O O . ILE A 1 445 ? 10.893 -8.813 -43.535 1.00 65.19 445 ILE A O 1
ATOM 3519 N N . LEU A 1 446 ? 8.770 -8.089 -43.452 1.00 64.12 446 LEU A N 1
ATOM 3520 C CA . LEU A 1 446 ? 8.573 -8.181 -42.010 1.00 64.12 446 LEU A CA 1
ATOM 3521 C C . LEU A 1 446 ? 7.338 -9.062 -41.797 1.00 64.12 446 LEU A C 1
ATOM 3523 O O . LEU A 1 446 ? 6.224 -8.528 -41.870 1.00 64.12 446 LEU A O 1
ATOM 3527 N N . PRO A 1 447 ? 7.493 -10.386 -41.586 1.00 54.56 447 PRO A N 1
ATOM 3528 C CA . PRO A 1 447 ? 6.343 -11.245 -41.353 1.00 54.56 447 PRO A CA 1
ATOM 3529 C C . PRO A 1 447 ? 5.530 -10.671 -40.187 1.00 54.56 447 PRO A C 1
ATOM 3531 O O . PRO A 1 447 ? 6.110 -10.218 -39.190 1.00 54.56 447 PRO A O 1
ATOM 3534 N N . PRO A 1 448 ? 4.195 -10.598 -40.311 1.00 50.75 448 PRO A N 1
ATOM 3535 C CA . PRO A 1 448 ? 3.377 -9.953 -39.311 1.00 50.75 448 PRO A CA 1
ATOM 3536 C C . PRO A 1 448 ? 3.385 -10.815 -38.052 1.00 50.75 448 PRO A C 1
ATOM 3538 O O . PRO A 1 448 ? 2.583 -11.729 -37.907 1.00 50.75 448 PRO A O 1
ATOM 3541 N N . ALA A 1 449 ? 4.190 -10.429 -37.067 1.00 53.41 449 ALA A N 1
ATOM 3542 C CA . ALA A 1 449 ? 4.018 -10.840 -35.673 1.00 53.41 449 ALA A CA 1
ATOM 3543 C C . ALA A 1 449 ? 2.673 -10.349 -35.071 1.00 53.41 449 ALA A C 1
ATOM 3545 O O . ALA A 1 449 ? 2.526 -10.294 -33.862 1.00 53.41 449 ALA A O 1
ATOM 3546 N N . ALA A 1 450 ? 1.709 -9.922 -35.899 1.00 45.00 450 ALA A N 1
ATOM 3547 C CA . ALA A 1 450 ? 0.550 -9.116 -35.534 1.00 45.00 450 ALA A CA 1
ATOM 3548 C C . ALA A 1 450 ? -0.758 -9.918 -35.413 1.00 45.00 450 ALA A C 1
ATOM 3550 O O . ALA A 1 450 ? -1.625 -9.501 -34.655 1.00 45.00 450 ALA A O 1
ATOM 3551 N N . GLY A 1 451 ? -0.907 -11.041 -36.131 1.00 43.53 451 GLY A N 1
ATOM 3552 C CA . GLY A 1 451 ? -2.130 -11.863 -36.093 1.00 43.53 451 GLY A CA 1
ATOM 3553 C C . GLY A 1 451 ? -2.269 -12.645 -34.785 1.00 43.53 451 GLY A C 1
ATOM 3554 O O . GLY A 1 451 ? -3.241 -12.468 -34.059 1.00 43.53 451 GLY A O 1
ATOM 3555 N N . ALA A 1 452 ? -1.238 -13.420 -34.429 1.00 46.09 452 ALA A N 1
ATOM 3556 C CA . ALA A 1 452 ? -1.169 -14.140 -33.154 1.00 46.09 452 ALA A CA 1
ATOM 3557 C C . ALA A 1 452 ? -1.108 -13.190 -31.939 1.00 46.09 452 ALA A C 1
ATOM 3559 O O . ALA A 1 452 ? -1.703 -13.461 -30.902 1.00 46.09 452 ALA A O 1
ATOM 3560 N N . ALA A 1 453 ? -0.454 -12.033 -32.095 1.00 45.81 453 ALA A N 1
ATOM 3561 C CA . ALA A 1 453 ? -0.405 -10.989 -31.075 1.00 45.81 453 ALA A CA 1
ATOM 3562 C C . ALA A 1 453 ? -1.764 -10.340 -30.788 1.00 45.81 453 ALA A C 1
ATOM 3564 O O . ALA A 1 453 ? -2.055 -10.032 -29.638 1.00 45.81 453 ALA A O 1
ATOM 3565 N N . ALA A 1 454 ? -2.589 -10.110 -31.814 1.00 44.22 454 ALA A N 1
ATOM 3566 C CA . ALA A 1 454 ? -3.898 -9.485 -31.648 1.00 44.22 454 ALA A CA 1
ATOM 3567 C C . ALA A 1 454 ? -4.902 -10.433 -30.979 1.00 44.22 454 ALA A C 1
ATOM 3569 O O . ALA A 1 454 ? -5.611 -10.014 -30.069 1.00 44.22 454 ALA A O 1
ATOM 3570 N N . LEU A 1 455 ? -4.925 -11.707 -31.384 1.00 46.56 455 LEU A N 1
ATOM 3571 C CA . LEU A 1 455 ? -5.851 -12.697 -30.829 1.00 46.56 455 LEU A CA 1
ATOM 3572 C C . LEU A 1 455 ? -5.542 -12.992 -29.353 1.00 46.56 455 LEU A C 1
ATOM 3574 O O . LEU A 1 455 ? -6.439 -12.996 -28.517 1.00 46.56 455 LEU A O 1
ATOM 3578 N N . ALA A 1 456 ? -4.262 -13.125 -29.002 1.00 47.00 456 ALA A N 1
ATOM 3579 C CA . ALA A 1 456 ? -3.863 -13.317 -27.613 1.00 47.00 456 ALA A CA 1
ATOM 3580 C C . ALA A 1 456 ? -3.950 -12.023 -26.772 1.00 47.00 456 ALA A C 1
ATOM 3582 O O . ALA A 1 456 ? -4.164 -12.103 -25.568 1.00 47.00 456 ALA A O 1
ATOM 3583 N N . ALA A 1 457 ? -3.870 -10.826 -27.377 1.00 48.50 457 ALA A N 1
ATOM 3584 C CA . ALA A 1 457 ? -4.128 -9.566 -26.670 1.00 48.50 457 ALA A CA 1
ATOM 3585 C C . ALA A 1 457 ? -5.603 -9.424 -26.261 1.00 48.50 457 ALA A C 1
ATOM 3587 O O . ALA A 1 457 ? -5.875 -8.938 -25.169 1.00 48.50 457 ALA A O 1
ATOM 3588 N N . VAL A 1 458 ? -6.541 -9.887 -27.097 1.00 52.03 458 VAL A N 1
ATOM 3589 C CA . VAL A 1 458 ? -7.975 -9.937 -26.754 1.00 52.03 458 VAL A CA 1
ATOM 3590 C C . VAL A 1 458 ? -8.224 -10.921 -25.605 1.00 52.03 458 VAL A C 1
ATOM 3592 O O . VAL A 1 458 ? -8.912 -10.574 -24.649 1.00 52.03 458 VAL A O 1
ATOM 3595 N N . VAL A 1 459 ? -7.599 -12.104 -25.638 1.00 54.84 459 VAL A N 1
ATOM 3596 C CA . VAL A 1 459 ? -7.709 -13.111 -24.563 1.00 54.84 459 VAL A CA 1
ATOM 3597 C C . VAL A 1 459 ? -7.080 -12.621 -23.249 1.00 54.84 459 VAL A C 1
ATOM 3599 O O . VAL A 1 459 ? -7.681 -12.779 -22.191 1.00 54.84 459 VAL A O 1
ATOM 3602 N N . CYS A 1 460 ? -5.920 -11.957 -23.292 1.00 52.97 460 CYS A N 1
ATOM 3603 C CA . CYS A 1 460 ? -5.296 -11.363 -22.103 1.00 52.97 460 CYS A CA 1
ATOM 3604 C C . CYS A 1 460 ? -6.058 -10.171 -21.538 1.00 52.97 460 CYS A C 1
ATOM 3606 O O . CYS A 1 460 ? -6.078 -9.999 -20.326 1.00 52.97 460 CYS A O 1
ATOM 3608 N N . PHE A 1 461 ? -6.661 -9.342 -22.390 1.00 53.59 461 PHE A N 1
ATOM 3609 C CA . PHE A 1 461 ? -7.487 -8.227 -21.938 1.00 53.59 461 PHE A CA 1
ATOM 3610 C C . PHE A 1 461 ? -8.750 -8.737 -21.237 1.00 53.59 461 PHE A C 1
ATOM 3612 O O . PHE A 1 461 ? -9.090 -8.236 -20.171 1.00 53.59 461 PHE A O 1
ATOM 3619 N N . LEU A 1 462 ? -9.382 -9.788 -21.774 1.00 55.09 462 LEU A N 1
ATOM 3620 C CA . LEU A 1 462 ? -10.489 -10.486 -21.115 1.00 55.09 462 LEU A CA 1
ATOM 3621 C C . LEU A 1 462 ? -10.049 -11.123 -19.786 1.00 55.09 462 LEU A C 1
ATOM 3623 O O . LEU A 1 462 ? -10.729 -10.938 -18.785 1.00 55.09 462 LEU A O 1
ATOM 3627 N N . ALA A 1 463 ? -8.891 -11.792 -19.732 1.00 52.94 463 ALA A N 1
ATOM 3628 C CA . ALA A 1 463 ? -8.369 -12.388 -18.498 1.00 52.94 463 ALA A CA 1
ATOM 3629 C C . ALA A 1 463 ? -8.008 -11.337 -17.432 1.00 52.94 463 ALA A C 1
ATOM 3631 O O . ALA A 1 463 ? -8.350 -11.504 -16.265 1.00 52.94 463 ALA A O 1
ATOM 3632 N N . ALA A 1 464 ? -7.369 -10.232 -17.825 1.00 55.34 464 ALA A N 1
ATOM 3633 C CA . ALA A 1 464 ? -7.038 -9.125 -16.933 1.00 55.34 464 ALA A CA 1
ATOM 3634 C C . ALA A 1 464 ? -8.292 -8.383 -16.447 1.00 55.34 464 ALA A C 1
ATOM 3636 O O . ALA A 1 464 ? -8.357 -8.032 -15.277 1.00 55.34 464 ALA A O 1
ATOM 3637 N N . ALA A 1 465 ? -9.302 -8.185 -17.302 1.00 54.69 465 ALA A N 1
ATOM 3638 C CA . ALA A 1 465 ? -10.584 -7.600 -16.909 1.00 54.69 465 ALA A CA 1
ATOM 3639 C C . ALA A 1 465 ? -11.344 -8.505 -15.925 1.00 54.69 465 ALA A C 1
ATOM 3641 O O . ALA A 1 465 ? -11.852 -8.016 -14.922 1.00 54.69 465 ALA A O 1
ATOM 3642 N N . VAL A 1 466 ? -11.349 -9.822 -16.158 1.00 53.97 466 VAL A N 1
ATOM 3643 C CA . VAL A 1 466 ? -11.913 -10.813 -15.227 1.00 53.97 466 VAL A CA 1
ATOM 3644 C C . VAL A 1 466 ? -11.144 -10.825 -13.897 1.00 53.97 466 VAL A C 1
ATOM 3646 O O . VAL A 1 466 ? -11.764 -10.848 -12.842 1.00 53.97 466 VAL A O 1
ATOM 3649 N N . LEU A 1 467 ? -9.812 -10.718 -13.914 1.00 53.12 467 LEU A N 1
ATOM 3650 C CA . LEU A 1 467 ? -8.977 -10.634 -12.705 1.00 53.12 467 LEU A CA 1
ATOM 3651 C C . LEU A 1 467 ? -9.170 -9.331 -11.918 1.00 53.12 467 LEU A C 1
ATOM 3653 O O . LEU A 1 467 ? -9.114 -9.345 -10.693 1.00 53.12 467 LEU A O 1
ATOM 3657 N N . LEU A 1 468 ? -9.414 -8.214 -12.604 1.00 54.38 468 LEU A N 1
ATOM 3658 C CA . LEU A 1 468 ? -9.666 -6.914 -11.977 1.00 54.38 468 LEU A CA 1
ATOM 3659 C C . LEU A 1 468 ? -11.058 -6.867 -11.328 1.00 54.38 468 LEU A C 1
ATOM 3661 O O . LEU A 1 468 ? -11.225 -6.234 -10.290 1.00 54.38 468 LEU A O 1
ATOM 3665 N N . VAL A 1 469 ? -12.026 -7.593 -11.899 1.00 52.72 469 VAL A N 1
ATOM 3666 C CA . VAL A 1 469 ? -13.351 -7.836 -11.303 1.00 52.72 469 VAL A CA 1
ATOM 3667 C C . VAL A 1 469 ? -13.274 -8.789 -10.097 1.00 52.72 469 VAL A C 1
ATOM 3669 O O . VAL A 1 469 ? -14.111 -8.696 -9.206 1.00 52.72 469 VAL A O 1
ATOM 3672 N N . LEU A 1 470 ? -12.260 -9.659 -10.024 1.00 51.22 470 LEU A N 1
ATOM 3673 C CA . LEU A 1 470 ? -12.085 -10.668 -8.966 1.00 51.22 470 LEU A CA 1
ATOM 3674 C C . LEU A 1 470 ? -11.179 -10.245 -7.781 1.00 51.22 470 LEU A C 1
ATOM 3676 O O . LEU A 1 470 ? -10.776 -11.112 -7.009 1.00 51.22 470 LEU A O 1
ATOM 3680 N N . TYR A 1 471 ? -10.840 -8.960 -7.594 1.00 55.72 471 TYR A N 1
ATOM 3681 C CA . TYR A 1 471 ? -10.095 -8.478 -6.400 1.00 55.72 471 TYR A CA 1
ATOM 3682 C C . TYR A 1 471 ? -10.717 -9.051 -5.088 1.00 55.72 471 TYR A C 1
ATOM 3684 O O . TYR A 1 471 ? -11.935 -9.032 -4.960 1.00 55.72 471 TYR A O 1
ATOM 3692 N N . ALA A 1 472 ? -9.998 -9.542 -4.057 1.00 51.25 472 ALA A N 1
ATOM 3693 C CA . ALA A 1 472 ? -8.835 -8.899 -3.437 1.00 51.25 472 ALA A CA 1
ATOM 3694 C C . ALA A 1 472 ? -7.976 -9.719 -2.421 1.00 51.25 472 ALA A C 1
ATOM 3696 O O . ALA A 1 472 ? -7.177 -9.079 -1.746 1.00 51.25 472 ALA A O 1
ATOM 3697 N N . GLU A 1 473 ? -8.068 -11.045 -2.239 1.00 51.22 473 GLU A N 1
ATOM 3698 C CA . GLU A 1 473 ? -7.464 -11.657 -1.016 1.00 51.22 473 GLU A CA 1
ATOM 3699 C C . GLU A 1 473 ? -6.286 -12.627 -1.194 1.00 51.22 473 GLU A C 1
ATOM 3701 O O . GLU A 1 473 ? -5.552 -12.867 -0.238 1.00 51.22 473 GLU A O 1
ATOM 3706 N N . SER A 1 474 ? -6.033 -13.175 -2.389 1.00 56.41 474 SER A N 1
ATOM 3707 C CA . SER A 1 474 ? -5.040 -14.253 -2.530 1.00 56.41 474 SER A CA 1
ATOM 3708 C C . SER A 1 474 ? -3.768 -13.845 -3.292 1.00 56.41 474 SER A C 1
ATOM 3710 O O . SER A 1 474 ? -3.857 -13.239 -4.367 1.00 56.41 474 SER A O 1
ATOM 3712 N N . PRO A 1 475 ? -2.565 -14.256 -2.836 1.00 56.34 475 PRO A N 1
ATOM 3713 C CA . PRO A 1 475 ? -1.305 -14.050 -3.563 1.00 56.34 475 PRO A CA 1
ATOM 3714 C C . PRO A 1 475 ? -1.292 -14.707 -4.960 1.00 56.34 475 PRO A C 1
ATOM 3716 O O . PRO A 1 475 ? -0.530 -14.295 -5.835 1.00 56.34 475 PRO A O 1
ATOM 3719 N N . ALA A 1 476 ? -2.175 -15.679 -5.216 1.00 58.03 476 ALA A N 1
ATOM 3720 C CA . ALA A 1 476 ? -2.357 -16.297 -6.530 1.00 58.03 476 ALA A CA 1
ATOM 3721 C C . ALA A 1 476 ? -2.912 -15.321 -7.587 1.00 58.03 476 ALA A C 1
ATOM 3723 O O . ALA A 1 476 ? -2.504 -15.371 -8.748 1.00 58.03 476 ALA A O 1
ATOM 3724 N N . SER A 1 477 ? -3.797 -14.399 -7.194 1.00 60.97 477 SER A N 1
ATOM 3725 C CA . SER A 1 477 ? -4.373 -13.392 -8.100 1.00 60.97 477 SER A CA 1
ATOM 3726 C C . SER A 1 477 ? -3.327 -12.382 -8.595 1.00 60.97 477 SER A C 1
ATOM 3728 O O . SER A 1 477 ? -3.305 -12.021 -9.775 1.00 60.97 477 SER A O 1
ATOM 3730 N N . LEU A 1 478 ? -2.385 -12.008 -7.720 1.00 59.25 478 LEU A N 1
ATOM 3731 C CA . LEU A 1 478 ? -1.226 -11.172 -8.039 1.00 59.25 478 LEU A CA 1
ATOM 3732 C C . LEU A 1 478 ? -0.332 -11.828 -9.096 1.00 59.25 478 LEU A C 1
ATOM 3734 O O . LEU A 1 478 ? 0.033 -11.178 -10.077 1.00 59.25 478 LEU A O 1
ATOM 3738 N N . LEU A 1 479 ? -0.033 -13.121 -8.941 1.00 61.31 479 LEU A N 1
ATOM 3739 C CA . LEU A 1 479 ? 0.748 -13.886 -9.917 1.00 61.31 479 LEU A CA 1
ATOM 3740 C C . LEU A 1 479 ? 0.034 -13.962 -11.274 1.00 61.31 479 LEU A C 1
ATOM 3742 O O . LEU A 1 479 ? 0.651 -13.756 -12.317 1.00 61.31 479 LEU A O 1
ATOM 3746 N N . LEU A 1 480 ? -1.279 -14.189 -11.284 1.00 61.72 480 LEU A N 1
ATOM 3747 C CA . LEU A 1 480 ? -2.077 -14.245 -12.512 1.00 61.72 480 LEU A CA 1
ATOM 3748 C C . LEU A 1 480 ? -2.110 -12.901 -13.260 1.00 61.72 480 LEU A C 1
ATOM 3750 O O . LEU A 1 480 ? -1.968 -12.876 -14.487 1.00 61.72 480 LEU A O 1
ATOM 3754 N N . CYS A 1 481 ? -2.215 -11.782 -12.537 1.00 61.38 481 CYS A N 1
ATOM 3755 C CA . CYS A 1 481 ? -2.074 -10.436 -13.103 1.00 61.38 481 CYS A CA 1
ATOM 3756 C C . CYS A 1 481 ? -0.673 -10.209 -13.692 1.00 61.38 481 CYS A C 1
ATOM 3758 O O . CYS A 1 481 ? -0.545 -9.696 -14.808 1.00 61.38 481 CYS A O 1
ATOM 3760 N N . GLN A 1 482 ? 0.375 -10.646 -12.988 1.00 63.28 482 GLN A N 1
ATOM 3761 C CA . GLN A 1 482 ? 1.760 -10.570 -13.460 1.00 63.28 482 GLN A CA 1
ATOM 3762 C C . GLN A 1 482 ? 1.963 -11.341 -14.772 1.00 63.28 482 GLN A C 1
ATOM 3764 O O . GLN A 1 482 ? 2.487 -10.786 -15.742 1.00 63.28 482 GLN A O 1
ATOM 3769 N N . PHE A 1 483 ? 1.496 -12.592 -14.844 1.00 61.81 483 PHE A N 1
ATOM 3770 C CA . PHE A 1 483 ? 1.589 -13.409 -16.056 1.00 61.81 483 PHE A CA 1
ATOM 3771 C C . PHE A 1 483 ? 0.775 -12.826 -17.214 1.00 61.81 483 PHE A C 1
ATOM 3773 O O . PHE A 1 483 ? 1.281 -12.754 -18.335 1.00 61.81 483 PHE A O 1
ATOM 3780 N N . SER A 1 484 ? -0.442 -12.346 -16.948 1.00 64.56 484 SER A N 1
ATOM 3781 C CA . SER A 1 484 ? -1.309 -11.729 -17.961 1.00 64.56 484 SER A CA 1
ATOM 3782 C C . SER A 1 484 ? -0.676 -10.474 -18.563 1.00 64.56 484 SER A C 1
ATOM 3784 O O . SER A 1 484 ? -0.713 -10.281 -19.780 1.00 64.56 484 SER A O 1
ATOM 3786 N N . PHE A 1 485 ? -0.032 -9.648 -17.733 1.00 65.00 485 PHE A N 1
ATOM 3787 C CA . PHE A 1 485 ? 0.668 -8.454 -18.194 1.00 65.00 485 PHE A CA 1
ATOM 3788 C C . PHE A 1 485 ? 1.901 -8.797 -19.042 1.00 65.00 485 PHE A C 1
ATOM 3790 O O . PHE A 1 485 ? 2.090 -8.232 -20.122 1.00 65.00 485 PHE A O 1
ATOM 3797 N N . ILE A 1 486 ? 2.741 -9.733 -18.582 1.00 64.06 486 ILE A N 1
ATOM 3798 C CA . ILE A 1 486 ? 3.930 -10.174 -19.328 1.00 64.06 486 ILE A CA 1
ATOM 3799 C C . ILE A 1 486 ? 3.509 -10.739 -20.687 1.00 64.06 486 ILE A C 1
ATOM 3801 O O . ILE A 1 486 ? 4.101 -10.383 -21.711 1.00 64.06 486 ILE A O 1
ATOM 3805 N N . LEU A 1 487 ? 2.450 -11.552 -20.722 1.00 61.69 487 LEU A N 1
ATOM 3806 C CA . LEU A 1 487 ? 1.911 -12.087 -21.966 1.00 61.69 487 LEU A CA 1
ATOM 3807 C C . LEU A 1 487 ? 1.439 -10.943 -22.877 1.00 61.69 487 LEU A C 1
ATOM 3809 O O . LEU A 1 487 ? 1.940 -10.823 -23.993 1.00 61.69 487 LEU A O 1
ATOM 3813 N N . LEU A 1 488 ? 0.595 -10.025 -22.388 1.00 63.22 488 LEU A N 1
ATOM 3814 C CA . LEU A 1 488 ? 0.114 -8.864 -23.151 1.00 63.22 488 LEU A CA 1
ATOM 3815 C C . LEU A 1 488 ? 1.266 -8.034 -23.740 1.00 63.22 488 LEU A C 1
ATOM 3817 O O . LEU A 1 488 ? 1.243 -7.686 -24.926 1.00 63.22 488 LEU A O 1
ATOM 3821 N N . TYR A 1 489 ? 2.301 -7.757 -22.943 1.00 65.19 489 TYR A N 1
ATOM 3822 C CA . TYR A 1 489 ? 3.477 -7.042 -23.419 1.00 65.19 489 TYR A CA 1
ATOM 3823 C C . TYR A 1 489 ? 4.188 -7.814 -24.533 1.00 65.19 489 TYR A C 1
ATOM 3825 O O . TYR A 1 489 ? 4.451 -7.228 -25.580 1.00 65.19 489 TYR A O 1
ATOM 3833 N N . THR A 1 490 ? 4.476 -9.111 -24.361 1.00 62.72 490 THR A N 1
ATOM 3834 C CA . THR A 1 490 ? 5.180 -9.909 -25.389 1.00 62.72 490 THR A CA 1
ATOM 3835 C C . THR A 1 490 ? 4.419 -9.971 -26.714 1.00 62.72 490 THR A C 1
ATOM 3837 O O . THR A 1 490 ? 5.030 -9.999 -27.785 1.00 62.72 490 THR A O 1
ATOM 3840 N N . LEU A 1 491 ? 3.091 -9.898 -26.660 1.00 60.00 491 LEU A N 1
ATOM 3841 C CA . LEU A 1 491 ? 2.221 -9.887 -27.829 1.00 60.00 491 LEU A CA 1
ATOM 3842 C C . LEU A 1 491 ? 2.265 -8.529 -28.541 1.00 60.00 491 LEU A C 1
ATOM 3844 O O . LEU A 1 491 ? 2.572 -8.453 -29.734 1.00 60.00 491 LEU A O 1
ATOM 3848 N N . ILE A 1 492 ? 2.061 -7.426 -27.817 1.00 63.88 492 ILE A N 1
ATOM 3849 C CA . ILE A 1 492 ? 2.140 -6.068 -28.385 1.00 63.88 492 ILE A CA 1
ATOM 3850 C C . ILE A 1 492 ? 3.563 -5.762 -28.886 1.00 63.88 492 ILE A C 1
ATOM 3852 O O . ILE A 1 492 ? 3.742 -5.073 -29.900 1.00 63.88 492 ILE A O 1
ATOM 3856 N N . TYR A 1 493 ? 4.577 -6.332 -28.231 1.00 64.88 493 TYR A N 1
ATOM 3857 C CA . TYR A 1 493 ? 5.989 -6.174 -28.559 1.00 64.88 493 TYR A CA 1
ATOM 3858 C C . TYR A 1 493 ? 6.290 -6.500 -30.024 1.00 64.88 493 TYR A C 1
ATOM 3860 O O . TYR A 1 493 ? 6.946 -5.711 -30.703 1.00 64.88 493 TYR A O 1
ATOM 3868 N N . GLY A 1 494 ? 5.766 -7.613 -30.551 1.00 63.38 494 GLY A N 1
ATOM 3869 C CA . GLY A 1 494 ? 5.996 -8.020 -31.941 1.00 63.38 494 GLY A CA 1
ATOM 3870 C C . GLY A 1 494 ? 5.468 -7.005 -32.962 1.00 63.38 494 GLY A C 1
ATOM 3871 O O . GLY A 1 494 ? 6.142 -6.685 -33.948 1.00 63.38 494 GLY A O 1
ATOM 3872 N N . LYS A 1 495 ? 4.286 -6.431 -32.701 1.00 66.00 495 LYS A N 1
ATOM 3873 C CA . LYS A 1 495 ? 3.668 -5.401 -33.553 1.00 66.00 495 LYS A CA 1
ATOM 3874 C C . LYS A 1 495 ? 4.442 -4.083 -33.493 1.00 66.00 495 LYS A C 1
ATOM 3876 O O . LYS A 1 495 ? 4.741 -3.506 -34.541 1.00 66.00 495 LYS A O 1
ATOM 3881 N N . LEU A 1 496 ? 4.805 -3.630 -32.292 1.00 66.19 496 LEU A N 1
ATOM 3882 C CA . LEU A 1 496 ? 5.591 -2.408 -32.092 1.00 66.19 496 LEU A CA 1
ATOM 3883 C C . LEU A 1 496 ? 6.988 -2.523 -32.711 1.00 66.19 496 LEU A C 1
ATOM 3885 O O . LEU A 1 496 ? 7.449 -1.593 -33.377 1.00 66.19 496 LEU A O 1
ATOM 3889 N N . LEU A 1 497 ? 7.636 -3.679 -32.554 1.00 67.19 497 LEU A N 1
ATOM 3890 C CA . LEU A 1 497 ? 8.936 -3.968 -33.150 1.00 67.19 497 LEU A CA 1
ATOM 3891 C C . LEU A 1 497 ? 8.854 -3.908 -34.680 1.00 67.19 497 LEU A C 1
ATOM 3893 O O . LEU A 1 497 ? 9.659 -3.220 -35.302 1.00 67.19 497 LEU A O 1
ATOM 3897 N N . SER A 1 498 ? 7.846 -4.544 -35.288 1.00 65.38 498 SER A N 1
ATOM 3898 C CA . SER A 1 498 ? 7.595 -4.495 -36.738 1.00 65.38 498 SER A CA 1
ATOM 3899 C C . SER A 1 498 ? 7.382 -3.062 -37.259 1.00 65.38 498 SER A C 1
ATOM 3901 O O . SER A 1 498 ? 7.990 -2.653 -38.255 1.00 65.38 498 SER A O 1
ATOM 3903 N N . GLN A 1 499 ? 6.585 -2.248 -36.559 1.00 70.81 499 GLN A N 1
ATOM 3904 C CA . GLN A 1 499 ? 6.369 -0.843 -36.925 1.00 70.81 499 GLN A CA 1
ATOM 3905 C C . GLN A 1 499 ? 7.650 -0.006 -36.824 1.00 70.81 499 GLN A C 1
ATOM 3907 O O . GLN A 1 499 ? 7.972 0.749 -37.748 1.00 70.81 499 GLN A O 1
ATOM 3912 N N . LYS A 1 500 ? 8.409 -0.150 -35.731 1.00 72.50 500 LYS A N 1
ATOM 3913 C CA . LYS A 1 500 ? 9.681 0.562 -35.545 1.00 72.50 500 LYS A CA 1
ATOM 3914 C C . LYS A 1 500 ? 10.732 0.132 -36.561 1.00 72.50 500 LYS A C 1
ATOM 3916 O O . LYS A 1 500 ? 11.431 0.988 -37.095 1.00 72.50 500 LYS A O 1
ATOM 3921 N N . LEU A 1 501 ? 10.794 -1.155 -36.892 1.00 69.06 501 LEU A N 1
ATOM 3922 C CA . LEU A 1 501 ? 11.659 -1.696 -37.940 1.00 69.06 501 LEU A CA 1
ATOM 3923 C C . LEU A 1 501 ? 11.398 -1.043 -39.298 1.00 69.06 501 LEU A C 1
ATOM 3925 O O . LEU A 1 501 ? 12.333 -0.608 -39.974 1.00 69.06 501 LEU A O 1
ATOM 3929 N N . LYS A 1 502 ? 10.123 -0.905 -39.671 1.00 71.88 502 LYS A N 1
ATOM 3930 C CA . LYS A 1 502 ? 9.713 -0.207 -40.894 1.00 71.88 502 LYS A CA 1
ATOM 3931 C C . LYS A 1 502 ? 10.135 1.267 -40.879 1.00 71.88 502 LYS A C 1
ATOM 3933 O O . LYS A 1 502 ? 10.620 1.772 -41.891 1.00 71.88 502 LYS A O 1
ATOM 3938 N N . ALA A 1 503 ? 9.961 1.955 -39.748 1.00 72.69 503 ALA A N 1
ATOM 3939 C CA . ALA A 1 503 ? 10.343 3.359 -39.596 1.00 72.69 503 ALA A CA 1
ATOM 3940 C C . ALA A 1 503 ? 11.864 3.569 -39.710 1.00 72.69 503 ALA A C 1
ATOM 3942 O O . ALA A 1 503 ? 12.301 4.449 -40.450 1.00 72.69 503 ALA A O 1
ATOM 3943 N N . GLU A 1 504 ? 12.674 2.744 -39.040 1.00 69.38 504 GLU A N 1
ATOM 3944 C CA . GLU A 1 504 ? 14.139 2.835 -39.121 1.00 69.38 504 GLU A CA 1
ATOM 3945 C C . GLU A 1 504 ? 14.669 2.504 -40.522 1.00 69.38 504 GLU A C 1
ATOM 3947 O O . GLU A 1 504 ? 15.591 3.155 -41.012 1.00 69.38 504 GLU A O 1
ATOM 3952 N N . PHE A 1 505 ? 14.053 1.556 -41.231 1.00 69.50 505 PHE A N 1
ATOM 3953 C CA . PHE A 1 505 ? 14.441 1.274 -42.612 1.00 69.50 505 PHE A CA 1
ATOM 3954 C C . PHE A 1 505 ? 14.125 2.424 -43.575 1.00 69.50 505 PHE A C 1
ATOM 3956 O O . PHE A 1 505 ? 14.978 2.790 -44.384 1.00 69.50 505 PHE A O 1
ATOM 3963 N N . LYS A 1 506 ? 12.932 3.034 -43.476 1.00 71.12 506 LYS A N 1
ATOM 3964 C CA . LYS A 1 506 ? 12.584 4.221 -44.281 1.00 71.12 506 LYS A CA 1
ATOM 3965 C C . LYS A 1 506 ? 13.610 5.343 -44.094 1.00 71.12 506 LYS A C 1
ATOM 3967 O O . LYS A 1 506 ? 14.053 5.936 -45.076 1.00 71.12 506 LYS A O 1
ATOM 3972 N N . ARG A 1 507 ? 14.046 5.561 -42.847 1.00 67.94 507 ARG A N 1
ATOM 3973 C CA . ARG A 1 507 ? 15.103 6.525 -42.510 1.00 67.94 507 ARG A CA 1
ATOM 3974 C C . ARG A 1 507 ? 16.448 6.164 -43.135 1.00 67.94 507 ARG A C 1
ATOM 3976 O O . ARG A 1 507 ? 17.083 7.041 -43.709 1.00 67.94 507 ARG A O 1
ATOM 3983 N N . MET A 1 508 ? 16.870 4.897 -43.082 1.00 64.94 508 MET A N 1
ATOM 3984 C CA . MET A 1 508 ? 18.136 4.455 -43.692 1.00 64.94 508 MET A CA 1
ATOM 3985 C C . MET A 1 508 ? 18.206 4.683 -45.209 1.00 64.94 508 MET A C 1
ATOM 3987 O O . MET A 1 508 ? 19.303 4.857 -45.735 1.00 64.94 508 MET A O 1
ATOM 3991 N N . ILE A 1 509 ? 17.067 4.662 -45.906 1.00 67.94 509 ILE A N 1
ATOM 3992 C CA . ILE A 1 509 ? 16.978 4.904 -47.358 1.00 67.94 509 ILE A CA 1
ATOM 3993 C C . ILE A 1 509 ? 16.819 6.402 -47.687 1.00 67.94 509 ILE A C 1
ATOM 3995 O O . ILE A 1 509 ? 16.831 6.793 -48.848 1.00 67.94 509 ILE A O 1
ATOM 3999 N N . GLY A 1 510 ? 16.721 7.277 -46.681 1.00 59.06 510 GLY A N 1
ATOM 4000 C CA . GLY A 1 510 ? 16.629 8.724 -46.893 1.00 59.06 510 GLY A CA 1
ATOM 4001 C C . GLY A 1 510 ? 15.250 9.211 -47.348 1.00 59.06 510 GLY A C 1
ATOM 4002 O O . GLY A 1 510 ? 15.095 10.392 -47.648 1.00 59.06 510 GLY A O 1
ATOM 4003 N N . ARG A 1 511 ? 14.221 8.351 -47.349 1.00 50.91 511 ARG A N 1
ATOM 4004 C CA . ARG A 1 511 ? 12.833 8.810 -47.484 1.00 50.91 511 ARG A CA 1
ATOM 4005 C C . ARG A 1 511 ? 12.371 9.349 -46.132 1.00 50.91 511 ARG A C 1
ATOM 4007 O O . ARG A 1 511 ? 12.091 8.569 -45.218 1.00 50.91 511 ARG A O 1
ATOM 4014 N N . LYS A 1 512 ? 12.286 10.678 -46.011 1.00 40.41 512 LYS A N 1
ATOM 4015 C CA . LYS A 1 512 ? 11.456 11.313 -44.979 1.00 40.41 512 LYS A CA 1
ATOM 4016 C C . LYS A 1 512 ? 10.019 10.854 -45.242 1.00 40.41 512 LYS A C 1
ATOM 4018 O O . LYS A 1 512 ? 9.489 11.097 -46.321 1.00 40.41 512 LYS A O 1
ATOM 4023 N N . GLY A 1 513 ? 9.489 10.055 -44.322 1.00 35.91 513 GLY A N 1
ATOM 4024 C CA . GLY A 1 513 ? 8.075 9.703 -44.276 1.00 35.91 513 GLY A CA 1
ATOM 4025 C C . GLY A 1 513 ? 7.359 10.676 -43.374 1.00 35.91 513 GLY A C 1
ATOM 4026 O O . GLY A 1 513 ? 7.988 11.044 -42.354 1.00 35.91 513 GLY A O 1
#

Sequence (513 aa):
MRYADLFGGMTMRNKISLAASSLTLALIFLYSLGPGHNAVDRLPLICSLLLYTTSLLLPLQLGYRKDAIRLLAGISRLEIWRDNFACLFVWSLAGSLLGTLLFALLFREQAGLDNLASLLLVELALICFSLLLMKLPRKFYVSRGSGKKQGKIALRCLQVSALLLLAWSLPQAALLAKSSYENYQSKEKWQSAPAAVSFDDDGRLDRQAYYPAELALIKDEEGEDNAVLSLIMDDQMQTSPAELGGYDHIVFVNDQALKLAGVSQQDLEEVALTDLSAECRNFLRRILPLNTAKRQTMPKGMHLLTSRKKLAALNETQDFQLCRHPLLIYTKRPSQVYDMHDFLYPALSTGNLFFIRSAKLIPALKRRGLAKAYSPEPFRLKLIAQSKLGLAKLYLKSCLWQLLTCVLLLLLLVSVLNYQASAWAQLNRAKLFALFTSGYKWRIILPPAAGAAALAAVVCFLAAAVLLVLYAESPASLLLCQFSFILLYTLIYGKLLSQKLKAEFKRMIGRKG